Protein 4E3Y (pdb70)

Sequence (480 aa):
SIDNCAVGCCPTGGSSSNNVSIVRHAYTLNNNSTTKFANWVAYHITKDTPASGKKTRRNWKKTDPALNPADTLAPADYTGANAALKVDRGHQAPLASLAGVSSDWESLNYLSNITPQKSDLNQGAWARRLEDQERRKKLIDRADISSVYTVTGPLYEERRDMGKLPGTQKKAHTIPSAYWKVIFINNSPAVNHYAAFLFDQNTPKGADFCCQFRVTVDEIEKKRTGLIIIWAGLPDDVQASLKSKPGVLPELMGCKSIDNCAVGCCPTGGSSNVSIVRHAYTLLNNNSSTTKFANWVAYHITKDTPASGKTRRNWKKTDPALNPADTLAPADYTGANAALKVDRGHQAPLASLAGVSSDWESLNYLSNITPQKSDLNQGAWARRLEDQERKLIDRADISSVYTVTGPLYERDMGKLPGTQKKAHTIPSAYWKVIFINNSPAVNHYAAFLFDQNTPKGADFCCQQFRVTVDEIEKRTGLIIIWAGLPDDVQASLKSKPGVLPELMMGCK

CATH classification: 3.40.570.10

Secondary structure (DSSP, 8-state):
---SSSS-PPB--S-SS-EE-SS-EEEE-TTTSSEEEEEEEE-TTS--SS-----B--TTS-GGGS--GGGGTTHHHHH-EEEEESS-HHHHTTSTTGGGGGBGGGEEEEEHHHHTTHHHHHHHHHHHGGGSTT---EEEEEEEE--S-----TT--S-----SEEEEEEEETT-TTTB-EEEEEEETT--TT--GGGGB--HHHHHHHHT-BSSTTS-HHHHHHHTTS--SHHHHTT--/---SSSS-PPB--SSSS-EE-SS-EEEE-TTTSSEEEEEEEE-TTS---S-----B--TTS-GGGS--GGGGTTHHHHH-EEEEESS-HHHHTTSTTGGGGGBGGGEEEEEHHHHTTHHHHHHHHHHHGGGSTT---EEEEEEEE--S-----TT--S-----SEEEEEEEETT-TTTB-EEEEEEETT--TT--GGGGB--HHHHHHHHS-BSSTTS-HHHHHHHTTS--SGGGGGT--

Nearest PDB structures (foldseek):
  4e3y-assembly1_A  TM=1.004E+00  e=1.581E-56  Serratia marcescens
  1ql0-assembly1_B  TM=1.003E+00  e=3.612E-54  Serratia marcescens
  6m3u-assembly2_D  TM=8.159E-01  e=1.861E-16  Mus musculus
  6iid-assembly2_D  TM=7.858E-01  e=3.602E-17  Homo sapiens
  5t40-assembly1_B  TM=7.462E-01  e=7.428E-18  Homo sapiens

Organism: Serratia marcescens (NCBI:txid615)

Solvent-accessible surface area: 18810 Å² total; per-residue (Å²): 165,66,83,6,6,39,19,31,46,10,69,54,17,75,38,159,125,35,28,80,28,96,0,0,5,0,4,9,18,54,97,12,16,0,0,16,4,0,0,0,44,0,31,108,126,13,26,29,102,77,73,94,146,122,54,103,35,1,86,65,30,90,90,64,46,0,1,30,54,70,12,5,93,40,3,81,96,60,28,157,4,27,86,2,26,4,0,5,21,57,3,1,1,42,22,108,42,52,108,2,0,3,36,2,0,0,0,1,0,2,40,20,70,0,36,98,0,0,2,26,91,0,32,90,50,0,78,123,4,1,90,68,106,68,1,73,12,0,26,1,7,1,0,4,1,70,90,107,120,23,27,114,3,73,30,16,180,60,76,8,48,4,0,2,5,3,0,0,0,0,2,0,20,100,15,0,6,6,2,1,3,0,4,0,18,0,58,0,96,6,90,100,72,14,70,13,27,141,47,65,26,25,2,34,56,0,24,160,103,37,58,7,83,0,4,30,56,13,77,123,78,7,31,80,24,2,10,71,40,59,4,3,0,2,15,8,4,56,3,230,166,62,87,6,5,40,18,32,46,11,70,52,17,73,38,160,125,36,29,79,29,92,0,0,4,0,4,9,19,53,100,12,15,1,0,18,4,0,0,0,43,0,32,127,125,12,45,25,104,80,74,92,130,122,66,96,35,1,88,66,30,89,89,61,46,0,1,33,54,70,16,6,91,40,2,80,94,66,34,137,4,23,84,2,16,4,0,5,9,39,0,1,2,41,25,95,42,46,93,3,0,2,35,1,0,0,0,1,0,2,47,15,55,0,34,93,0,0,2,26,93,0,25,54,53,0,53,115,3,5,108,59,105,68,1,72,12,0,26,1,7,1,0,5,3,72,87,107,148,33,39,122,3,72,30,19,181,60,77,10,48,4,0,1,2,4,0,0,0,0,2,0,20,103,16,0,6,7,2,1,3,0,4,0,16,0,54,0,96,5,90,99,71,15,74,14,21,134,49,67,26,28,2,46,62,0,20,155,95,36,57,8,82,0,4,29,57,14,76,121,65,6,31,81,25,2,12,76,38,59,5,3,0,2,13,7,4,55,5,236

Structure (mmCIF, N/CA/C/O backbone):
data_4E3Y
#
_entry.id   4E3Y
#
_cell.length_a   106.265
_cell.length_b   73.418
_cell.length_c   67.924
_cell.angle_alpha   90.00
_cell.angle_beta   90.00
_cell.angle_gamma   90.00
#
_symmetry.space_group_name_H-M   'P 21 21 2'
#
loop_
_entity.id
_entity.type
_entity.pdbx_description
1 polymer Nuclease
2 non-polymer 'MAGNESIUM ION'
3 non-polymer 1,2-ETHANEDIOL
4 non-polymer DI(HYDROXYETHYL)ETHER
5 non-polymer 'SULFATE ION'
6 non-polymer GLYCEROL
7 water water
#
loop_
_atom_site.group_PDB
_atom_site.id
_atom_site.type_symbol
_atom_site.label_atom_id
_atom_site.label_alt_id
_atom_site.label_comp_id
_atom_site.label_asym_id
_atom_site.label_entity_id
_atom_site.label_seq_id
_atom_site.pdbx_PDB_ins_code
_atom_site.Cartn_x
_atom_site.Cartn_y
_atom_site.Cartn_z
_atom_site.occupancy
_atom_site.B_iso_or_equiv
_atom_site.auth_seq_id
_atom_site.auth_comp_id
_atom_site.auth_asym_id
_atom_site.auth_atom_id
_atom_site.pdbx_PDB_model_num
ATOM 1 N N . SER A 1 5 ? 18.622 0.900 52.541 1.00 30.00 1005 SER A N 1
ATOM 2 C CA . SER A 1 5 ? 18.884 2.236 52.022 1.00 29.26 1005 SER A CA 1
ATOM 3 C C . SER A 1 5 ? 18.203 3.310 52.851 1.00 26.32 1005 SER A C 1
ATOM 4 O O . SER A 1 5 ? 16.988 3.260 53.081 1.00 28.81 1005 SER A O 1
ATOM 7 N N . ILE A 1 6 ? 18.982 4.306 53.244 1.00 21.38 1006 ILE A N 1
ATOM 8 C CA . ILE A 1 6 ? 18.464 5.362 54.054 1.00 16.38 1006 ILE A CA 1
ATOM 9 C C . ILE A 1 6 ? 18.117 6.585 53.218 1.00 17.53 1006 ILE A C 1
ATOM 10 O O . ILE A 1 6 ? 19.007 7.284 52.673 1.00 21.74 1006 ILE A O 1
ATOM 26 N N . ASP A 1 7 ? 16.846 6.973 53.237 1.00 13.62 1007 ASP A N 1
ATOM 27 C CA . ASP A 1 7 ? 16.366 8.142 52.501 1.00 12.45 1007 ASP A CA 1
ATOM 28 C C . ASP A 1 7 ? 15.763 9.122 53.510 1.00 10.81 1007 ASP A C 1
ATOM 29 O O . ASP A 1 7 ? 14.673 8.948 53.990 1.00 12.23 1007 ASP A O 1
ATOM 38 N N . ASN A 1 8 ? 16.517 10.148 53.813 1.00 7.86 1008 ASN A N 1
ATOM 39 C CA . ASN A 1 8 ? 16.075 11.164 54.748 1.00 6.84 1008 ASN A CA 1
ATOM 40 C C . ASN A 1 8 ? 15.385 12.330 54.092 1.00 6.28 1008 ASN A C 1
ATOM 41 O O . ASN A 1 8 ? 15.014 13.260 54.790 1.00 7.27 1008 ASN A O 1
ATOM 52 N N . CYS A 1 9 ? 15.171 12.268 52.768 1.00 7.08 1009 CYS A N 1
ATOM 53 C CA . CYS A 1 9 ? 14.659 13.394 51.998 1.00 7.20 1009 CYS A CA 1
ATOM 54 C C . CYS A 1 9 ? 13.365 13.171 51.246 1.00 7.33 1009 CYS A C 1
ATOM 55 O O . CYS A 1 9 ? 12.667 14.147 50.969 1.00 7.44 1009 CYS A O 1
ATOM 62 N N . ALA A 1 10 ? 13.113 11.942 50.804 1.00 7.52 1010 ALA A N 1
ATOM 63 C CA . ALA A 1 10 ? 11.933 11.493 50.063 1.00 7.75 1010 ALA A CA 1
ATOM 64 C C . ALA A 1 10 ? 11.863 11.976 48.642 1.00 7.09 1010 ALA A C 1
ATOM 65 O O . ALA A 1 10 ? 11.486 11.187 47.758 1.00 9.06 1010 ALA A O 1
ATOM 72 N N . VAL A 1 11 ? 12.135 13.250 48.389 1.00 6.14 1011 VAL A N 1
ATOM 73 C CA . VAL A 1 11 ? 11.980 13.906 47.091 1.00 6.14 1011 VAL A CA 1
ATOM 74 C C . VAL A 1 11 ? 13.283 14.487 46.585 1.00 6.58 1011 VAL A C 1
ATOM 75 O O . VAL A 1 11 ? 13.286 15.441 45.826 1.00 7.62 1011 VAL A O 1
ATOM 88 N N . GLY A 1 12 ? 14.379 13.876 47.030 1.00 7.00 1012 GLY A N 1
ATOM 89 C CA . GLY A 1 12 ? 15.710 14.255 46.557 1.00 7.33 1012 GLY A CA 1
ATOM 90 C C . GLY A 1 12 ? 16.384 15.208 47.537 1.00 7.38 1012 GLY A C 1
ATOM 91 O O . GLY A 1 12 ? 15.838 16.227 47.914 1.00 8.79 1012 GLY A O 1
ATOM 95 N N A CYS A 1 13 ? 17.558 14.849 48.011 0.50 7.91 1013 CYS A N 1
ATOM 96 N N C CYS A 1 13 ? 17.631 14.856 47.884 0.50 8.70 1013 CYS A N 1
ATOM 97 C CA A CYS A 1 13 ? 18.248 15.750 48.888 0.50 6.88 1013 CYS A CA 1
ATOM 98 C CA C CYS A 1 13 ? 18.501 15.687 48.716 0.50 8.37 1013 CYS A CA 1
ATOM 99 C C A CYS A 1 13 ? 18.720 16.963 48.122 0.50 6.19 1013 CYS A C 1
ATOM 100 C C C CYS A 1 13 ? 18.728 17.013 48.037 0.50 6.52 1013 CYS A C 1
ATOM 101 O O A CYS A 1 13 ? 18.896 16.919 46.901 0.50 7.46 1013 CYS A O 1
ATOM 102 O O C CYS A 1 13 ? 18.725 17.102 46.797 0.50 6.39 1013 CYS A O 1
ATOM 116 N N . PRO A 1 14 ? 18.968 18.069 48.821 1.00 5.69 1014 PRO A N 1
ATOM 117 C CA . PRO A 1 14 ? 19.327 19.306 48.169 1.00 5.55 1014 PRO A CA 1
ATOM 118 C C . PRO A 1 14 ? 20.567 19.198 47.317 1.00 5.48 1014 PRO A C 1
ATOM 119 O O . PRO A 1 14 ? 21.530 18.521 47.689 1.00 5.95 1014 PRO A O 1
ATOM 130 N N . THR A 1 15 ? 20.562 19.937 46.209 1.00 5.30 1015 THR A N 1
ATOM 131 C CA . THR A 1 15 ? 21.787 20.150 45.441 1.00 5.68 1015 THR A CA 1
ATOM 132 C C . THR A 1 15 ? 22.353 21.508 45.760 1.00 5.25 1015 THR A C 1
ATOM 133 O O . THR A 1 15 ? 21.694 22.375 46.323 1.00 6.07 1015 THR A O 1
ATOM 144 N N . GLY A 1 16 ? 23.619 21.689 45.386 1.00 6.01 1016 GLY A N 1
ATOM 145 C CA . GLY A 1 16 ? 24.258 22.971 45.488 1.00 6.89 1016 GLY A CA 1
ATOM 146 C C . GLY A 1 16 ? 25.145 23.140 46.689 1.00 7.15 1016 GLY A C 1
ATOM 147 O O . GLY A 1 16 ? 25.757 24.183 46.847 1.00 8.91 1016 GLY A O 1
ATOM 151 N N . GLY A 1 17 ? 25.243 22.116 47.536 1.00 7.17 1017 GLY A N 1
ATOM 152 C CA . GLY A 1 17 ? 26.127 22.186 48.679 1.00 7.85 1017 GLY A CA 1
ATOM 153 C C . GLY A 1 17 ? 27.571 22.226 48.268 1.00 7.94 1017 GLY A C 1
ATOM 154 O O . GLY A 1 17 ? 27.968 21.734 47.222 1.00 8.45 1017 GLY A O 1
ATOM 158 N N . SER A 1 18 ? 28.415 22.789 49.141 1.00 8.19 1018 SER A N 1
ATOM 159 C CA . SER A 1 18 ? 29.822 22.932 48.848 1.00 9.01 1018 SER A CA 1
ATOM 160 C C . SER A 1 18 ? 30.529 21.597 48.733 1.00 9.31 1018 SER A C 1
ATOM 161 O O . SER A 1 18 ? 31.549 21.533 48.086 1.00 11.61 1018 SER A O 1
ATOM 169 N N . SER A 1 19 ? 30.049 20.553 49.390 1.00 9.20 1019 SER A N 1
ATOM 170 C CA A SER A 1 19 ? 30.612 19.230 49.278 0.80 10.50 1019 SER A CA 1
ATOM 171 C CA B SER A 1 19 ? 30.650 19.246 49.298 0.20 10.26 1019 SER A CA 1
ATOM 172 C C . SER A 1 19 ? 29.854 18.405 48.301 1.00 10.50 1019 SER A C 1
ATOM 173 O O . SER A 1 19 ? 28.637 18.419 48.302 1.00 11.02 1019 SER A O 1
ATOM 188 N N . ASN A 1 20 ? 30.556 17.679 47.447 1.00 12.69 1020 ASN A N 1
ATOM 189 C CA A ASN A 1 20 ? 29.893 16.803 46.492 0.54 14.46 1020 ASN A CA 1
ATOM 190 C CA B ASN A 1 20 ? 29.936 16.806 46.465 0.46 14.79 1020 ASN A CA 1
ATOM 191 C C . ASN A 1 20 ? 29.417 15.488 47.084 1.00 16.11 1020 ASN A C 1
ATOM 192 O O . ASN A 1 20 ? 28.613 14.768 46.460 1.00 20.34 1020 ASN A O 1
ATOM 209 N N . VAL A 1 21 ? 29.886 15.131 48.259 1.00 14.18 1021 VAL A N 1
ATOM 210 C CA . VAL A 1 21 ? 29.431 13.949 48.978 1.00 14.07 1021 VAL A CA 1
ATOM 211 C C . VAL A 1 21 ? 28.755 14.401 50.294 1.00 12.07 1021 VAL A C 1
ATOM 212 O O . VAL A 1 21 ? 29.220 15.329 50.886 1.00 15.37 1021 VAL A O 1
ATOM 225 N N . SER A 1 22 ? 27.666 13.778 50.640 1.00 9.70 1022 SER A N 1
ATOM 226 C CA . SER A 1 22 ? 27.008 14.024 51.909 1.00 7.98 1022 SER A CA 1
ATOM 227 C C . SER A 1 22 ? 27.191 12.809 52.813 1.00 7.96 1022 SER A C 1
ATOM 228 O O . SER A 1 22 ? 27.420 11.699 52.363 1.00 11.34 1022 SER A O 1
ATOM 236 N N . ILE A 1 23 ? 27.060 13.047 54.118 1.00 7.34 1023 ILE A N 1
ATOM 237 C CA . ILE A 1 23 ? 27.105 12.014 55.138 1.00 7.67 1023 ILE A CA 1
ATOM 238 C C . ILE A 1 23 ? 25.666 11.526 55.370 1.00 7.65 1023 ILE A C 1
ATOM 239 O O . ILE A 1 23 ? 24.786 12.313 55.602 1.00 8.64 1023 ILE A O 1
ATOM 261 N N . VAL A 1 24 ? 25.468 10.211 55.261 1.00 8.04 1024 VAL A N 1
ATOM 262 C CA . VAL A 1 24 ? 24.148 9.615 55.385 1.00 8.03 1024 VAL A CA 1
ATOM 263 C C . VAL A 1 24 ? 24.129 8.755 56.651 1.00 7.73 1024 VAL A C 1
ATOM 264 O O . VAL A 1 24 ? 24.857 7.770 56.771 1.00 9.80 1024 VAL A O 1
ATOM 277 N N . ARG A 1 25 ? 23.258 9.125 57.576 1.00 7.09 1025 ARG A N 1
ATOM 278 C CA . ARG A 1 25 ? 23.030 8.451 58.847 1.00 7.43 1025 ARG A CA 1
ATOM 279 C C . ARG A 1 25 ? 21.559 8.124 59.007 1.00 7.11 1025 ARG A C 1
ATOM 280 O O . ARG A 1 25 ? 20.707 8.663 58.287 1.00 7.64 1025 ARG A O 1
ATOM 301 N N . HIS A 1 26 ? 21.220 7.270 59.968 1.00 7.86 1026 HIS A N 1
ATOM 302 C CA . HIS A 1 26 ? 19.815 7.109 60.314 1.00 8.25 1026 HIS A CA 1
ATOM 303 C C . HIS A 1 26 ? 19.215 8.407 60.877 1.00 7.52 1026 HIS A C 1
ATOM 304 O O . HIS A 1 26 ? 18.075 8.784 60.596 1.00 8.32 1026 HIS A O 1
ATOM 319 N N . ALA A 1 27 ? 20.032 9.136 61.619 1.00 7.16 1027 ALA A N 1
ATOM 320 C CA . ALA A 1 27 ? 19.561 10.356 62.246 1.00 6.87 1027 ALA A CA 1
ATOM 321 C C . ALA A 1 27 ? 19.287 11.475 61.240 1.00 6.63 1027 ALA A C 1
ATOM 322 O O . ALA A 1 27 ? 18.367 12.238 61.440 1.00 7.17 1027 ALA A O 1
ATOM 329 N N . TYR A 1 28 ? 20.095 11.558 60.192 1.00 6.00 1028 TYR A N 1
ATOM 330 C CA . TYR A 1 28 ? 20.021 12.668 59.239 1.00 6.09 1028 TYR A CA 1
ATOM 331 C C . TYR A 1 28 ? 20.970 12.378 58.094 1.00 5.71 1028 TYR A C 1
ATOM 332 O O . TYR A 1 28 ? 21.827 11.511 58.175 1.00 6.26 1028 TYR A O 1
ATOM 350 N N . THR A 1 29 ? 20.823 13.203 57.034 1.00 5.61 1029 THR A N 1
ATOM 351 C CA . THR A 1 29 ? 21.811 13.341 55.968 1.00 5.84 1029 THR A CA 1
ATOM 352 C C . THR A 1 29 ? 22.333 14.759 56.042 1.00 5.32 1029 THR A C 1
ATOM 353 O O . THR A 1 29 ? 21.553 15.676 56.182 1.00 5.60 1029 THR A O 1
ATOM 364 N N . LEU A 1 30 ? 23.647 14.927 55.946 1.00 5.47 1030 LEU A N 1
ATOM 365 C CA . LEU A 1 30 ? 24.254 16.217 56.136 1.00 6.85 1030 LEU A CA 1
ATOM 366 C C . LEU A 1 30 ? 25.290 16.506 55.060 1.00 5.83 1030 LEU A C 1
ATOM 367 O O . LEU A 1 30 ? 26.020 15.627 54.643 1.00 7.19 1030 LEU A O 1
ATOM 383 N N . ASN A 1 31 ? 25.372 17.757 54.653 1.00 5.51 1031 ASN A N 1
ATOM 384 C CA . ASN A 1 31 ? 26.361 18.207 53.671 1.00 5.66 1031 ASN A CA 1
ATOM 385 C C . ASN A 1 31 ? 27.284 19.211 54.360 1.00 5.31 1031 ASN A C 1
ATOM 386 O O . ASN A 1 31 ? 26.838 20.278 54.754 1.00 6.34 1031 ASN A O 1
ATOM 397 N N . ASN A 1 32 ? 28.533 18.827 54.560 1.00 5.57 1032 ASN A N 1
ATOM 398 C CA . ASN A 1 32 ? 29.467 19.644 55.290 1.00 5.98 1032 ASN A CA 1
ATOM 399 C C . ASN A 1 32 ? 30.079 20.741 54.436 1.00 6.22 1032 ASN A C 1
ATOM 400 O O . ASN A 1 32 ? 30.209 20.598 53.237 1.00 7.72 1032 ASN A O 1
ATOM 411 N N . ASN A 1 33 ? 30.516 21.814 55.080 1.00 6.47 1033 ASN A N 1
ATOM 412 C CA . ASN A 1 33 ? 31.287 22.854 54.443 1.00 7.10 1033 ASN A CA 1
ATOM 413 C C . ASN A 1 33 ? 32.625 22.986 55.106 1.00 6.97 1033 ASN A C 1
ATOM 414 O O . ASN A 1 33 ? 32.709 23.399 56.285 1.00 7.49 1033 ASN A O 1
ATOM 425 N N . SER A 1 34 ? 33.689 22.598 54.420 1.00 7.80 1034 SER A N 1
ATOM 426 C CA . SER A 1 34 ? 35.022 22.591 55.014 1.00 8.33 1034 SER A CA 1
ATOM 427 C C . SER A 1 34 ? 35.560 24.001 55.205 1.00 8.27 1034 SER A C 1
ATOM 428 O O . SER A 1 34 ? 36.545 24.172 55.955 1.00 10.38 1034 SER A O 1
ATOM 440 N N . THR A 1 35 ? 34.988 24.999 54.546 1.00 8.45 1035 THR A N 1
ATOM 441 C CA . THR A 1 35 ? 35.378 26.390 54.728 1.00 8.86 1035 THR A CA 1
ATOM 442 C C . THR A 1 35 ? 34.712 27.009 55.935 1.00 7.67 1035 THR A C 1
ATOM 443 O O . THR A 1 35 ? 35.399 27.555 56.827 1.00 8.39 1035 THR A O 1
ATOM 454 N N . THR A 1 36 ? 33.389 26.943 55.984 1.00 6.71 1036 THR A N 1
ATOM 455 C CA . THR A 1 36 ? 32.690 27.564 57.117 1.00 6.51 1036 THR A CA 1
ATOM 456 C C . THR A 1 36 ? 32.871 26.751 58.413 1.00 6.05 1036 THR A C 1
ATOM 457 O O . THR A 1 36 ? 32.771 27.332 59.497 1.00 6.59 1036 THR A O 1
ATOM 468 N N . LYS A 1 37 ? 33.090 25.446 58.263 1.00 6.14 1037 LYS A N 1
ATOM 469 C CA . LYS A 1 37 ? 33.188 24.433 59.324 1.00 5.75 1037 LYS A CA 1
ATOM 470 C C . LYS A 1 37 ? 31.829 24.018 5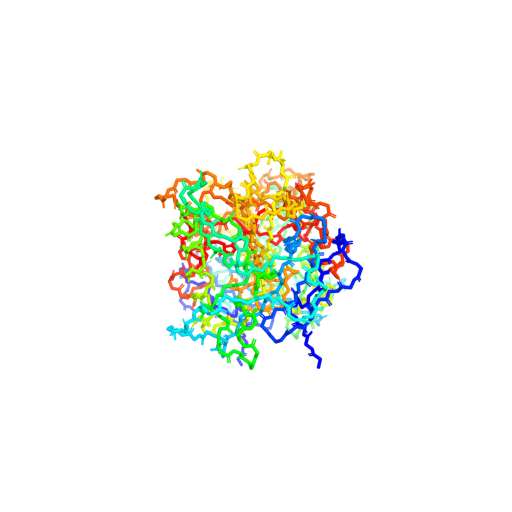9.879 1.00 5.79 1037 LYS A C 1
ATOM 471 O O . LYS A 1 37 ? 31.783 23.332 60.902 1.00 7.11 1037 LYS A O 1
ATOM 489 N N . PHE A 1 38 ? 30.745 24.384 59.201 1.00 5.19 1038 PHE A N 1
ATOM 490 C CA . PHE A 1 38 ? 29.395 24.004 59.596 1.00 5.28 1038 PHE A CA 1
ATOM 491 C C . PHE A 1 38 ? 28.689 23.342 58.420 1.00 5.25 1038 PHE A C 1
ATOM 492 O O . PHE A 1 38 ? 29.078 23.501 57.249 1.00 5.83 1038 PHE A O 1
ATOM 509 N N . ALA A 1 39 ? 27.599 22.649 58.696 1.00 5.53 1039 ALA A N 1
ATOM 510 C CA . ALA A 1 39 ? 26.838 21.995 57.631 1.00 5.68 1039 ALA A CA 1
ATOM 511 C C . ALA A 1 39 ? 26.051 23.005 56.822 1.00 5.09 1039 ALA A C 1
ATOM 512 O O . ALA A 1 39 ? 25.354 23.835 57.381 1.00 7.05 1039 ALA A O 1
ATOM 519 N N . ASN A 1 40 ? 26.090 22.857 55.494 1.00 4.96 1040 ASN A N 1
ATOM 520 C CA . ASN A 1 40 ? 25.276 23.646 54.565 1.00 5.16 1040 ASN A CA 1
ATOM 521 C C . ASN A 1 40 ? 23.783 23.352 54.691 1.00 4.72 1040 ASN A C 1
ATOM 522 O O . ASN A 1 40 ? 22.953 24.214 54.485 1.00 5.53 1040 ASN A O 1
ATOM 533 N N . TRP A 1 41 ? 23.475 22.085 54.957 1.00 4.62 1041 TRP A N 1
ATOM 534 C CA . TRP A 1 41 ? 22.110 21.646 55.149 1.00 4.53 1041 TRP A CA 1
ATOM 535 C C . TRP A 1 41 ? 22.153 20.304 55.855 1.00 4.56 1041 TRP A C 1
ATOM 536 O O . TRP A 1 41 ? 23.135 19.563 55.736 1.00 4.90 1041 TRP A O 1
ATOM 557 N N . VAL A 1 42 ? 21.075 20.035 56.559 1.00 4.27 1042 VAL A N 1
ATOM 558 C CA . VAL A 1 42 ? 20.870 18.811 57.289 1.00 4.25 1042 VAL A CA 1
ATOM 559 C C . VAL A 1 42 ? 19.414 18.411 57.028 1.00 4.65 1042 VAL A C 1
ATOM 560 O O . VAL A 1 42 ? 18.503 19.198 57.243 1.00 5.56 1042 VAL A O 1
ATOM 573 N N . ALA A 1 43 ? 19.206 17.196 56.541 1.00 4.73 1043 ALA A N 1
ATOM 574 C CA . ALA A 1 43 ? 17.889 16.690 56.194 1.00 4.68 1043 ALA A CA 1
ATOM 575 C C . ALA A 1 43 ? 17.544 15.525 57.116 1.00 4.95 1043 ALA A C 1
ATOM 576 O O . ALA A 1 43 ? 18.394 14.665 57.362 1.00 5.63 1043 ALA A O 1
ATOM 583 N N . TYR A 1 44 ? 16.313 15.472 57.569 1.00 4.96 1044 TYR A N 1
ATOM 584 C CA . TYR A 1 44 ? 15.930 14.427 58.529 1.00 5.01 1044 TYR A CA 1
ATOM 585 C C . TYR A 1 44 ? 14.439 14.095 58.347 1.00 5.00 1044 TYR A C 1
ATOM 586 O O . TYR A 1 44 ? 13.666 14.832 57.755 1.00 5.35 1044 TYR A O 1
ATOM 604 N N . HIS A 1 45 ? 14.106 12.952 58.945 1.00 5.79 1045 HIS A N 1
ATOM 605 C CA . HIS A 1 45 ? 12.831 12.289 58.776 1.00 6.08 1045 HIS A CA 1
ATOM 606 C C . HIS A 1 45 ? 12.301 11.853 60.131 1.00 6.12 1045 HIS A C 1
ATOM 607 O O . HIS A 1 45 ? 12.814 10.927 60.747 1.00 7.90 1045 HIS A O 1
ATOM 622 N N . ILE A 1 46 ? 11.310 12.572 60.630 1.00 6.16 1046 ILE A N 1
ATOM 623 C CA . ILE A 1 46 ? 10.646 12.233 61.902 1.00 6.83 1046 ILE A CA 1
ATOM 624 C C . ILE A 1 46 ? 9.520 11.277 61.612 1.00 7.18 1046 ILE A C 1
ATOM 625 O O . ILE A 1 46 ? 8.728 11.470 60.696 1.00 7.62 1046 ILE A O 1
ATOM 641 N N . THR A 1 47 ? 9.462 10.191 62.402 1.00 7.99 1047 THR A N 1
ATOM 642 C CA . THR A 1 47 ? 8.345 9.275 62.373 1.00 8.92 1047 THR A CA 1
ATOM 643 C C . THR A 1 47 ? 7.934 9.002 63.814 1.00 8.92 1047 THR A C 1
ATOM 644 O O . THR A 1 47 ? 8.573 9.481 64.765 1.00 9.49 1047 THR A O 1
ATOM 655 N N . LYS A 1 48 ? 6.877 8.239 64.010 1.00 10.62 1048 LYS A N 1
ATOM 656 C CA . LYS A 1 48 ? 6.435 7.992 65.391 1.00 12.36 1048 LYS A CA 1
ATOM 657 C C . LYS A 1 48 ? 7.512 7.319 66.209 1.00 12.62 1048 LYS A C 1
ATOM 658 O O . LYS A 1 48 ? 7.492 7.404 67.442 1.00 15.32 1048 LYS A O 1
ATOM 677 N N . ASP A 1 49 ? 8.439 6.641 65.570 1.00 12.00 1049 ASP A N 1
ATOM 678 C CA . ASP A 1 49 ? 9.479 5.902 66.264 1.00 13.65 1049 ASP A CA 1
ATOM 679 C C . ASP A 1 49 ? 10.754 6.698 66.541 1.00 12.06 1049 ASP A C 1
ATOM 680 O O . ASP A 1 49 ? 11.652 6.205 67.241 1.00 14.59 1049 ASP A O 1
ATOM 689 N N . THR A 1 50 ? 10.899 7.917 66.042 1.00 9.63 1050 THR A N 1
ATOM 690 C CA . THR A 1 50 ? 12.153 8.624 66.155 1.00 8.84 1050 THR A CA 1
ATOM 691 C C . THR A 1 50 ? 12.285 9.519 67.395 1.00 9.17 1050 THR A C 1
ATOM 692 O O . THR A 1 50 ? 13.401 9.708 67.841 1.00 10.39 1050 THR A O 1
ATOM 703 N N . PRO A 1 51 ? 11.206 10.090 67.989 1.00 9.01 1051 PRO A N 1
ATOM 704 C CA . PRO A 1 51 ? 11.456 10.952 69.148 1.00 10.16 1051 PRO A CA 1
ATOM 705 C C . PRO A 1 51 ? 11.907 10.146 70.360 1.00 11.39 1051 PRO A C 1
ATOM 706 O O . P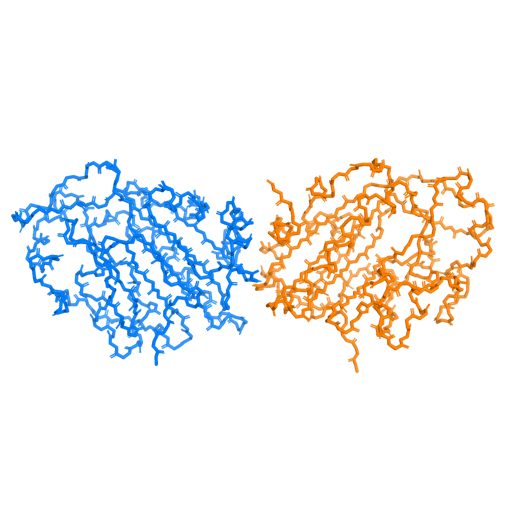RO A 1 51 ? 11.513 9.004 70.555 1.00 13.32 1051 PRO A O 1
ATOM 717 N N . ALA A 1 52 ? 12.739 10.771 71.163 1.00 11.84 1052 ALA A N 1
ATOM 718 C CA . ALA A 1 52 ? 13.114 10.255 72.482 1.00 13.82 1052 ALA A CA 1
ATOM 719 C C . ALA A 1 52 ? 13.516 11.440 73.314 1.00 14.07 1052 ALA A C 1
ATOM 720 O O . ALA A 1 52 ? 14.307 12.287 72.913 1.00 14.86 1052 ALA A O 1
ATOM 727 N N . SER A 1 53 ? 12.966 11.482 74.523 1.00 18.15 1053 SER A N 1
ATOM 728 C CA . SER A 1 53 ? 13.237 12.585 75.434 1.00 21.01 1053 SER A CA 1
ATOM 729 C C . SER A 1 53 ? 14.369 12.282 76.402 1.00 21.86 1053 SER A C 1
ATOM 730 O O . SER A 1 53 ? 14.692 11.114 76.661 1.00 22.61 1053 SER A O 1
ATOM 738 N N . GLY A 1 54 ? 14.990 13.340 76.925 1.00 21.86 1054 GLY A N 1
ATOM 739 C CA . GLY A 1 54 ? 15.929 13.212 78.022 1.00 21.76 1054 GLY A CA 1
ATOM 740 C C . GLY A 1 54 ? 17.285 12.635 77.659 1.00 20.01 1054 GLY A C 1
ATOM 741 O O . GLY A 1 54 ? 17.990 12.145 78.536 1.00 22.44 1054 GLY A O 1
ATOM 745 N N . LYS A 1 55 ? 17.657 12.622 76.388 1.00 16.87 1055 LYS A N 1
ATOM 746 C CA A LYS A 1 55 ? 19.015 12.209 76.007 0.55 15.49 1055 LYS A CA 1
ATOM 747 C CA B LYS A 1 55 ? 18.997 12.174 76.052 0.45 15.63 1055 LYS A CA 1
ATOM 748 C C . LYS A 1 55 ? 20.018 13.245 76.422 1.00 14.00 1055 LYS A C 1
ATOM 749 O O . LYS A 1 55 ? 19.707 14.440 76.482 1.00 15.81 1055 LYS A O 1
ATOM 786 N N . THR A 1 56 ? 21.237 12.821 76.673 1.00 11.75 1056 THR A N 1
ATOM 787 C CA . THR A 1 56 ? 22.254 13.780 77.088 1.00 10.57 1056 THR A CA 1
ATOM 788 C C . THR A 1 56 ? 23.049 14.250 75.844 1.00 9.72 1056 THR A C 1
ATOM 789 O O . THR A 1 56 ? 22.844 13.778 74.719 1.00 11.62 1056 THR A O 1
ATOM 800 N N . ARG A 1 57 ? 23.905 15.208 76.091 1.00 8.89 1057 ARG A N 1
ATOM 801 C CA A ARG A 1 57 ? 24.558 15.987 75.047 0.27 9.25 1057 ARG A CA 1
ATOM 802 C CA B ARG A 1 57 ? 24.552 15.967 75.038 0.73 8.72 1057 ARG A CA 1
ATOM 803 C C . ARG A 1 57 ? 26.080 15.940 75.186 1.00 8.31 1057 ARG A C 1
ATOM 804 O O . ARG A 1 57 ? 26.734 16.883 75.612 1.00 10.87 1057 ARG A O 1
ATOM 845 N N . ASN A 1 58 ? 26.678 14.846 74.748 1.00 7.83 1058 ASN A N 1
ATOM 846 C CA . ASN A 1 58 ? 28.125 14.718 74.755 1.00 7.34 1058 ASN A CA 1
ATOM 847 C C . ASN A 1 58 ? 28.608 15.170 73.393 1.00 7.23 1058 ASN A C 1
ATOM 848 O O . ASN A 1 58 ? 28.725 14.393 72.446 1.00 9.01 1058 ASN A O 1
ATOM 859 N N . TRP A 1 59 ? 28.952 16.434 73.309 1.00 7.58 1059 TRP A N 1
ATOM 860 C CA . TRP A 1 59 ? 29.474 16.992 72.059 1.00 7.51 1059 TRP A CA 1
ATOM 861 C C . TRP A 1 59 ? 30.715 16.248 71.656 1.00 7.05 1059 TRP A C 1
ATOM 862 O O . TRP A 1 59 ? 31.593 16.005 72.487 1.00 8.25 1059 TRP A O 1
ATOM 883 N N . LYS A 1 60 ? 30.878 15.974 70.373 1.00 7.30 1060 LYS A N 1
ATOM 884 C CA A LYS A 1 60 ? 32.026 15.256 69.857 0.61 7.53 1060 LYS A CA 1
ATOM 885 C CA B LYS A 1 60 ? 32.010 15.225 69.849 0.39 7.11 1060 LYS A CA 1
ATOM 886 C C . LYS A 1 60 ? 32.311 15.689 68.433 1.00 6.36 1060 LYS A C 1
ATOM 887 O O . LYS A 1 60 ? 31.387 15.981 67.665 1.00 6.78 1060 LYS A O 1
ATOM 924 N N . THR A 1 61 ? 33.580 15.702 68.059 1.00 6.50 1061 THR A N 1
ATOM 925 C CA . THR A 1 61 ? 33.978 15.897 66.678 1.00 6.48 1061 THR A CA 1
ATOM 926 C C . THR A 1 61 ? 33.386 14.762 65.820 1.00 6.90 1061 THR A C 1
ATOM 927 O O . THR A 1 61 ? 33.437 13.612 66.214 1.00 8.05 1061 THR A O 1
ATOM 938 N N . ASP A 1 62 ? 32.861 15.102 64.643 1.00 6.54 1062 ASP A N 1
ATOM 939 C CA . ASP A 1 62 ? 32.318 14.081 63.751 1.00 6.60 1062 ASP A CA 1
ATOM 940 C C . ASP A 1 62 ? 33.434 13.214 63.223 1.00 7.66 1062 ASP A C 1
ATOM 941 O O . ASP A 1 62 ? 34.296 13.694 62.499 1.00 8.90 1062 ASP A O 1
ATOM 950 N N . PRO A 1 63 ? 33.438 11.906 63.551 1.00 8.44 1063 PRO A N 1
ATOM 951 C CA . PRO A 1 63 ? 34.528 11.025 63.111 1.00 10.50 1063 PRO A CA 1
ATOM 952 C C . PRO A 1 63 ? 34.561 10.742 61.610 1.00 11.27 1063 PRO A C 1
ATOM 953 O O . PRO A 1 63 ? 35.541 10.226 61.123 1.00 13.37 1063 PRO A O 1
ATOM 964 N N . ALA A 1 64 ? 33.486 11.068 60.892 1.00 9.90 1064 ALA A N 1
ATOM 965 C CA . ALA A 1 64 ? 33.401 10.841 59.467 1.00 10.89 1064 ALA A CA 1
ATOM 966 C C . ALA A 1 64 ? 34.024 11.950 58.638 1.00 11.61 1064 ALA A C 1
ATOM 967 O O . ALA A 1 64 ? 34.157 11.829 57.424 1.00 14.94 1064 ALA A O 1
ATOM 974 N N . LEU A 1 65 ? 34.400 13.036 59.282 1.00 10.42 1065 LEU A N 1
ATOM 975 C CA . LEU A 1 65 ? 34.981 14.168 58.586 1.00 9.89 1065 LEU A CA 1
ATOM 976 C C . LEU A 1 65 ? 36.449 14.249 58.912 1.00 11.04 1065 LEU A C 1
ATOM 977 O O . LEU A 1 65 ? 36.897 13.752 59.930 1.00 12.73 1065 LEU A O 1
ATOM 993 N N . ASN A 1 66 ? 37.201 14.934 58.076 1.00 12.12 1066 ASN A N 1
ATOM 994 C CA . ASN A 1 66 ? 38.564 15.285 58.434 1.00 12.33 1066 ASN A CA 1
ATOM 995 C C . ASN A 1 66 ? 38.484 16.322 59.525 1.00 11.09 1066 ASN A C 1
ATOM 996 O O . ASN A 1 66 ? 37.726 17.281 59.405 1.00 11.44 1066 ASN A O 1
ATOM 1007 N N . PRO A 1 67 ? 39.248 16.139 60.599 1.00 12.17 1067 PRO A N 1
ATOM 1008 C CA . PRO A 1 67 ? 39.117 17.079 61.706 1.00 12.99 1067 PRO A CA 1
ATOM 1009 C C . PRO A 1 67 ? 39.434 18.522 61.329 1.00 12.36 1067 PRO A C 1
ATOM 1010 O O . PRO A 1 67 ? 38.976 19.439 62.006 1.00 13.40 1067 PRO A O 1
ATOM 1021 N N . ALA A 1 68 ? 40.224 18.745 60.296 1.00 12.01 1068 ALA A N 1
ATOM 1022 C CA . ALA A 1 68 ? 40.493 20.104 59.831 1.00 11.34 1068 ALA A CA 1
ATOM 1023 C C . ALA A 1 68 ? 39.294 20.779 59.195 1.00 10.00 1068 ALA A C 1
ATOM 1024 O O . ALA A 1 68 ? 39.340 21.979 58.938 1.00 12.84 1068 ALA A O 1
ATOM 1031 N N . ASP A 1 69 ? 38.257 20.034 58.879 1.00 9.08 1069 ASP A N 1
ATOM 1032 C CA . ASP A 1 69 ? 37.116 20.517 58.084 1.00 9.02 1069 ASP A CA 1
ATOM 1033 C C . ASP A 1 69 ? 35.845 20.723 58.915 1.00 7.50 1069 ASP A C 1
ATOM 1034 O O . ASP A 1 69 ? 34.790 21.003 58.374 1.00 7.84 1069 ASP A O 1
ATOM 1043 N N . THR A 1 70 ? 35.969 20.614 60.233 1.00 7.60 1070 THR A N 1
ATOM 1044 C CA . THR A 1 70 ? 34.848 20.670 61.146 1.00 7.38 1070 THR A CA 1
ATOM 1045 C C . THR A 1 70 ? 35.374 21.177 62.506 1.00 8.09 1070 THR A C 1
ATOM 1046 O O . THR A 1 70 ? 36.582 21.291 62.650 1.00 10.82 1070 THR A O 1
ATOM 1057 N N . LEU A 1 71 ? 34.476 21.454 63.441 1.00 6.94 1071 LEU A N 1
ATOM 1058 C CA . LEU A 1 71 ? 34.904 21.883 64.758 1.00 6.64 1071 LEU A CA 1
ATOM 1059 C C . LEU A 1 71 ? 35.012 20.694 65.725 1.00 6.63 1071 LEU A C 1
ATOM 1060 O O . LEU A 1 71 ? 34.439 19.628 65.537 1.00 9.18 1071 LEU A O 1
ATOM 1076 N N . ALA A 1 72 ? 35.768 20.968 66.776 1.00 6.70 1072 ALA A N 1
ATOM 1077 C CA . ALA A 1 72 ? 35.946 20.078 67.910 1.00 6.78 1072 ALA A CA 1
ATOM 1078 C C . ALA A 1 72 ? 35.361 20.753 69.148 1.00 6.45 1072 ALA A C 1
ATOM 1079 O O . ALA A 1 72 ? 35.238 21.982 69.201 1.00 6.58 1072 ALA A O 1
ATOM 1086 N N . PRO A 1 73 ? 35.058 19.988 70.203 1.00 6.85 1073 PRO A N 1
ATOM 1087 C CA . PRO A 1 73 ? 34.464 20.622 71.400 1.00 6.80 1073 PRO A CA 1
ATOM 1088 C C . PRO A 1 73 ? 35.279 21.765 71.964 1.00 6.65 1073 PRO A C 1
ATOM 1089 O O . PRO A 1 73 ? 34.682 22.744 72.423 1.00 7.03 1073 PRO A O 1
ATOM 1100 N N . ALA A 1 74 ? 36.595 21.664 71.941 1.00 6.79 1074 ALA A N 1
ATOM 1101 C CA . ALA A 1 74 ? 37.443 22.732 72.448 1.00 7.35 1074 ALA A CA 1
ATOM 1102 C C . ALA A 1 74 ? 37.183 24.040 71.779 1.00 7.74 1074 ALA A C 1
ATOM 1103 O O . ALA A 1 74 ? 37.402 25.105 72.371 1.00 8.71 1074 ALA A O 1
ATOM 1110 N N . ASP A 1 75 ? 36.734 24.015 70.509 1.00 7.04 1075 ASP A N 1
ATOM 1111 C CA . ASP A 1 75 ? 36.577 25.238 69.736 1.00 7.54 1075 ASP A CA 1
ATOM 1112 C C . ASP A 1 75 ? 35.480 26.146 70.291 1.00 7.21 1075 ASP A C 1
ATOM 1113 O O . ASP A 1 75 ? 35.473 27.323 69.946 1.00 8.34 1075 ASP A O 1
ATOM 1122 N N . TYR A 1 76 ? 34.549 25.614 71.088 1.00 7.20 1076 TYR A N 1
ATOM 1123 C CA . TYR A 1 76 ? 33.466 26.392 71.681 1.00 7.53 1076 TYR A CA 1
ATOM 1124 C C . TYR A 1 76 ? 33.862 27.028 73.027 1.00 7.82 1076 TYR A C 1
ATOM 1125 O O . TYR A 1 76 ? 33.040 27.752 73.587 1.00 9.31 1076 TYR A O 1
ATOM 1143 N N . THR A 1 77 ? 35.072 26.826 73.526 1.00 8.22 1077 THR A N 1
ATOM 1144 C CA . THR A 1 77 ? 35.439 27.414 74.827 1.00 9.39 1077 THR A CA 1
ATOM 1145 C C . THR A 1 77 ? 35.304 28.923 74.752 1.00 9.47 1077 THR A C 1
ATOM 1146 O O . THR A 1 77 ? 35.853 29.556 73.856 1.00 10.03 1077 THR A O 1
ATOM 1157 N N . GLY A 1 78 ? 34.571 29.513 75.709 1.00 10.39 1078 GLY A N 1
ATOM 1158 C CA . GLY A 1 78 ? 34.429 30.953 75.753 1.00 11.09 1078 GLY A CA 1
ATOM 1159 C C . GLY A 1 78 ? 33.396 31.544 74.815 1.00 10.44 1078 GLY A C 1
ATOM 1160 O O . GLY A 1 78 ? 33.170 32.766 74.824 1.00 11.18 1078 GLY A O 1
ATOM 1164 N N . ALA A 1 79 ? 32.752 30.716 73.985 1.00 10.00 1079 ALA A N 1
ATOM 1165 C CA . ALA A 1 79 ? 31.868 31.274 72.956 1.00 9.36 1079 ALA A CA 1
ATOM 1166 C C . ALA A 1 79 ? 30.631 31.932 73.527 1.00 9.32 1079 ALA A C 1
ATOM 1167 O O . ALA A 1 79 ? 30.180 32.961 73.072 1.00 10.07 1079 ALA A O 1
ATOM 1174 N N . ASN A 1 80 ? 30.053 31.308 74.544 1.00 9.60 1080 ASN A N 1
ATOM 1175 C CA . ASN A 1 80 ? 28.891 31.922 75.115 1.00 10.10 1080 ASN A CA 1
ATOM 1176 C C . ASN A 1 80 ? 29.202 33.287 75.737 1.00 10.74 1080 ASN A C 1
ATOM 1177 O O . ASN A 1 80 ? 28.461 34.253 75.579 1.00 11.90 1080 ASN A O 1
ATOM 1188 N N . ALA A 1 81 ? 30.304 33.381 76.454 1.00 10.71 1081 ALA A N 1
ATOM 1189 C CA . ALA A 1 81 ? 30.669 34.674 77.068 1.00 11.17 1081 ALA A CA 1
ATOM 1190 C C . ALA A 1 81 ? 30.977 35.722 76.034 1.00 11.02 1081 ALA A C 1
ATOM 1191 O O . ALA A 1 81 ? 30.725 36.913 76.213 1.00 13.28 1081 ALA A O 1
ATOM 1198 N N . ALA A 1 82 ? 31.605 35.357 74.932 1.00 10.20 1082 ALA A N 1
ATOM 1199 C CA . ALA A 1 82 ? 32.023 36.297 73.904 1.00 10.55 1082 ALA A CA 1
ATOM 1200 C C . ALA A 1 82 ? 30.853 36.751 73.061 1.00 10.30 1082 ALA A C 1
ATOM 1201 O O . ALA A 1 82 ? 30.775 37.918 72.718 1.00 11.46 1082 ALA A O 1
ATOM 1208 N N . LEU A 1 83 ? 30.004 35.802 72.660 1.00 9.60 1083 LEU A N 1
ATOM 1209 C CA . LEU A 1 83 ? 29.078 36.020 71.563 1.00 9.47 1083 LEU A CA 1
ATOM 1210 C C . LEU A 1 83 ? 27.603 35.713 71.910 1.00 8.81 1083 LEU A C 1
ATOM 1211 O O . LEU A 1 83 ? 26.735 35.849 71.088 1.00 9.64 1083 LEU A O 1
ATOM 1227 N N . LYS A 1 84 ? 27.332 35.256 73.137 1.00 9.03 1084 LYS A N 1
ATOM 1228 C CA . LYS A 1 84 ? 25.949 34.940 73.569 1.00 9.52 1084 LYS A CA 1
ATOM 1229 C C . LYS A 1 84 ? 25.329 33.854 72.677 1.00 9.05 1084 LYS A C 1
ATOM 1230 O O . LYS A 1 84 ? 24.145 33.900 72.343 1.00 9.98 1084 LYS A O 1
ATOM 1249 N N . VAL A 1 85 ? 26.142 32.883 72.321 1.00 9.19 1085 VAL A N 1
ATOM 1250 C CA . VAL A 1 85 ? 25.729 31.718 71.535 1.00 8.66 1085 VAL A CA 1
ATOM 1251 C C . VAL A 1 85 ? 25.718 30.443 72.383 1.00 8.99 1085 VAL A C 1
ATOM 1252 O O . VAL A 1 85 ? 26.468 30.290 73.335 1.00 10.15 1085 VAL A O 1
ATOM 1265 N N . ASP A 1 86 ? 24.864 29.524 71.950 1.00 8.31 1086 ASP A N 1
ATOM 1266 C CA . ASP A 1 86 ? 24.785 28.169 72.416 1.00 8.64 1086 ASP A CA 1
ATOM 1267 C C . ASP A 1 86 ? 25.278 27.218 71.319 1.00 7.60 1086 ASP A C 1
ATOM 1268 O O . ASP A 1 86 ? 25.354 27.567 70.151 1.00 8.53 1086 ASP A O 1
ATOM 1277 N N . ARG A 1 87 ? 25.579 25.998 71.696 1.00 7.65 1087 ARG A N 1
ATOM 1278 C CA . ARG A 1 87 ? 25.798 24.888 70.775 1.00 7.07 1087 ARG A CA 1
ATOM 1279 C C . ARG A 1 87 ? 24.429 24.467 70.290 1.00 7.06 1087 ARG A C 1
ATOM 1280 O O . ARG A 1 87 ? 23.697 23.724 70.958 1.00 9.89 1087 ARG A O 1
ATOM 1301 N N . GLY A 1 88 ? 24.017 24.967 69.137 1.00 6.57 1088 GLY A N 1
ATOM 1302 C CA . GLY A 1 88 ? 22.672 24.765 68.646 1.00 6.83 1088 GLY A CA 1
ATOM 1303 C C . GLY A 1 88 ? 22.578 23.625 67.675 1.00 5.97 1088 GLY A C 1
ATOM 1304 O O . GLY A 1 88 ? 23.315 23.605 66.670 1.00 6.66 1088 GLY A O 1
ATOM 1308 N N . HIS A 1 89 ? 21.685 22.697 67.896 1.00 6.02 1089 HIS A N 1
ATOM 1309 C CA . HIS A 1 89 ? 21.418 21.620 66.950 1.00 5.70 1089 HIS A CA 1
ATOM 1310 C C . HIS A 1 89 ? 20.772 22.133 65.668 1.00 5.69 1089 HIS A C 1
ATOM 1311 O O . HIS A 1 89 ? 19.868 22.975 65.695 1.00 6.49 1089 HIS A O 1
ATOM 1326 N N . GLN A 1 90 ? 21.212 21.522 64.557 1.00 5.47 1090 GLN A N 1
ATOM 1327 C CA . GLN A 1 90 ? 20.521 21.636 63.273 1.00 5.66 1090 GLN A CA 1
ATOM 1328 C C . GLN A 1 90 ? 19.417 20.584 63.037 1.00 7.50 1090 GLN A C 1
ATOM 1329 O O . GLN A 1 90 ? 18.254 20.945 62.897 1.00 16.02 1090 GLN A O 1
ATOM 1343 N N . ALA A 1 91 ? 19.753 19.293 63.025 1.00 5.89 1091 ALA A N 1
ATOM 1344 C CA . ALA A 1 91 ? 18.745 18.245 63.255 1.00 6.17 1091 ALA A CA 1
ATOM 1345 C C . ALA A 1 91 ? 18.462 18.141 64.768 1.00 5.90 1091 ALA A C 1
ATOM 1346 O O . ALA A 1 91 ? 19.393 18.058 65.552 1.00 6.72 1091 ALA A O 1
ATOM 1353 N N . PRO A 1 92 ? 17.201 18.199 65.163 1.00 6.45 1092 PRO A N 1
ATOM 1354 C CA . PRO A 1 92 ? 16.840 18.330 66.595 1.00 7.76 1092 PRO A CA 1
ATOM 1355 C C . PRO A 1 92 ? 16.955 17.022 67.348 1.00 7.50 1092 PRO A C 1
ATOM 1356 O O . PRO A 1 92 ? 16.452 15.987 66.976 1.00 9.85 1092 PRO A O 1
ATOM 1367 N N . LEU A 1 93 ? 17.582 17.093 68.502 1.00 7.57 1093 LEU A N 1
ATOM 1368 C CA . LEU A 1 93 ? 17.843 15.919 69.332 1.00 7.94 1093 LEU A CA 1
ATOM 1369 C C . LEU A 1 93 ? 16.588 15.197 69.714 1.00 7.80 1093 LEU A C 1
ATOM 1370 O O . LEU A 1 93 ? 16.484 13.985 69.480 1.00 9.17 1093 LEU A O 1
ATOM 1386 N N . ALA A 1 94 ? 15.634 15.876 70.356 1.00 8.83 1094 ALA A N 1
ATOM 1387 C CA . ALA A 1 94 ? 14.524 15.177 70.942 1.00 10.25 1094 ALA A CA 1
ATOM 1388 C C . ALA A 1 94 ? 13.581 14.559 69.928 1.00 9.45 1094 ALA A C 1
ATOM 1389 O O . ALA A 1 94 ? 12.830 13.667 70.266 1.00 11.34 1094 ALA A O 1
ATOM 1396 N N . SER A 1 95 ? 13.574 15.072 68.700 1.00 8.02 1095 SER A N 1
ATOM 1397 C CA . SER A 1 95 ? 12.711 14.529 67.664 1.00 7.72 1095 SER A CA 1
ATOM 1398 C C . SER A 1 95 ? 13.269 13.293 66.975 1.00 6.82 1095 SER A C 1
ATOM 1399 O O . SER A 1 95 ? 12.512 12.597 66.288 1.00 7.82 1095 SER A O 1
ATOM 1407 N N . LEU A 1 96 ? 14.566 13.049 67.138 1.00 6.57 1096 LEU A N 1
ATOM 1408 C CA . LEU A 1 96 ? 15.283 12.039 66.377 1.00 6.50 1096 LEU A CA 1
ATOM 1409 C C . LEU A 1 96 ? 16.062 11.056 67.248 1.00 7.40 1096 LEU A C 1
ATOM 1410 O O . LEU A 1 96 ? 16.625 10.112 66.734 1.00 9.61 1096 LEU A O 1
ATOM 1426 N N . ALA A 1 97 ? 16.104 11.259 68.565 1.00 7.57 1097 ALA A N 1
ATOM 1427 C CA . ALA A 1 97 ? 17.052 10.539 69.404 1.00 9.52 1097 ALA A CA 1
ATOM 1428 C C . ALA A 1 97 ? 16.690 9.076 69.645 1.00 8.99 1097 ALA A C 1
ATOM 1429 O O . ALA A 1 97 ? 17.460 8.371 70.298 1.00 10.39 1097 ALA A O 1
ATOM 1436 N N . GLY A 1 98 ? 15.568 8.603 69.111 1.00 9.28 1098 GLY A N 1
ATOM 1437 C CA . GLY A 1 98 ? 15.211 7.200 69.120 1.00 10.37 1098 GLY A CA 1
ATOM 1438 C C . GLY A 1 98 ? 15.937 6.386 68.049 1.00 9.81 1098 GLY A C 1
ATOM 1439 O O . GLY A 1 98 ? 15.857 5.159 68.073 1.00 11.87 1098 GLY A O 1
ATOM 1443 N N . VAL A 1 99 ? 16.595 7.011 67.099 1.00 9.30 1099 VAL A N 1
ATOM 1444 C CA . VAL A 1 99 ? 17.250 6.253 66.045 1.00 9.42 1099 VAL A CA 1
ATOM 1445 C C . VAL A 1 99 ? 18.503 5.536 66.485 1.00 9.56 1099 VAL A C 1
ATOM 1446 O O . VAL A 1 99 ? 19.084 5.877 67.525 1.00 9.98 1099 VAL A O 1
ATOM 1459 N N . SER A 1 100 ? 18.942 4.565 65.667 1.00 9.95 1100 SER A N 1
ATOM 1460 C CA A SER A 1 100 ? 20.048 3.676 65.985 0.30 11.38 1100 SER A CA 1
ATOM 1461 C CA B SER A 1 100 ? 20.038 3.703 66.049 0.70 10.78 1100 SER A CA 1
ATOM 1462 C C . SER A 1 100 ? 21.398 4.362 66.173 1.00 11.57 1100 SER A C 1
ATOM 1463 O O . SER A 1 100 ? 22.266 3.798 66.837 1.00 14.28 1100 SER A O 1
ATOM 1478 N N . ASP A 1 101 ? 21.620 5.503 65.538 1.00 10.03 1101 ASP A N 1
ATOM 1479 C CA . ASP A 1 101 ? 22.875 6.246 65.601 1.00 9.28 1101 ASP A CA 1
ATOM 1480 C C . ASP A 1 101 ? 22.643 7.642 66.181 1.00 8.57 1101 ASP A C 1
ATOM 1481 O O . ASP A 1 101 ? 23.322 8.607 65.813 1.00 9.25 1101 ASP A O 1
ATOM 1490 N N . TRP A 1 102 ? 21.760 7.726 67.173 1.00 8.95 1102 TRP A N 1
ATOM 1491 C CA . TRP A 1 102 ? 21.355 9.002 67.731 1.00 8.41 1102 TRP A CA 1
ATOM 1492 C C . TRP A 1 102 ? 22.489 9.850 68.274 1.00 8.30 1102 TRP A C 1
ATOM 1493 O O . TRP A 1 102 ? 22.373 11.066 68.271 1.00 8.09 1102 TRP A O 1
ATOM 1514 N N . GLU A 1 103 ? 23.579 9.236 68.751 1.00 8.76 1103 GLU A N 1
ATOM 1515 C CA . GLU A 1 103 ? 24.647 10.034 69.333 1.00 9.15 1103 GLU A CA 1
ATOM 1516 C C . GLU A 1 103 ? 25.250 11.009 68.302 1.00 7.80 1103 GLU A C 1
ATOM 1517 O O . GLU A 1 103 ? 25.826 12.026 68.682 1.00 8.21 1103 GLU A O 1
ATOM 1529 N N . SER A 1 104 ? 25.085 10.683 67.029 1.00 7.21 1104 SER A N 1
ATOM 1530 C CA . SER A 1 104 ? 25.529 11.540 65.942 1.00 7.05 1104 SER A CA 1
ATOM 1531 C C . SER A 1 104 ? 24.794 12.891 65.918 1.00 6.00 1104 SER A C 1
ATOM 1532 O O . SER A 1 104 ? 25.271 13.843 65.277 1.00 6.22 1104 SER A O 1
ATOM 1540 N N . LEU A 1 105 ? 23.650 12.992 66.603 1.00 6.07 1105 LEU A N 1
ATOM 1541 C CA . LEU A 1 105 ? 22.966 14.281 66.716 1.00 5.84 1105 LEU A CA 1
ATOM 1542 C C . LEU A 1 105 ? 23.805 15.295 67.497 1.00 5.75 1105 LEU A C 1
ATOM 1543 O O . LEU A 1 105 ? 23.593 16.497 67.370 1.00 6.09 1105 LEU A O 1
ATOM 1559 N N . ASN A 1 106 ? 24.730 14.804 68.328 1.00 5.95 1106 ASN A N 1
ATOM 1560 C CA . ASN A 1 106 ? 25.609 15.652 69.117 1.00 6.37 1106 ASN A CA 1
ATOM 1561 C C . ASN A 1 106 ? 27.000 15.751 68.533 1.00 6.46 1106 ASN A C 1
ATOM 1562 O O . ASN A 1 106 ? 27.887 16.300 69.174 1.00 7.55 1106 ASN A O 1
ATOM 1573 N N . TYR A 1 107 ? 27.220 15.222 67.312 1.00 5.97 1107 TYR A N 1
ATOM 1574 C CA . TYR A 1 107 ? 28.449 15.516 66.620 1.00 5.80 1107 TYR A CA 1
ATOM 1575 C C . TYR A 1 107 ? 28.423 16.964 66.163 1.00 5.33 1107 TYR A C 1
ATOM 1576 O O . TYR A 1 107 ? 27.368 17.479 65.770 1.00 5.91 1107 TYR A O 1
ATOM 1594 N N . LEU A 1 108 ? 29.585 17.625 66.161 1.00 5.52 1108 LEU A N 1
ATOM 1595 C CA . LEU A 1 108 ? 29.596 19.048 65.908 1.00 5.89 1108 LEU A CA 1
ATOM 1596 C C . LEU A 1 108 ? 29.350 19.424 64.455 1.00 5.52 1108 LEU A C 1
ATOM 1597 O O . LEU A 1 108 ? 29.065 20.583 64.161 1.00 6.32 1108 LEU A O 1
ATOM 1613 N N . SER A 1 109 ? 29.336 18.458 63.567 1.00 5.82 1109 SER A N 1
ATOM 1614 C CA . SER A 1 109 ? 28.819 18.690 62.203 1.00 6.05 1109 SER A CA 1
ATOM 1615 C C . SER A 1 109 ? 27.333 19.061 62.214 1.00 5.83 1109 SER A C 1
ATOM 1616 O O . SER A 1 109 ? 26.878 19.725 61.279 1.00 6.46 1109 SER A O 1
ATOM 1624 N N . ASN A 1 110 ? 26.592 18.638 63.240 1.00 5.38 1110 ASN A N 1
ATOM 1625 C CA . ASN A 1 110 ? 25.194 18.941 63.395 1.00 5.39 1110 ASN A CA 1
ATOM 1626 C C . ASN A 1 110 ? 24.932 20.152 64.339 1.00 5.12 1110 ASN A C 1
ATOM 1627 O O . ASN A 1 110 ? 23.799 20.374 64.721 1.00 6.60 1110 ASN A O 1
ATOM 1638 N N . ILE A 1 111 ? 25.980 20.888 64.683 1.00 5.14 1111 ILE A N 1
ATOM 1639 C CA . ILE A 1 111 ? 25.905 21.979 65.629 1.00 5.77 1111 ILE A CA 1
ATOM 1640 C C . ILE A 1 111 ? 26.444 23.248 64.993 1.00 5.30 1111 ILE A C 1
ATOM 1641 O O . ILE A 1 111 ? 27.386 23.195 64.208 1.00 5.83 1111 ILE A O 1
ATOM 1657 N N . THR A 1 112 ? 25.911 24.399 65.387 1.00 5.86 1112 THR A N 1
ATOM 1658 C CA . THR A 1 112 ? 26.541 25.669 65.041 1.00 6.35 1112 THR A CA 1
ATOM 1659 C C . THR A 1 112 ? 26.442 26.598 66.269 1.00 6.49 1112 THR A C 1
ATOM 1660 O O . THR A 1 112 ? 25.678 26.317 67.209 1.00 6.91 1112 THR A O 1
ATOM 1671 N N . PRO A 1 113 ? 27.146 27.742 66.223 1.00 6.60 1113 PRO A N 1
ATOM 1672 C CA . PRO A 1 113 ? 27.042 28.723 67.322 1.00 6.86 1113 PRO A CA 1
ATOM 1673 C C . PRO A 1 113 ? 25.819 29.583 67.041 1.00 6.59 1113 PRO A C 1
ATOM 1674 O O . PRO A 1 113 ? 25.868 30.529 66.271 1.00 8.13 1113 PRO A O 1
ATOM 1685 N N . GLN A 1 114 ? 24.733 29.250 67.736 1.00 6.45 1114 GLN A N 1
ATOM 1686 C CA . GLN A 1 114 ? 23.430 29.824 67.540 1.00 6.63 1114 GLN A CA 1
ATOM 1687 C C . GLN A 1 114 ? 23.106 30.734 68.721 1.00 6.47 1114 GLN A C 1
ATOM 1688 O O . GLN A 1 114 ? 23.203 30.299 69.866 1.00 7.58 1114 GLN A O 1
ATOM 1702 N N . LYS A 1 115 ? 22.713 31.963 68.463 1.00 6.85 1115 LYS A N 1
ATOM 1703 C CA . LYS A 1 115 ? 22.428 32.882 69.554 1.00 7.12 1115 LYS A CA 1
ATOM 1704 C C . LYS A 1 115 ? 21.455 32.218 70.517 1.00 7.80 1115 LYS A C 1
ATOM 1705 O O . LYS A 1 115 ? 20.430 31.639 70.116 1.00 7.69 1115 LYS A O 1
ATOM 1724 N N . SER A 1 116 ? 21.736 32.321 71.811 1.00 8.79 1116 SER A N 1
ATOM 1725 C CA . SER A 1 116 ? 20.954 31.663 72.840 1.00 9.07 1116 SER A CA 1
ATOM 1726 C C . SER A 1 116 ? 19.494 32.052 72.777 1.00 9.08 1116 SER A C 1
ATOM 1727 O O . SER A 1 116 ? 18.611 31.243 72.950 1.00 9.85 1116 SER A O 1
ATOM 1739 N N . ASP A 1 117 ? 19.212 33.337 72.561 1.00 9.35 1117 ASP A N 1
ATOM 1740 C CA . ASP A 1 117 ? 17.833 33.817 72.496 1.00 10.17 1117 ASP A CA 1
ATOM 1741 C C . ASP A 1 117 ? 17.016 33.170 71.371 1.00 9.42 1117 ASP A C 1
ATOM 1742 O O . ASP A 1 117 ? 15.826 32.955 71.523 1.00 9.87 1117 ASP A O 1
ATOM 1751 N N . LEU A 1 118 ? 17.664 32.879 70.254 1.00 9.22 1118 LEU A N 1
ATOM 1752 C CA . LEU A 1 118 ? 17.028 32.144 69.151 1.00 8.09 1118 LEU A CA 1
ATOM 1753 C C . LEU A 1 118 ? 16.890 30.649 69.533 1.00 8.06 1118 LEU A C 1
ATOM 1754 O O . LEU A 1 118 ? 15.803 30.088 69.450 1.00 7.76 1118 LEU A O 1
ATOM 1770 N N . ASN A 1 119 ? 17.992 30.021 69.938 1.00 8.41 1119 ASN A N 1
ATOM 1771 C CA . ASN A 1 119 ? 18.003 28.584 70.248 1.00 8.60 1119 ASN A CA 1
ATOM 1772 C C . ASN A 1 119 ? 16.936 28.222 71.267 1.00 8.74 1119 ASN A C 1
ATOM 1773 O O . ASN A 1 119 ? 16.239 27.246 71.109 1.00 9.94 1119 ASN A O 1
ATOM 1784 N N . GLN A 1 120 ? 16.805 29.058 72.312 1.00 8.76 1120 GLN A N 1
ATOM 1785 C CA . GLN A 1 120 ? 15.925 28.726 73.428 1.00 10.20 1120 GLN A CA 1
ATOM 1786 C C . GLN A 1 120 ? 14.533 29.327 73.243 1.00 10.27 1120 GLN A C 1
ATOM 1787 O O . GLN A 1 120 ? 13.660 29.084 74.078 1.00 12.81 1120 GLN A O 1
ATOM 1801 N N . GLY A 1 121 ? 14.319 30.112 72.196 1.00 9.04 1121 GLY A N 1
ATOM 1802 C CA . GLY A 1 121 ? 13.099 30.823 71.967 1.00 8.44 1121 GLY A CA 1
ATOM 1803 C C . GLY A 1 121 ? 12.365 30.290 70.743 1.00 8.04 1121 GLY A C 1
ATOM 1804 O O . GLY A 1 121 ? 11.901 29.143 70.771 1.00 8.70 1121 GLY A O 1
ATOM 1808 N N . ALA A 1 122 ? 12.275 31.090 69.700 1.00 7.95 1122 ALA A N 1
ATOM 1809 C CA . ALA A 1 122 ? 11.475 30.701 68.560 1.00 7.91 1122 ALA A CA 1
ATOM 1810 C C . ALA A 1 122 ? 11.957 29.432 67.900 1.00 7.22 1122 ALA A C 1
ATOM 1811 O O . ALA A 1 122 ? 11.117 28.669 67.402 1.00 7.92 1122 ALA A O 1
ATOM 1818 N N . TRP A 1 123 ? 13.256 29.188 67.853 1.00 7.10 1123 TRP A N 1
ATOM 1819 C CA . TRP A 1 123 ? 13.737 27.980 67.202 1.00 7.15 1123 TRP A CA 1
ATOM 1820 C C . TRP A 1 123 ? 13.239 26.749 67.958 1.00 6.92 1123 TRP A C 1
ATOM 1821 O O . TRP A 1 123 ? 12.812 25.760 67.358 1.00 7.49 1123 TRP A O 1
ATOM 1842 N N . ALA A 1 124 ? 13.272 26.800 69.291 1.00 7.39 1124 ALA A N 1
ATOM 1843 C CA . ALA A 1 124 ? 12.793 25.714 70.109 1.00 8.05 1124 ALA A CA 1
ATOM 1844 C C . ALA A 1 124 ? 11.292 25.525 70.020 1.00 7.87 1124 ALA A C 1
ATOM 1845 O O . ALA A 1 124 ? 10.810 24.407 69.979 1.00 8.90 1124 ALA A O 1
ATOM 1852 N N . ARG A 1 125 ? 10.548 26.606 69.953 1.00 7.88 1125 ARG A N 1
ATOM 1853 C CA A ARG A 1 125 ? 9.126 26.485 69.824 0.64 8.45 1125 ARG A CA 1
ATOM 1854 C CA B ARG A 1 125 ? 9.107 26.536 69.810 0.36 8.33 1125 ARG A CA 1
ATOM 1855 C C . ARG A 1 125 ? 8.711 25.901 68.486 1.00 7.99 1125 ARG A C 1
ATOM 1856 O O . ARG A 1 125 ? 7.787 25.119 68.415 1.00 8.78 1125 ARG A O 1
ATOM 1897 N N . LEU A 1 126 ? 9.442 26.237 67.420 1.00 7.62 1126 LEU A N 1
ATOM 1898 C CA . LEU A 1 126 ? 9.233 25.617 66.127 1.00 7.25 1126 LEU A CA 1
ATOM 1899 C C . LEU A 1 126 ? 9.553 24.145 66.188 1.00 7.17 1126 LEU A C 1
ATOM 1900 O O . LEU A 1 126 ? 8.791 23.312 65.710 1.00 7.88 1126 LEU A O 1
ATOM 1916 N N . GLU A 1 127 ? 10.687 23.778 66.792 1.00 7.26 1127 GLU A N 1
ATOM 1917 C CA . GLU A 1 127 ? 11.006 22.376 66.965 1.00 7.29 1127 GLU A CA 1
ATOM 1918 C C . GLU A 1 127 ? 9.890 21.624 67.676 1.00 7.66 1127 GLU A C 1
ATOM 1919 O O . GLU A 1 127 ? 9.581 20.483 67.323 1.00 7.92 1127 GLU A O 1
ATOM 1931 N N . ASP A 1 128 ? 9.299 22.221 68.719 1.00 7.67 1128 ASP A N 1
ATOM 1932 C CA . ASP A 1 128 ? 8.285 21.554 69.467 1.00 8.01 1128 ASP A CA 1
ATOM 1933 C C . ASP A 1 128 ? 7.060 21.298 68.582 1.00 8.33 1128 ASP A C 1
ATOM 1934 O O . ASP A 1 128 ? 6.465 20.203 68.629 1.00 9.03 1128 ASP A O 1
ATOM 1943 N N . GLN A 1 129 ? 6.652 22.283 67.784 1.00 8.21 1129 GLN A N 1
ATOM 1944 C CA . GLN A 1 129 ? 5.488 22.087 66.910 1.00 8.50 1129 GLN A CA 1
ATOM 1945 C C . GLN A 1 129 ? 5.784 21.113 65.768 1.00 8.24 1129 GLN A C 1
ATOM 1946 O O . GLN A 1 129 ? 4.895 20.354 65.358 1.00 8.92 1129 GLN A O 1
ATOM 1960 N N . GLU A 1 130 ? 6.991 21.145 65.249 1.00 7.81 1130 GLU A N 1
ATOM 1961 C CA . GLU A 1 130 ? 7.389 20.234 64.219 1.00 8.12 1130 GLU A CA 1
ATOM 1962 C C . GLU A 1 130 ? 7.281 18.811 64.704 1.00 8.60 1130 GLU A C 1
ATOM 1963 O O . GLU A 1 130 ? 6.728 17.933 64.046 1.00 10.23 1130 GLU A O 1
ATOM 1975 N N . ARG A 1 131 ? 7.764 18.558 65.920 1.00 9.16 1131 ARG A N 1
ATOM 1976 C CA A ARG A 1 131 ? 7.694 17.244 66.507 0.48 10.73 1131 ARG A CA 1
ATOM 1977 C CA B ARG A 1 131 ? 7.686 17.253 66.503 0.52 10.65 1131 ARG A CA 1
ATOM 1978 C C . ARG A 1 131 ? 6.251 16.816 66.804 1.00 10.66 1131 ARG A C 1
ATOM 1979 O O . ARG A 1 131 ? 5.896 15.672 66.614 1.00 12.95 1131 ARG A O 1
ATOM 2017 N N . LYS A 1 132 ? 5.415 17.741 67.235 1.00 9.18 1132 LYS A N 1
ATOM 2018 C CA A LYS A 1 132 ? 4.044 17.482 67.593 0.52 10.18 1132 LYS A CA 1
ATOM 2019 C CA B LYS A 1 132 ? 4.056 17.432 67.578 0.48 9.84 1132 LYS A CA 1
ATOM 2020 C C . LYS A 1 132 ? 3.239 17.026 66.369 1.00 9.78 1132 LYS A C 1
ATOM 2021 O O . LYS A 1 132 ? 2.245 16.323 66.529 1.00 11.58 1132 LYS A O 1
ATOM 2058 N N . LEU A 1 133 ? 3.625 17.424 65.151 1.00 9.01 1133 LEU A N 1
ATOM 2059 C CA . LEU A 1 133 ? 2.912 16.982 63.948 1.00 9.22 1133 LEU A CA 1
ATOM 2060 C C . LEU A 1 133 ? 2.799 15.457 63.921 1.00 9.68 1133 LEU A C 1
ATOM 2061 O O . LEU A 1 133 ? 1.806 14.941 63.469 1.00 10.98 1133 LEU A O 1
ATOM 2077 N N . ILE A 1 134 ? 3.867 14.758 64.324 1.00 9.93 1134 ILE A N 1
ATOM 2078 C CA . ILE A 1 134 ? 3.957 13.297 64.155 1.00 12.35 1134 ILE A CA 1
ATOM 2079 C C . ILE A 1 134 ? 3.019 12.560 65.056 1.00 14.23 1134 ILE A C 1
ATOM 2080 O O . ILE A 1 134 ? 2.780 11.370 64.864 1.00 15.77 1134 ILE A O 1
ATOM 2096 N N . ASP A 1 135 ? 2.426 13.268 66.035 1.00 15.10 1135 ASP A N 1
ATOM 2097 C CA . ASP A 1 135 ? 1.473 12.657 66.956 1.00 17.28 1135 ASP A CA 1
ATOM 2098 C C . ASP A 1 135 ? 0.133 12.542 66.292 1.00 18.76 1135 ASP A C 1
ATOM 2099 O O . ASP A 1 135 ? -0.704 11.792 66.771 1.00 21.96 1135 ASP A O 1
ATOM 2108 N N . ARG A 1 136 ? -0.093 13.261 65.199 0.70 16.23 1136 ARG A N 1
ATOM 2109 C CA . ARG A 1 136 ? -1.384 13.198 64.559 0.70 16.73 1136 ARG A CA 1
ATOM 2110 C C . ARG A 1 136 ? -1.527 11.816 63.859 0.70 16.50 1136 ARG A C 1
ATOM 2111 O O . ARG A 1 136 ? -0.611 11.315 63.198 0.70 15.81 1136 ARG A O 1
ATOM 2132 N N . ALA A 1 137 ? -2.714 11.217 63.975 0.70 16.74 1137 ALA A N 1
ATOM 2133 C CA . ALA A 1 137 ? -2.935 9.894 63.414 0.70 17.37 1137 ALA A CA 1
ATOM 2134 C C . ALA A 1 137 ? -2.743 9.818 61.896 0.70 17.04 1137 ALA A C 1
ATOM 2135 O O . ALA A 1 137 ? -2.282 8.793 61.375 0.70 18.44 1137 ALA A O 1
ATOM 2142 N N . ASP A 1 138 ? -3.019 10.911 61.175 1.00 16.25 1138 ASP A N 1
ATOM 2143 C CA . ASP A 1 138 ? -2.873 10.916 59.716 0.81 13.92 1138 ASP A CA 1
ATOM 2144 C C . ASP A 1 138 ? -1.576 11.455 59.169 1.00 12.18 1138 ASP A C 1
ATOM 2145 O O . ASP A 1 138 ? -1.376 11.519 57.948 1.00 11.46 1138 ASP A O 1
ATOM 2154 N N . ILE A 1 139 ? -0.690 11.813 60.058 1.00 12.09 1139 ILE A N 1
ATOM 2155 C CA . ILE A 1 139 ? 0.688 12.175 59.709 1.00 10.97 1139 ILE A CA 1
ATOM 2156 C C . ILE A 1 139 ? 1.615 11.063 60.094 1.00 11.29 1139 ILE A C 1
ATOM 2157 O O . ILE A 1 139 ? 1.835 10.744 61.260 1.00 13.88 1139 ILE A O 1
ATOM 2173 N N . SER A 1 140 ? 2.212 10.468 59.087 1.00 11.22 1140 SER A N 1
ATOM 2174 C CA . SER A 1 140 ? 3.129 9.351 59.299 1.00 11.90 1140 SER A CA 1
ATOM 2175 C C . SER A 1 140 ? 4.597 9.716 59.186 1.00 10.30 1140 SER A C 1
ATOM 2176 O O . SER A 1 140 ? 5.459 8.950 59.638 1.00 11.90 1140 SER A O 1
ATOM 2184 N N . SER A 1 141 ? 4.890 10.870 58.599 1.00 8.48 1141 SER A N 1
ATOM 2185 C CA . SER A 1 141 ? 6.253 11.353 58.449 1.00 7.76 1141 SER A CA 1
ATOM 2186 C C . SER A 1 141 ? 6.265 12.874 58.480 1.00 6.35 1141 SER A C 1
ATOM 2187 O O . SER A 1 141 ? 5.356 13.511 57.954 1.00 7.06 1141 SER A O 1
ATOM 2195 N N . VAL A 1 142 ? 7.364 13.422 58.985 1.00 6.16 1142 VAL A N 1
ATOM 2196 C CA . VAL A 1 142 ? 7.733 14.806 58.776 1.00 5.99 1142 VAL A CA 1
ATOM 2197 C C . VAL A 1 142 ? 9.131 14.793 58.162 1.00 5.63 1142 VAL A C 1
ATOM 2198 O O . VAL A 1 142 ? 10.037 14.196 58.717 1.00 7.10 1142 VAL A O 1
ATOM 2211 N N . TYR A 1 143 ? 9.277 15.387 56.985 1.00 5.07 1143 TYR A N 1
ATOM 2212 C CA . TYR A 1 143 ? 10.575 15.512 56.303 1.00 4.95 1143 TYR A CA 1
ATOM 2213 C C . TYR A 1 143 ? 11.005 16.960 56.352 1.00 4.75 1143 TYR A C 1
ATOM 2214 O O . TYR A 1 143 ? 10.271 17.822 55.839 1.00 5.22 1143 TYR A O 1
ATOM 2232 N N . THR A 1 144 ? 12.163 17.207 56.911 1.00 4.50 1144 THR A N 1
ATOM 2233 C CA . THR A 1 144 ? 12.660 18.554 57.088 1.00 4.37 1144 THR A CA 1
ATOM 2234 C C . THR A 1 144 ? 14.045 18.688 56.504 1.00 4.55 1144 THR A C 1
ATOM 2235 O O . THR A 1 144 ? 14.853 17.747 56.537 1.00 4.85 1144 THR A O 1
ATOM 2246 N N . VAL A 1 145 ? 14.347 19.873 55.978 1.00 4.26 1145 VAL A N 1
ATOM 2247 C CA . VAL A 1 145 ? 15.700 20.291 55.640 1.00 4.28 1145 VAL A CA 1
ATOM 2248 C C . VAL A 1 145 ? 15.918 21.574 56.402 1.00 4.19 1145 VAL A C 1
ATOM 2249 O O . VAL A 1 145 ? 15.091 22.473 56.381 1.00 4.80 1145 VAL A O 1
ATOM 2262 N N . THR A 1 146 ? 17.082 21.674 57.047 1.00 4.19 1146 THR A N 1
ATOM 2263 C CA . THR A 1 146 ? 17.429 22.873 57.814 1.00 4.40 1146 THR A CA 1
ATOM 2264 C C . THR A 1 146 ? 18.843 23.280 57.471 1.00 4.11 1146 THR A C 1
ATOM 2265 O O . THR A 1 146 ? 19.666 22.469 57.093 1.00 5.00 1146 THR A O 1
ATOM 2276 N N . GLY A 1 147 ? 19.161 24.548 57.682 1.00 4.23 1147 GLY A N 1
ATOM 2277 C CA . GLY A 1 147 ? 20.524 24.998 57.467 1.00 4.42 1147 GLY A CA 1
ATOM 2278 C C . GLY A 1 147 ? 20.680 26.454 57.787 1.00 4.38 1147 GLY A C 1
ATOM 2279 O O . GLY A 1 147 ? 19.729 27.139 58.163 1.00 5.06 1147 GLY A O 1
ATOM 2283 N N . PRO A 1 148 ? 21.904 26.935 57.579 1.00 4.72 1148 PRO A N 1
ATOM 2284 C CA . PRO A 1 148 ? 22.256 28.317 57.877 1.00 5.12 1148 PRO A CA 1
ATOM 2285 C C . PRO A 1 148 ? 22.199 29.217 56.632 1.00 5.06 1148 PRO A C 1
ATOM 2286 O O . PRO A 1 148 ? 22.236 28.746 55.472 1.00 5.90 1148 PRO A O 1
ATOM 2297 N N . LEU A 1 149 ? 22.179 30.511 56.866 1.00 5.33 1149 LEU A N 1
ATOM 2298 C CA . LEU A 1 149 ? 22.617 31.547 55.927 1.00 5.37 1149 LEU A CA 1
ATOM 2299 C C . LEU A 1 149 ? 23.947 32.084 56.372 1.00 5.63 1149 LEU A C 1
ATOM 2300 O O . LEU A 1 149 ? 24.226 32.155 57.582 1.00 6.18 1149 LEU A O 1
ATOM 2316 N N . TYR A 1 150 ? 24.729 32.566 55.395 1.00 7.13 1150 TYR A N 1
ATOM 2317 C CA . TYR A 1 150 ? 26.002 33.238 55.666 1.00 7.73 1150 TYR A CA 1
ATOM 2318 C C . TYR A 1 150 ? 26.011 34.578 54.971 1.00 8.61 1150 TYR A C 1
ATOM 2319 O O . TYR A 1 150 ? 26.532 34.675 53.841 1.00 11.23 1150 TYR A O 1
ATOM 2337 N N A GLU A 1 151 ? 25.485 35.612 55.612 0.53 7.47 1151 GLU A N 1
ATOM 2338 N N B GLU A 1 151 ? 25.395 35.531 55.595 0.47 7.72 1151 GLU A N 1
ATOM 2339 C CA A GLU A 1 151 ? 25.253 36.929 54.954 0.53 7.78 1151 GLU A CA 1
ATOM 2340 C CA B GLU A 1 151 ? 25.340 36.837 55.018 0.47 8.34 1151 GLU A CA 1
ATOM 2341 C C A GLU A 1 151 ? 25.907 38.150 55.612 0.53 8.00 1151 GLU A C 1
ATOM 2342 C C B GLU A 1 151 ? 26.313 37.681 55.814 0.47 9.04 1151 GLU A C 1
ATOM 2343 O O A GLU A 1 151 ? 25.968 39.239 55.027 0.53 8.73 1151 GLU A O 1
ATOM 2344 O O B GLU A 1 151 ? 27.516 37.595 55.569 0.47 10.89 1151 GLU A O 1
ATOM 2367 N N A ARG A 1 152 ? 26.385 37.970 56.821 0.53 8.13 1152 ARG A N 1
ATOM 2368 N N B ARG A 1 152 ? 25.872 38.429 56.804 0.47 9.40 1152 ARG A N 1
ATOM 2369 C CA A ARG A 1 152 ? 27.085 39.050 57.426 0.53 8.61 1152 ARG A CA 1
ATOM 2370 C CA B ARG A 1 152 ? 26.843 39.272 57.535 0.47 9.62 1152 ARG A CA 1
ATOM 2371 C C A ARG A 1 152 ? 27.967 38.472 58.457 0.53 9.51 1152 ARG A C 1
ATOM 2372 C C B ARG A 1 152 ? 27.915 38.525 58.400 0.47 10.08 1152 ARG A C 1
ATOM 2373 O O A ARG A 1 152 ? 27.699 37.408 59.026 0.53 11.05 1152 ARG A O 1
ATOM 2374 O O B ARG A 1 152 ? 27.759 37.355 58.752 0.47 11.54 1152 ARG A O 1
ATOM 2415 N N . ASP A 1 153 ? 28.971 39.240 58.782 1.00 10.50 1153 ASP A N 1
ATOM 2416 C CA . ASP A 1 153 ? 29.982 38.778 59.743 1.00 11.69 1153 ASP A CA 1
ATOM 2417 C C . ASP A 1 153 ? 29.421 38.816 61.155 1.00 10.99 1153 ASP A C 1
ATOM 2418 O O . ASP A 1 153 ? 29.036 39.853 61.673 1.00 13.57 1153 ASP A O 1
ATOM 2427 N N . MET A 1 154 ? 29.390 37.665 61.784 1.00 9.22 1154 MET A N 1
ATOM 2428 C CA . MET A 1 154 ? 28.873 37.502 63.112 1.00 9.68 1154 MET A CA 1
ATOM 2429 C C . MET A 1 154 ? 29.939 37.416 64.200 1.00 11.33 1154 MET A C 1
ATOM 2430 O O . MET A 1 154 ? 29.613 37.301 65.367 1.00 15.21 1154 MET A O 1
ATOM 2444 N N . GLY A 1 155 ? 31.192 37.545 63.830 1.00 10.22 1155 GLY A N 1
ATOM 2445 C CA . GLY A 1 155 ? 32.292 37.422 64.789 1.00 11.19 1155 GLY A CA 1
ATOM 2446 C C . GLY A 1 155 ? 32.894 36.025 64.735 1.00 10.40 1155 GLY A C 1
ATOM 2447 O O . GLY A 1 155 ? 32.449 35.142 64.002 1.00 11.69 1155 GLY A O 1
ATOM 2451 N N . LYS A 1 156 ? 33.889 35.820 65.571 1.00 10.86 1156 LYS A N 1
ATOM 2452 C CA . LYS A 1 156 ? 34.651 34.584 65.560 1.00 10.84 1156 LYS A CA 1
ATOM 2453 C C . LYS A 1 156 ? 34.605 33.930 66.926 1.00 10.36 1156 LYS A C 1
ATOM 2454 O O . LYS A 1 156 ? 34.656 34.579 67.967 1.00 11.46 1156 LYS A O 1
ATOM 2473 N N . LEU A 1 157 ? 34.523 32.620 66.910 1.00 8.81 1157 LEU A N 1
ATOM 2474 C CA . LEU A 1 157 ? 34.668 31.866 68.154 1.00 9.17 1157 LEU A CA 1
ATOM 2475 C C . LEU A 1 157 ? 36.058 32.151 68.756 1.00 9.57 1157 LEU A C 1
ATOM 2476 O O . LEU A 1 157 ? 37.053 31.981 68.083 1.00 10.98 1157 LEU A O 1
ATOM 2492 N N . PRO A 1 158 ? 36.138 32.545 70.022 1.00 9.41 1158 PRO A N 1
ATOM 2493 C CA . PRO A 1 158 ? 37.432 32.913 70.587 1.00 11.09 1158 PRO A CA 1
ATOM 2494 C C . PRO A 1 158 ? 38.312 31.710 70.867 1.00 12.07 1158 PRO A C 1
ATOM 2495 O O . PRO A 1 158 ? 39.515 31.847 71.022 1.00 14.67 1158 PRO A O 1
ATOM 2506 N N . GLY A 1 159 ? 37.702 30.532 70.945 1.00 11.00 1159 GLY A N 1
ATOM 2507 C CA . GLY A 1 159 ? 38.405 29.339 71.389 1.00 12.04 1159 GLY A CA 1
ATOM 2508 C C . GLY A 1 159 ? 39.052 28.517 70.303 1.00 12.01 1159 GLY A C 1
ATOM 2509 O O . GLY A 1 159 ? 39.484 27.397 70.558 1.00 13.61 1159 GLY A O 1
ATOM 2513 N N . THR A 1 160 ? 39.117 29.049 69.084 1.00 12.18 1160 THR A N 1
ATOM 2514 C CA . THR A 1 160 ? 39.751 28.322 67.991 1.00 13.23 1160 THR A CA 1
ATOM 2515 C C . THR A 1 160 ? 40.599 29.219 67.151 1.00 14.75 1160 THR A C 1
ATOM 2516 O O . THR A 1 160 ? 40.350 30.408 67.062 1.00 16.29 1160 THR A O 1
ATOM 2527 N N . GLN A 1 161 ? 41.596 28.618 66.513 1.00 16.24 1161 GLN A N 1
ATOM 2528 C CA . GLN A 1 161 ? 42.395 29.264 65.498 1.00 17.64 1161 GLN A CA 1
ATOM 2529 C C . GLN A 1 161 ? 41.906 28.910 64.095 1.00 16.44 1161 GLN A C 1
ATOM 2530 O O . GLN A 1 161 ? 42.416 29.448 63.133 1.00 19.29 1161 GLN A O 1
ATOM 2544 N N . LYS A 1 162 ? 40.954 28.000 63.965 1.00 14.19 1162 LYS A N 1
ATOM 2545 C CA A LYS A 1 162 ? 40.449 27.587 62.643 0.51 13.61 1162 LYS A CA 1
ATOM 2546 C CA B LYS A 1 162 ? 40.483 27.591 62.645 0.49 14.53 1162 LYS A CA 1
ATOM 2547 C C . LYS A 1 162 ? 39.746 28.733 61.960 1.00 13.25 1162 LYS A C 1
ATOM 2548 O O . LYS A 1 162 ? 38.990 29.481 62.591 1.00 14.29 1162 LYS A O 1
ATOM 2585 N N . ALA A 1 163 ? 39.888 28.829 60.659 1.00 13.42 1163 ALA A N 1
ATOM 2586 C CA . ALA A 1 163 ? 38.992 29.669 59.886 1.00 12.85 1163 ALA A CA 1
ATOM 2587 C C . ALA A 1 163 ? 37.596 29.070 59.948 1.00 9.98 1163 ALA A C 1
ATOM 2588 O O . ALA A 1 163 ? 37.442 27.864 59.791 1.00 10.06 1163 ALA A O 1
ATOM 2595 N N . HIS A 1 164 ? 36.597 29.909 60.146 1.00 9.25 1164 HIS A N 1
ATOM 2596 C CA . HIS A 1 164 ? 35.229 29.446 60.244 1.00 7.86 1164 HIS A CA 1
ATOM 2597 C C . HIS A 1 164 ? 34.307 30.609 59.980 1.00 7.63 1164 HIS A C 1
ATOM 2598 O O . HIS A 1 164 ? 34.732 31.747 60.049 1.00 9.62 1164 HIS A O 1
ATOM 2613 N N . THR A 1 165 ? 33.048 30.328 59.714 1.00 7.16 1165 THR A N 1
ATOM 2614 C CA . THR A 1 165 ? 32.069 31.362 59.435 1.00 7.23 1165 THR A CA 1
ATOM 2615 C C . THR A 1 165 ? 30.809 31.098 60.213 1.00 6.79 1165 THR A C 1
ATOM 2616 O O . THR A 1 165 ? 30.050 30.175 59.894 1.00 7.36 1165 THR A O 1
ATOM 2627 N N . ILE A 1 166 ? 30.552 31.883 61.255 1.00 6.46 1166 ILE A N 1
ATOM 2628 C CA . ILE A 1 166 ? 29.352 31.719 62.023 1.00 6.26 1166 ILE A CA 1
ATOM 2629 C C . ILE A 1 166 ? 28.138 32.127 61.176 1.00 5.95 1166 ILE A C 1
ATOM 2630 O O . ILE A 1 166 ? 28.161 33.194 60.553 1.00 6.39 1166 ILE A O 1
ATOM 2646 N N . PRO A 1 167 ? 27.067 31.331 61.155 1.00 6.12 1167 PRO A N 1
ATOM 2647 C CA . PRO A 1 167 ? 25.844 31.717 60.424 1.00 5.90 1167 PRO A CA 1
ATOM 2648 C C . PRO A 1 167 ? 25.256 33.022 60.901 1.00 5.42 1167 PRO A C 1
ATOM 2649 O O . PRO A 1 167 ? 25.333 33.373 62.081 1.00 5.87 1167 PRO A O 1
ATOM 2660 N N . SER A 1 168 ? 24.577 33.709 59.975 1.00 5.38 1168 SER A N 1
ATOM 2661 C CA . SER A 1 168 ? 23.804 34.896 60.291 1.00 5.83 1168 SER A CA 1
ATOM 2662 C C . SER A 1 168 ? 22.322 34.628 60.502 1.00 5.60 1168 SER A C 1
ATOM 2663 O O . SER A 1 168 ? 21.594 35.505 60.988 1.00 5.96 1168 SER A O 1
ATOM 2671 N N . ALA A 1 169 ? 21.838 33.446 60.107 1.00 5.41 1169 ALA A N 1
ATOM 2672 C CA . ALA A 1 169 ? 20.420 33.109 60.151 1.00 5.11 1169 ALA A CA 1
ATOM 2673 C C . ALA A 1 169 ? 20.285 31.613 59.990 1.00 4.83 1169 ALA A C 1
ATOM 2674 O O . ALA A 1 169 ? 21.231 30.945 59.576 1.00 4.96 1169 ALA A O 1
ATOM 2681 N N . TYR A 1 170 ? 19.092 31.104 60.257 1.00 4.96 1170 TYR A N 1
ATOM 2682 C CA . TYR A 1 170 ? 18.770 29.698 60.134 1.00 5.05 1170 TYR A CA 1
ATOM 2683 C C . TYR A 1 170 ? 17.379 29.526 59.539 1.00 4.76 1170 TYR A C 1
ATOM 2684 O O . TYR A 1 170 ? 16.453 30.280 59.847 1.00 5.76 1170 TYR A O 1
ATOM 2702 N N . TRP A 1 171 ? 17.250 28.486 58.728 1.00 5.45 1171 TRP A N 1
ATOM 2703 C CA . TRP A 1 171 ? 16.004 28.214 58.039 1.00 5.59 1171 TRP A CA 1
ATOM 2704 C C . TRP A 1 171 ? 15.617 26.761 58.218 1.00 4.96 1171 TRP A C 1
ATOM 2705 O O . TRP A 1 171 ? 16.448 25.903 58.514 1.00 5.06 1171 TRP A O 1
ATOM 2726 N N . LYS A 1 172 ? 14.333 26.494 58.015 1.00 5.48 1172 LYS A N 1
ATOM 2727 C CA . LYS A 1 172 ? 13.776 25.155 58.103 1.00 5.17 1172 LYS A CA 1
ATOM 2728 C C . LYS A 1 172 ? 12.662 25.051 57.070 1.00 5.48 1172 LYS A C 1
ATOM 2729 O O . LYS A 1 172 ? 11.771 25.892 57.040 1.00 7.03 1172 LYS A O 1
ATOM 2748 N N . VAL A 1 173 ? 12.737 23.986 56.268 1.00 4.98 1173 VAL A N 1
ATOM 2749 C CA . VAL A 1 173 ? 11.746 23.665 55.231 1.00 5.26 1173 VAL A CA 1
ATOM 2750 C C . VAL A 1 173 ? 11.161 22.320 55.550 1.00 5.03 1173 VAL A C 1
ATOM 2751 O O . VAL A 1 173 ? 11.915 21.367 55.736 1.00 5.35 1173 VAL A O 1
ATOM 2764 N N . ILE A 1 174 ? 9.833 22.211 55.645 1.00 5.02 1174 ILE A N 1
ATOM 2765 C CA . ILE A 1 174 ? 9.181 21.042 56.206 1.00 5.06 1174 ILE A CA 1
ATOM 2766 C C . ILE A 1 174 ? 8.062 20.597 55.271 1.00 4.97 1174 ILE A C 1
ATOM 2767 O O . ILE A 1 174 ? 7.325 21.434 54.746 1.00 5.49 1174 ILE A O 1
ATOM 2783 N N . PHE A 1 175 ? 7.871 19.284 55.113 1.00 4.70 1175 PHE A N 1
ATOM 2784 C CA . PHE A 1 175 ? 6.617 18.790 54.565 1.00 4.61 1175 PHE A CA 1
ATOM 2785 C C . PHE A 1 175 ? 6.244 17.513 55.298 1.00 4.67 1175 PHE A C 1
ATOM 2786 O O . PHE A 1 175 ? 7.051 16.918 55.999 1.00 5.65 1175 PHE A O 1
ATOM 2803 N N . ILE A 1 176 ? 4.994 17.099 55.108 1.00 5.44 1176 ILE A N 1
ATOM 2804 C CA . ILE A 1 176 ? 4.456 15.918 55.755 1.00 5.86 1176 ILE A CA 1
ATOM 2805 C C . ILE A 1 176 ? 4.212 14.796 54.751 1.00 5.47 1176 ILE A C 1
ATOM 2806 O O . ILE A 1 176 ? 3.918 15.014 53.563 1.00 6.22 1176 ILE A O 1
ATOM 2822 N N . ASN A 1 177 ? 4.302 13.568 55.275 1.00 6.21 1177 ASN A N 1
ATOM 2823 C CA . ASN A 1 177 ? 3.894 12.348 54.598 1.00 6.55 1177 ASN A CA 1
ATOM 2824 C C . ASN A 1 177 ? 4.713 11.953 53.382 1.00 8.66 1177 ASN A C 1
ATOM 2825 O O . ASN A 1 177 ? 5.602 11.172 53.524 1.00 15.11 1177 ASN A O 1
ATOM 2836 N N . ASN A 1 178 ? 4.343 12.291 52.190 1.00 7.74 1178 ASN A N 1
ATOM 2837 C CA . ASN A 1 178 ? 4.926 11.781 50.985 1.00 9.33 1178 ASN A CA 1
ATOM 2838 C C . ASN A 1 178 ? 5.800 12.763 50.202 1.00 7.13 1178 ASN A C 1
ATOM 2839 O O . ASN A 1 178 ? 6.935 12.457 49.790 1.00 7.63 1178 ASN A O 1
ATOM 2850 N N . SER A 1 179 ? 5.260 13.923 49.918 1.00 6.30 1179 SER A N 1
ATOM 2851 C CA . SER A 1 179 ? 5.911 14.824 49.009 1.00 6.10 1179 SER A CA 1
ATOM 2852 C C . SER A 1 179 ? 5.209 16.181 49.058 1.00 5.45 1179 SER A C 1
ATOM 2853 O O . SER A 1 179 ? 3.983 16.203 49.056 1.00 6.02 1179 SER A O 1
ATOM 2861 N N . PRO A 1 180 ? 5.935 17.294 48.943 1.00 5.73 1180 PRO A N 1
ATOM 2862 C CA . PRO A 1 180 ? 5.270 18.580 48.830 1.00 6.79 1180 PRO A CA 1
ATOM 2863 C C . PRO A 1 180 ? 4.499 18.740 47.526 1.00 6.68 1180 PRO A C 1
ATOM 2864 O O . PRO A 1 180 ? 3.704 19.656 47.412 1.00 7.24 1180 PRO A O 1
ATOM 2875 N N . ALA A 1 181 ? 4.680 17.822 46.569 1.00 6.45 1181 ALA A N 1
ATOM 2876 C CA . ALA A 1 181 ? 3.864 17.848 45.358 1.00 7.17 1181 ALA A CA 1
ATOM 2877 C C . ALA A 1 181 ? 2.391 17.662 45.691 1.00 6.77 1181 ALA A C 1
ATOM 2878 O O . ALA A 1 181 ? 1.533 18.102 44.913 1.00 7.53 1181 ALA A O 1
ATOM 2885 N N . VAL A 1 182 ? 2.088 16.952 46.787 1.00 5.85 1182 VAL A N 1
ATOM 2886 C CA . VAL A 1 182 ? 0.730 16.639 47.168 1.00 6.01 1182 VAL A CA 1
ATOM 2887 C C . VAL A 1 182 ? 0.369 16.977 48.617 1.00 5.35 1182 VAL A C 1
ATOM 2888 O O . VAL A 1 182 ? -0.818 17.002 48.937 1.00 6.02 1182 VAL A O 1
ATOM 2901 N N . ASN A 1 183 ? 1.354 17.220 49.470 1.00 5.25 1183 ASN A N 1
ATOM 2902 C CA . ASN A 1 183 ? 1.189 17.376 50.905 1.00 5.33 1183 ASN A CA 1
ATOM 2903 C C . ASN A 1 183 ? 1.587 18.774 51.379 1.00 5.39 1183 ASN A C 1
ATOM 2904 O O . ASN A 1 183 ? 2.469 19.407 50.831 1.00 5.47 1183 ASN A O 1
ATOM 2915 N N . HIS A 1 184 ? 0.992 19.170 52.502 1.00 5.33 1184 HIS A N 1
ATOM 2916 C CA . HIS A 1 184 ? 1.266 20.458 53.091 1.00 5.43 1184 HIS A CA 1
ATOM 2917 C C . HIS A 1 184 ? 2.763 20.629 53.399 1.00 4.71 1184 HIS A C 1
ATOM 2918 O O . HIS A 1 184 ? 3.446 19.697 53.845 1.00 5.39 1184 HIS A O 1
ATOM 2933 N N . TYR A 1 185 ? 3.208 21.878 53.277 1.00 4.83 1185 TYR A N 1
ATOM 2934 C CA . TYR A 1 185 ? 4.598 22.230 53.504 1.00 4.70 1185 TYR A CA 1
ATOM 2935 C C . TYR A 1 185 ? 4.695 23.605 54.157 1.00 4.85 1185 TYR A C 1
ATOM 2936 O O . TYR A 1 185 ? 3.734 24.376 54.217 1.00 5.36 1185 TYR A O 1
ATOM 2954 N N . ALA A 1 186 ? 5.897 23.894 54.634 1.00 5.15 1186 ALA A N 1
ATOM 2955 C CA . ALA A 1 186 ? 6.226 25.141 55.333 1.00 5.52 1186 ALA A CA 1
ATOM 2956 C C . ALA A 1 186 ? 7.672 25.505 55.100 1.00 5.31 1186 ALA A C 1
ATOM 2957 O O . ALA A 1 186 ? 8.504 24.633 54.902 1.00 5.76 1186 ALA A O 1
ATOM 2964 N N . ALA A 1 187 ? 7.980 26.782 55.275 1.00 5.56 1187 ALA A N 1
ATOM 2965 C CA . ALA A 1 187 ? 9.361 27.241 55.336 1.00 5.78 1187 ALA A CA 1
ATOM 2966 C C . ALA A 1 187 ? 9.424 28.420 56.298 1.00 5.26 1187 ALA A C 1
ATOM 2967 O O . ALA A 1 187 ? 8.553 29.285 56.313 1.00 6.07 1187 ALA A O 1
ATOM 2974 N N . PHE A 1 188 ? 10.511 28.440 57.072 1.00 5.48 1188 PHE A N 1
ATOM 2975 C CA . PHE A 1 188 ? 10.752 29.470 58.082 1.00 5.84 1188 PHE A CA 1
ATOM 2976 C C . PHE A 1 188 ? 12.189 29.935 57.971 1.00 5.49 1188 PHE A C 1
ATOM 2977 O O . PHE A 1 188 ? 13.082 29.156 57.642 1.00 6.22 1188 PHE A O 1
ATOM 2994 N N . LEU A 1 189 ? 12.444 31.201 58.317 1.00 5.72 1189 LEU A N 1
ATOM 2995 C CA . LEU A 1 189 ? 13.781 31.784 58.291 1.00 5.61 1189 LEU A CA 1
ATOM 2996 C C . LEU A 1 189 ? 13.878 32.785 59.446 1.00 5.52 1189 LEU A C 1
ATOM 2997 O O . LEU A 1 189 ? 13.055 33.677 59.531 1.00 6.64 1189 LEU A O 1
ATOM 3013 N N . PHE A 1 190 ? 14.914 32.599 60.261 1.00 5.75 1190 PHE A N 1
ATOM 3014 C CA . PHE A 1 190 ? 15.121 33.429 61.448 1.00 6.33 1190 PHE A CA 1
ATOM 3015 C C . PHE A 1 190 ? 16.512 34.030 61.445 1.00 5.78 1190 PHE A C 1
ATOM 3016 O O . PHE A 1 190 ? 17.505 33.301 61.373 1.00 6.57 1190 PHE A O 1
ATOM 3033 N N . ASP A 1 191 ? 16.618 35.341 61.628 1.00 6.16 1191 ASP A N 1
ATOM 3034 C CA . ASP A 1 191 ? 17.913 35.941 61.872 1.00 6.48 1191 ASP A CA 1
ATOM 3035 C C . ASP A 1 191 ? 18.484 35.410 63.210 1.00 6.42 1191 ASP A C 1
ATOM 3036 O O . ASP A 1 191 ? 17.744 35.176 64.176 1.00 6.86 1191 ASP A O 1
ATOM 3045 N N . GLN A 1 192 ? 19.793 35.402 63.316 1.00 6.60 1192 GLN A N 1
ATOM 3046 C CA . GLN A 1 192 ? 20.464 35.150 64.592 1.00 7.49 1192 GLN A CA 1
ATOM 3047 C C . GLN A 1 192 ? 19.936 36.022 65.705 1.00 8.97 1192 GLN A C 1
ATOM 3048 O O . GLN A 1 192 ? 19.884 35.589 66.849 1.00 11.04 1192 GLN A O 1
ATOM 3062 N N . ASN A 1 193 ? 19.593 37.266 65.421 1.00 8.61 1193 ASN A N 1
ATOM 3063 C CA . ASN A 1 193 ? 19.212 38.218 66.460 1.00 10.74 1193 ASN A CA 1
ATOM 3064 C C . ASN A 1 193 ? 17.745 38.238 66.802 1.00 9.61 1193 ASN A C 1
ATOM 3065 O O . ASN A 1 193 ? 17.266 39.145 67.462 1.00 11.68 1193 ASN A O 1
ATOM 3076 N N . THR A 1 194 ? 17.040 37.181 66.451 1.00 8.72 1194 THR A N 1
ATOM 3077 C CA . THR A 1 194 ? 15.635 37.050 66.809 1.00 8.81 1194 THR A CA 1
ATOM 3078 C C . THR A 1 194 ? 15.421 37.137 68.300 1.00 9.57 1194 THR A C 1
ATOM 3079 O O . THR A 1 194 ? 16.109 36.450 69.045 1.00 10.47 1194 THR A O 1
ATOM 3090 N N . PRO A 1 195 ? 14.497 37.972 68.771 1.00 11.15 1195 PRO A N 1
ATOM 3091 C CA . PRO A 1 195 ? 14.266 38.131 70.201 1.00 12.60 1195 PRO A CA 1
ATOM 3092 C C . PRO A 1 195 ? 13.795 36.866 70.856 1.00 11.24 1195 PRO A C 1
ATOM 3093 O O . PRO A 1 195 ? 13.061 36.063 70.272 1.00 11.18 1195 PRO A O 1
ATOM 3104 N N . LYS A 1 196 ? 14.136 36.712 72.126 1.00 13.24 1196 LYS A N 1
ATOM 3105 C CA . LYS A 1 196 ? 13.810 35.466 72.816 1.00 14.15 1196 LYS A CA 1
ATOM 3106 C C . LYS A 1 196 ? 12.311 35.121 72.832 1.00 13.53 1196 LYS A C 1
ATOM 3107 O O . LYS A 1 196 ? 11.939 33.944 72.740 1.00 14.86 1196 LYS A O 1
ATOM 3126 N N . GLY A 1 197 ? 11.439 36.126 72.953 1.00 12.40 1197 GLY A N 1
ATOM 3127 C CA . GLY A 1 197 ? 10.018 35.916 73.050 1.00 13.01 1197 GLY A CA 1
ATOM 3128 C C . GLY A 1 197 ? 9.296 35.889 71.717 1.00 12.45 1197 GLY A C 1
ATOM 3129 O O . GLY A 1 197 ? 8.067 35.903 71.654 1.00 13.73 1197 GLY A O 1
ATOM 3133 N N . ALA A 1 198 ? 10.037 35.785 70.639 1.00 11.06 1198 ALA A N 1
ATOM 3134 C CA . ALA A 1 198 ? 9.437 35.864 69.328 1.00 11.40 1198 ALA A CA 1
ATOM 3135 C C . ALA A 1 198 ? 8.521 34.695 69.036 1.00 10.66 1198 ALA A C 1
ATOM 3136 O O . ALA A 1 198 ? 8.783 33.563 69.422 1.00 12.19 1198 ALA A O 1
ATOM 3143 N N . ASP A 1 199 ? 7.470 34.975 68.292 1.00 11.26 1199 ASP A N 1
ATOM 3144 C CA . ASP A 1 199 ? 6.519 33.956 67.812 1.00 10.99 1199 ASP A CA 1
ATOM 3145 C C . ASP A 1 199 ? 7.000 33.428 66.481 1.00 9.81 1199 ASP A C 1
ATOM 3146 O O . ASP A 1 199 ? 7.091 34.175 65.504 1.00 10.02 1199 ASP A O 1
ATOM 3155 N N . PHE A 1 200 ? 7.278 32.131 66.413 1.00 9.92 1200 PHE A N 1
ATOM 3156 C CA . PHE A 1 200 ? 7.860 31.561 65.208 1.00 9.67 1200 PHE A CA 1
ATOM 3157 C C . PHE A 1 200 ? 6.963 31.713 63.997 1.00 8.68 1200 PHE A C 1
ATOM 3158 O O . PHE A 1 200 ? 7.450 31.709 62.884 1.00 9.19 1200 PHE A O 1
ATOM 3175 N N . CYS A 1 201 ? 5.672 31.891 64.195 1.00 9.57 1201 CYS A N 1
ATOM 3176 C CA A CYS A 1 201 ? 4.745 32.046 63.101 0.44 9.44 1201 CYS A CA 1
ATOM 3177 C CA B CYS A 1 201 ? 4.705 32.082 63.131 0.56 11.42 1201 CYS A CA 1
ATOM 3178 C C . CYS A 1 201 ? 4.984 33.317 62.317 1.00 10.21 1201 CYS A C 1
ATOM 3179 O O . CYS A 1 201 ? 4.484 33.458 61.224 1.00 13.53 1201 CYS A O 1
ATOM 3193 N N . GLN A 1 202 ? 5.722 34.262 62.855 1.00 8.71 1202 GLN A N 1
ATOM 3194 C CA . GLN A 1 202 ? 6.005 35.493 62.179 1.00 9.71 1202 GLN A CA 1
ATOM 3195 C C . GLN A 1 202 ? 7.206 35.429 61.244 1.00 9.31 1202 GLN A C 1
ATOM 3196 O O . GLN A 1 202 ? 7.606 36.426 60.687 1.00 11.99 1202 GLN A O 1
ATOM 3210 N N . PHE A 1 203 ? 7.762 34.239 61.042 1.00 7.65 1203 PHE A N 1
ATOM 3211 C CA . PHE A 1 203 ? 8.975 34.027 60.293 1.00 7.04 1203 PHE A CA 1
ATOM 3212 C C . PHE A 1 203 ? 8.783 33.089 59.090 1.00 6.66 1203 PHE A C 1
ATOM 3213 O O . PHE A 1 203 ? 9.727 32.487 58.613 1.00 7.50 1203 PHE A O 1
ATOM 3230 N N . ARG A 1 204 ? 7.564 32.989 58.611 1.00 6.92 1204 ARG A N 1
ATOM 3231 C CA . ARG A 1 204 ? 7.255 32.146 57.461 1.00 7.34 1204 ARG A CA 1
ATOM 3232 C C . ARG A 1 204 ? 7.790 32.795 56.186 1.00 7.02 1204 ARG A C 1
ATOM 3233 O O . ARG A 1 204 ? 7.627 33.991 55.986 1.00 9.01 1204 ARG A O 1
ATOM 3254 N N . VAL A 1 205 ? 8.405 31.984 55.311 1.00 6.87 1205 VAL A N 1
ATOM 3255 C CA . VAL A 1 205 ? 8.937 32.439 54.030 1.00 6.63 1205 VAL A CA 1
ATOM 3256 C C . VAL A 1 205 ? 8.606 31.384 52.977 1.00 7.04 1205 VAL A C 1
ATOM 3257 O O . VAL A 1 205 ? 7.957 30.363 53.241 1.00 9.29 1205 VAL A O 1
ATOM 3270 N N . THR A 1 206 ? 9.070 31.613 51.773 1.00 7.39 1206 THR A N 1
ATOM 3271 C CA . THR A 1 206 ? 9.023 30.641 50.706 1.00 7.49 1206 THR A CA 1
ATOM 3272 C C . THR A 1 206 ? 10.315 29.823 50.636 1.00 6.51 1206 THR A C 1
ATOM 3273 O O . THR A 1 206 ? 11.400 30.283 51.002 1.00 7.05 1206 THR A O 1
ATOM 3284 N N . VAL A 1 207 ? 10.193 28.627 50.057 1.00 6.87 1207 VAL A N 1
ATOM 3285 C CA . VAL A 1 207 ? 11.351 27.831 49.750 1.00 6.68 1207 VAL A CA 1
ATOM 3286 C C . VAL A 1 207 ? 12.264 28.560 48.791 1.00 6.86 1207 VAL A C 1
ATOM 3287 O O . VAL A 1 207 ? 13.497 28.530 48.912 1.00 7.20 1207 VAL A O 1
ATOM 3300 N N . ASP A 1 208 ? 11.674 29.236 47.796 1.00 7.50 1208 ASP A N 1
ATOM 3301 C CA . ASP A 1 208 ? 12.438 30.000 46.826 1.00 8.25 1208 ASP A CA 1
ATOM 3302 C C . ASP A 1 208 ? 13.347 31.028 47.495 1.00 7.36 1208 ASP A C 1
ATOM 3303 O O . ASP A 1 208 ? 14.476 31.183 47.062 1.00 8.08 1208 ASP A O 1
ATOM 3312 N N . GLU A 1 209 ? 12.863 31.748 48.500 1.00 7.46 1209 GLU A N 1
ATOM 3313 C CA . GLU A 1 209 ? 13.733 32.718 49.193 1.00 7.20 1209 GLU A CA 1
ATOM 3314 C C . GLU A 1 209 ? 14.941 32.043 49.786 1.00 6.70 1209 GLU A C 1
ATOM 3315 O O . GLU A 1 209 ? 16.061 32.531 49.697 1.00 7.92 1209 GLU A O 1
ATOM 3327 N N . ILE A 1 210 ? 14.735 30.904 50.457 1.00 6.12 1210 ILE A N 1
ATOM 3328 C CA . ILE A 1 210 ? 15.837 30.184 51.050 1.00 5.82 1210 ILE A CA 1
ATOM 3329 C C . ILE A 1 210 ? 16.840 29.728 49.988 1.00 6.14 1210 ILE A C 1
ATOM 3330 O O . ILE A 1 210 ? 18.049 29.869 50.143 1.00 6.59 1210 ILE A O 1
ATOM 3346 N N . GLU A 1 211 ? 16.351 29.187 48.878 1.00 6.30 1211 GLU A N 1
ATOM 3347 C CA . GLU A 1 211 ? 17.235 28.769 47.781 1.00 6.81 1211 GLU A CA 1
ATOM 3348 C C . GLU A 1 211 ? 18.060 29.929 47.297 1.00 7.65 1211 GLU A C 1
ATOM 3349 O O . GLU A 1 211 ? 19.272 29.816 47.074 1.00 8.93 1211 GLU A O 1
ATOM 3361 N N A LYS A 1 212 ? 17.415 31.067 47.058 0.69 7.75 1212 LYS A N 1
ATOM 3362 N N B LYS A 1 212 ? 17.402 31.080 47.135 0.31 8.03 1212 LYS A N 1
ATOM 3363 C CA A LYS A 1 212 ? 18.126 32.238 46.549 0.69 9.25 1212 LYS A CA 1
ATOM 3364 C CA B LYS A 1 212 ? 18.032 32.275 46.572 0.31 8.94 1212 LYS A CA 1
ATOM 33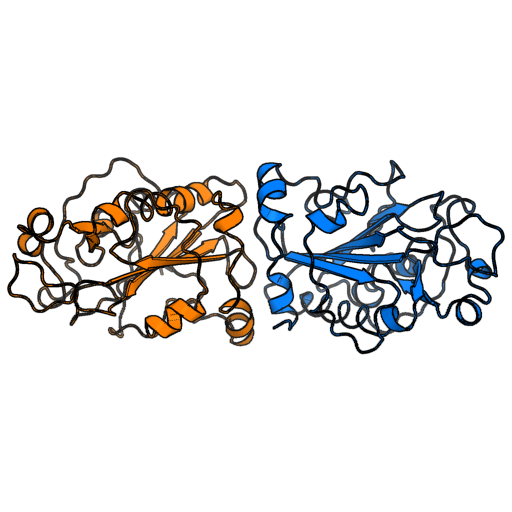65 C C A LYS A 1 212 ? 19.248 32.670 47.500 0.69 9.24 1212 LYS A C 1
ATOM 3366 C C B LYS A 1 212 ? 18.993 32.971 47.537 0.31 8.14 1212 LYS A C 1
ATOM 3367 O O A LYS A 1 212 ? 20.311 33.109 47.067 0.69 11.05 1212 LYS A O 1
ATOM 3368 O O B LYS A 1 212 ? 19.718 33.847 47.116 0.31 7.67 1212 LYS A O 1
ATOM 3405 N N . ARG A 1 213 ? 19.007 32.538 48.799 1.00 7.62 1213 ARG A N 1
ATOM 3406 C CA . ARG A 1 213 ? 19.925 33.023 49.818 1.00 8.04 1213 ARG A CA 1
ATOM 3407 C C . ARG A 1 213 ? 20.960 31.994 50.234 1.00 8.03 1213 ARG A C 1
ATOM 3408 O O . ARG A 1 213 ? 21.828 32.324 51.054 1.00 9.41 1213 ARG A O 1
ATOM 3430 N N . THR A 1 214 ? 20.913 30.794 49.687 1.00 7.71 1214 THR A N 1
ATOM 3431 C CA . THR A 1 214 ? 21.852 29.725 50.026 1.00 8.05 1214 THR A CA 1
ATOM 3432 C C . THR A 1 214 ? 22.611 29.138 48.853 1.00 8.35 1214 THR A C 1
ATOM 3433 O O . THR A 1 214 ? 23.601 28.414 49.073 1.00 10.61 1214 THR A O 1
ATOM 3444 N N . GLY A 1 215 ? 22.104 29.316 47.613 1.00 7.83 1215 GLY A N 1
ATOM 3445 C CA . GLY A 1 215 ? 22.680 28.619 46.488 1.00 7.88 1215 GLY A CA 1
ATOM 3446 C C . GLY A 1 215 ? 22.300 27.172 46.376 1.00 7.34 1215 GLY A C 1
ATOM 3447 O O . GLY A 1 215 ? 22.911 26.432 45.583 1.00 8.93 1215 GLY A O 1
ATOM 3451 N N . LEU A 1 216 ? 21.301 26.737 47.154 1.00 6.19 1216 LEU A N 1
ATOM 3452 C CA . LEU A 1 216 ? 20.834 25.371 47.125 1.00 6.19 1216 LEU A CA 1
ATOM 3453 C C . LEU A 1 216 ? 19.581 25.226 46.279 1.00 5.79 1216 LEU A C 1
ATOM 3454 O O . LEU A 1 216 ? 18.848 26.191 46.075 1.00 7.12 1216 LEU A O 1
ATOM 3470 N N . ILE A 1 217 ? 19.314 24.005 45.843 1.00 5.71 1217 ILE A N 1
ATOM 3471 C CA . ILE A 1 217 ? 18.000 23.604 45.325 1.00 5.82 1217 ILE A CA 1
ATOM 3472 C C . ILE A 1 217 ? 17.495 22.516 46.274 1.00 5.59 1217 ILE A C 1
ATOM 3473 O O . ILE A 1 217 ? 18.071 21.437 46.349 1.00 6.60 1217 ILE A O 1
ATOM 3489 N N . ILE A 1 218 ? 16.456 22.843 47.020 1.00 5.89 1218 ILE A N 1
ATOM 3490 C CA A ILE A 1 218 ? 15.864 21.942 47.993 0.73 5.70 1218 ILE A CA 1
ATOM 3491 C CA B ILE A 1 218 ? 15.828 21.950 48.009 0.27 6.25 1218 ILE A CA 1
ATOM 3492 C C . ILE A 1 218 ? 14.822 21.076 47.273 1.00 5.94 1218 ILE A C 1
ATOM 3493 O O . ILE A 1 218 ? 14.269 21.476 46.250 1.00 7.09 1218 ILE A O 1
ATOM 3524 N N . TRP A 1 219 ? 14.571 19.858 47.746 1.00 5.51 1219 TRP A N 1
ATOM 3525 C CA . TRP A 1 219 ? 13.558 19.020 47.091 1.00 5.70 1219 TRP A CA 1
ATOM 3526 C C . TRP A 1 219 ? 13.912 18.824 45.610 1.00 5.98 1219 TRP A C 1
ATOM 3527 O O . TRP A 1 219 ? 13.065 18.929 44.720 1.00 6.45 1219 TRP A O 1
ATOM 3548 N N . ALA A 1 220 ? 15.175 18.523 45.358 1.00 5.78 1220 ALA A N 1
ATOM 3549 C CA . ALA A 1 220 ? 15.750 18.633 44.020 1.00 6.36 1220 ALA A CA 1
ATOM 3550 C C . ALA A 1 220 ? 15.311 17.533 43.075 1.00 7.05 1220 ALA A C 1
ATOM 3551 O O . ALA A 1 220 ? 15.563 17.630 41.862 1.00 9.14 1220 ALA A O 1
ATOM 3558 N N . GLY A 1 221 ? 14.629 16.513 43.553 1.00 6.13 1221 GLY A N 1
ATOM 3559 C CA . GLY A 1 221 ? 14.084 15.475 42.714 1.00 7.02 1221 GLY A CA 1
ATOM 3560 C C . GLY A 1 221 ? 12.671 15.758 42.229 1.00 6.51 1221 GLY A C 1
ATOM 3561 O O . GLY A 1 221 ? 12.125 14.969 41.463 1.00 8.16 1221 GLY A O 1
ATOM 3565 N N . LEU A 1 222 ? 12.039 16.837 42.648 1.00 6.37 1222 LEU A N 1
ATOM 3566 C CA . LEU A 1 222 ? 10.698 17.166 42.186 1.00 6.86 1222 LEU A CA 1
ATOM 3567 C C . LEU A 1 222 ? 10.723 17.538 40.696 1.00 6.91 1222 LEU A C 1
ATOM 3568 O O . LEU A 1 222 ? 11.666 18.160 40.221 1.00 7.12 1222 LEU A O 1
ATOM 3584 N N . PRO A 1 223 ? 9.657 17.238 39.983 1.00 8.04 1223 PRO A N 1
ATOM 3585 C CA . PRO A 1 223 ? 9.524 17.748 38.605 1.00 9.05 1223 PRO A CA 1
ATOM 3586 C C . PRO A 1 223 ? 9.647 19.234 38.551 1.00 8.31 1223 PRO A C 1
ATOM 3587 O O . PRO A 1 223 ? 9.243 19.958 39.465 1.00 8.15 1223 PRO A O 1
ATOM 3598 N N . ASP A 1 224 ? 10.146 19.742 37.417 1.00 9.11 1224 ASP A N 1
ATOM 3599 C CA . ASP A 1 224 ? 10.350 21.165 37.252 1.00 9.71 1224 ASP A CA 1
ATOM 3600 C C . ASP A 1 224 ? 9.092 21.961 37.459 1.00 10.63 1224 ASP A C 1
ATOM 3601 O O . ASP A 1 224 ? 9.131 23.007 38.103 1.00 11.61 1224 ASP A O 1
ATOM 3610 N N . ASP A 1 225 ? 7.963 21.492 36.912 1.00 12.09 1225 ASP A N 1
ATOM 3611 C CA . ASP A 1 225 ? 6.733 22.218 37.017 1.00 13.38 1225 ASP A CA 1
ATOM 3612 C C . ASP A 1 225 ? 6.288 22.362 38.476 1.00 12.13 1225 ASP A C 1
ATOM 3613 O O . ASP A 1 225 ? 5.756 23.396 38.892 1.00 13.40 1225 ASP A O 1
ATOM 3620 N N . VAL A 1 226 ? 6.476 21.301 39.260 1.00 10.64 1226 VAL A N 1
ATOM 3621 C CA . VAL A 1 226 ? 6.118 21.308 40.681 1.00 9.12 1226 VAL A CA 1
ATOM 3622 C C . VAL A 1 226 ? 6.999 22.304 41.435 1.00 8.29 1226 VAL A C 1
ATOM 3623 O O . VAL A 1 226 ? 6.498 23.098 42.227 1.00 9.47 1226 VAL A O 1
ATOM 3636 N N . GLN A 1 227 ? 8.291 22.260 41.140 1.00 8.12 1227 GLN A N 1
ATOM 3637 C CA . GLN A 1 227 ? 9.198 23.178 41.791 1.00 8.97 1227 GLN A CA 1
ATOM 3638 C C . GLN A 1 227 ? 8.782 24.622 41.487 1.00 10.75 1227 GLN A C 1
ATOM 3639 O O . GLN A 1 227 ? 8.704 25.472 42.378 1.00 12.97 1227 GLN A O 1
ATOM 3653 N N . ALA A 1 228 ? 8.569 24.917 40.217 1.00 12.22 1228 ALA A N 1
ATOM 3654 C CA . ALA A 1 228 ? 8.231 26.268 39.774 1.00 15.62 1228 ALA A CA 1
ATOM 3655 C C . ALA A 1 228 ? 6.867 26.720 40.377 1.00 17.23 1228 ALA A C 1
ATOM 3656 O O . ALA A 1 228 ? 6.663 27.887 40.727 1.00 21.09 1228 ALA A O 1
ATOM 3663 N N . SER A 1 229 ? 5.919 25.803 40.487 1.00 15.34 1229 SER A N 1
ATOM 3664 C CA . SER A 1 229 ? 4.568 26.112 40.948 1.00 15.13 1229 SER A CA 1
ATOM 3665 C C . SER A 1 229 ? 4.571 26.424 42.456 1.00 12.66 1229 SER A C 1
ATOM 3666 O O . SER A 1 229 ? 3.848 27.305 42.840 1.00 16.09 1229 SER A O 1
ATOM 3674 N N . LEU A 1 230 ? 5.250 25.619 43.265 1.00 8.78 1230 LEU A N 1
ATOM 3675 C CA . LEU A 1 230 ? 5.117 25.611 44.710 1.00 9.16 1230 LEU A CA 1
ATOM 3676 C C . LEU A 1 230 ? 6.181 26.322 45.498 1.00 10.01 1230 LEU A C 1
ATOM 3677 O O . LEU A 1 230 ? 5.912 26.836 46.576 1.00 11.09 1230 LEU A O 1
ATOM 3693 N N . LYS A 1 231 ? 7.386 26.399 44.970 1.00 9.87 1231 LYS A N 1
ATOM 3694 C CA . LYS A 1 231 ? 8.429 26.983 45.794 1.00 9.70 1231 LYS A CA 1
ATOM 3695 C C . LYS A 1 231 ? 8.320 28.464 46.013 1.00 9.37 1231 LYS A C 1
ATOM 3696 O O . LYS A 1 231 ? 8.870 28.943 46.961 1.00 11.83 1231 LYS A O 1
ATOM 3715 N N . SER A 1 232 ? 7.595 29.167 45.169 1.00 9.35 1232 SER A N 1
ATOM 3716 C CA . SER A 1 232 ? 7.378 30.599 45.388 1.00 11.29 1232 SER A CA 1
ATOM 3717 C C . SER A 1 232 ? 6.074 30.889 46.129 1.00 10.08 1232 SER A C 1
ATOM 3718 O O . SER A 1 232 ? 5.728 32.038 46.323 1.00 11.76 1232 SER A O 1
ATOM 3730 N N . LYS A 1 233 ? 5.382 29.843 46.604 1.00 8.99 1233 LYS A N 1
ATOM 3731 C CA . LYS A 1 233 ? 4.142 30.017 47.268 1.00 9.46 1233 LYS A CA 1
ATOM 3732 C C . LYS A 1 233 ? 4.288 29.592 48.711 1.00 8.80 1233 LYS A C 1
ATOM 3733 O O . LYS A 1 233 ? 4.623 28.434 48.969 1.00 9.21 1233 LYS A O 1
ATOM 3752 N N . PRO A 1 234 ? 4.095 30.460 49.668 1.00 10.00 1234 PRO A N 1
ATOM 3753 C CA . PRO A 1 234 ? 4.187 30.012 51.044 1.00 10.11 1234 PRO A CA 1
ATOM 3754 C C . PRO A 1 234 ? 3.146 28.893 51.333 1.00 9.69 1234 PRO A C 1
ATOM 3755 O O . PRO A 1 234 ? 2.052 28.920 50.811 1.00 10.48 1234 PRO A O 1
ATOM 3766 N N . GLY A 1 235 ? 3.515 27.930 52.110 1.00 9.14 1235 GLY A N 1
ATOM 3767 C CA . GLY A 1 235 ? 2.669 26.785 52.372 1.00 7.90 1235 GLY A CA 1
ATOM 3768 C C . GLY A 1 235 ? 1.705 26.987 53.528 1.00 7.30 1235 GLY A C 1
ATOM 3769 O O . GLY A 1 235 ? 1.755 27.978 54.281 1.00 8.97 1235 GLY A O 1
ATOM 3773 N N . VAL A 1 236 ? 0.848 25.987 53.714 1.00 6.66 1236 VAL A N 1
ATOM 3774 C CA . VAL A 1 236 ? -0.181 26.021 54.728 1.00 7.40 1236 VAL A CA 1
ATOM 3775 C C . VAL A 1 236 ? 0.105 25.094 55.916 1.00 6.73 1236 VAL A C 1
ATOM 3776 O O . VAL A 1 236 ? -0.646 25.093 56.894 1.00 8.14 1236 VAL A O 1
ATOM 3789 N N . LEU A 1 237 ? 1.186 24.320 55.888 1.00 6.29 1237 LEU A N 1
ATOM 3790 C CA . LEU A 1 237 ? 1.512 23.503 57.046 1.00 6.45 1237 LEU A CA 1
ATOM 3791 C C . LEU A 1 237 ? 1.586 24.316 58.352 1.00 6.82 1237 LEU A C 1
ATOM 3792 O O . LEU A 1 237 ? 1.198 23.789 59.403 1.00 7.55 1237 LEU A O 1
ATOM 3808 N N . PRO A 1 238 ? 2.050 25.580 58.351 1.00 6.86 1238 PRO A N 1
ATOM 3809 C CA . PRO A 1 238 ? 2.113 26.299 59.633 1.00 7.52 1238 PRO A CA 1
ATOM 3810 C C . PRO A 1 238 ? 0.758 26.408 60.332 1.00 7.86 1238 PRO A C 1
ATOM 3811 O O . PRO A 1 238 ? 0.711 26.487 61.550 1.00 8.38 1238 PRO A O 1
ATOM 3822 N N . GLU A 1 239 ? -0.330 26.456 59.568 1.00 8.21 1239 GLU A N 1
ATOM 3823 C CA . GLU A 1 239 ? -1.653 26.509 60.185 1.00 9.58 1239 GLU A CA 1
ATOM 3824 C C . GLU A 1 239 ? -1.947 25.302 61.025 1.00 10.20 1239 GLU A C 1
ATOM 3825 O O . GLU A 1 239 ? -2.724 25.385 61.942 1.00 12.28 1239 GLU A O 1
ATOM 3837 N N . LEU A 1 240 ? -1.347 24.160 60.720 1.00 10.21 1240 LEU A N 1
ATOM 3838 C CA . LEU A 1 240 ? -1.497 22.943 61.517 1.00 11.51 1240 LEU A CA 1
ATOM 3839 C C . LEU A 1 240 ? -0.543 22.895 62.718 1.00 11.49 1240 LEU A C 1
ATOM 3840 O O . LEU A 1 240 ? -0.645 22.021 63.569 1.00 14.00 1240 LEU A O 1
ATOM 3856 N N . MET A 1 241 ? 0.345 23.862 62.782 1.00 10.98 1241 MET A N 1
ATOM 3857 C CA . MET A 1 241 ? 1.331 24.019 63.820 1.00 10.90 1241 MET A CA 1
ATOM 3858 C C . MET A 1 241 ? 0.958 25.149 64.762 1.00 12.14 1241 MET A C 1
ATOM 3859 O O . MET A 1 241 ? 1.802 25.615 65.543 1.00 14.93 1241 MET A O 1
ATOM 3873 N N . GLY A 1 242 ? -0.305 25.579 64.708 1.00 13.99 1242 GLY A N 1
ATOM 3874 C CA . GLY A 1 242 ? -0.813 26.587 65.608 1.00 15.49 1242 GLY A CA 1
ATOM 3875 C C . GLY A 1 242 ? -0.777 27.996 65.078 1.00 15.80 1242 GLY A C 1
ATOM 3876 O O . GLY A 1 242 ? -1.240 28.888 65.768 1.00 18.77 1242 GLY A O 1
ATOM 3880 N N . CYS A 1 243 ? -0.227 28.227 63.883 1.00 13.74 1243 CYS A N 1
ATOM 3881 C CA . CYS A 1 243 ? -0.130 29.588 63.371 1.00 13.27 1243 CYS A CA 1
ATOM 3882 C C . CYS A 1 243 ? -1.470 30.082 62.837 1.00 16.07 1243 CYS A C 1
ATOM 3883 O O . CYS A 1 243 ? -2.202 29.363 62.163 1.00 17.20 1243 CYS A O 1
ATOM 3890 N N . LYS A 1 244 ? -1.778 31.311 63.187 1.00 19.00 1244 LYS A N 1
ATOM 3891 C CA . LYS A 1 244 ? -3.083 31.905 62.877 1.00 22.72 1244 LYS A CA 1
ATOM 3892 C C . LYS A 1 244 ? -2.944 33.219 62.130 1.00 24.29 1244 LYS A C 1
ATOM 3893 O O . LYS A 1 244 ? -1.812 33.489 61.689 1.00 26.30 1244 LYS A O 1
ATOM 3912 N N . SER B 1 5 ? -21.385 0.951 49.327 1.00 29.08 2005 SER B N 1
ATOM 3913 C CA . SER B 1 5 ? -21.375 2.303 49.867 1.00 28.48 2005 SER B CA 1
ATOM 3914 C C . SER B 1 5 ? -20.503 3.174 48.984 1.00 24.67 2005 SER B C 1
ATOM 3915 O O . SER B 1 5 ? -19.310 2.889 48.777 1.00 27.51 2005 SER B O 1
ATOM 3918 N N . ILE B 1 6 ? -21.087 4.234 48.446 1.00 18.31 2006 ILE B N 1
ATOM 3919 C CA . ILE B 1 6 ? -20.342 5.123 47.626 1.00 13.58 2006 ILE B CA 1
ATOM 3920 C C . ILE B 1 6 ? -20.053 6.373 48.435 1.00 13.63 2006 ILE B C 1
ATOM 3921 O O . ILE B 1 6 ? -20.987 7.102 48.877 1.00 16.23 2006 ILE B O 1
ATOM 3937 N N . ASP B 1 7 ? -18.772 6.691 48.528 1.00 12.42 2007 ASP B N 1
ATOM 3938 C CA . ASP B 1 7 ? -18.317 7.854 49.282 1.00 10.76 2007 ASP B CA 1
ATOM 3939 C C . ASP B 1 7 ? -17.688 8.845 48.300 1.00 9.32 2007 ASP B C 1
ATOM 3940 O O . ASP B 1 7 ? -16.559 8.682 47.851 1.00 11.38 2007 ASP B O 1
ATOM 3949 N N . ASN B 1 8 ? -18.452 9.846 47.931 1.00 7.54 2008 ASN B N 1
ATOM 3950 C CA . ASN B 1 8 ? -17.995 10.887 47.027 1.00 6.41 2008 ASN B CA 1
ATOM 3951 C C . ASN B 1 8 ? -17.336 12.057 47.724 1.00 6.02 2008 ASN B C 1
ATOM 3952 O O . ASN B 1 8 ? -16.967 13.009 47.028 1.00 7.62 2008 ASN B O 1
ATOM 3963 N N . CYS B 1 9 ? -17.131 11.981 49.030 1.00 7.13 2009 CYS B N 1
ATOM 3964 C CA . CYS B 1 9 ? -16.656 13.110 49.817 1.00 7.33 2009 CYS B CA 1
ATOM 3965 C C . CYS B 1 9 ? -15.351 12.896 50.570 1.00 6.96 2009 CYS B C 1
ATOM 3966 O O . CYS B 1 9 ? -14.669 13.882 50.865 1.00 7.59 2009 CYS B O 1
ATOM 3973 N N . ALA B 1 10 ? -15.079 11.657 50.983 1.00 7.41 2010 ALA B N 1
ATOM 3974 C CA . ALA B 1 10 ? -13.908 11.213 51.752 1.00 7.41 2010 ALA B CA 1
ATOM 3975 C C . ALA B 1 10 ? -13.837 11.679 53.192 1.00 6.78 2010 ALA B C 1
ATOM 3976 O O . ALA B 1 10 ? -13.441 10.882 54.051 1.00 8.85 2010 ALA B O 1
ATOM 3983 N N . VAL B 1 11 ? -14.130 12.959 53.438 1.00 6.08 2011 VAL B N 1
ATOM 3984 C CA . VAL B 1 11 ? -13.965 13.591 54.747 1.00 6.16 2011 VAL B CA 1
ATOM 3985 C C . VAL B 1 11 ? -15.281 14.149 55.275 1.00 6.49 2011 VAL B C 1
ATOM 3986 O O . VAL B 1 11 ? -15.305 15.082 56.065 1.00 8.02 2011 VAL B O 1
ATOM 3999 N N . GLY B 1 12 ? -16.376 13.532 54.834 1.00 7.07 2012 GLY B N 1
ATOM 4000 C CA . GLY B 1 12 ? -17.718 13.866 55.304 1.00 8.09 2012 GLY B CA 1
ATOM 4001 C C . GLY B 1 12 ? -18.397 14.781 54.323 1.00 7.65 2012 GLY B C 1
ATOM 4002 O O . GLY B 1 12 ? -17.864 15.823 53.955 1.00 9.07 2012 GLY B O 1
ATOM 4006 N N A CYS B 1 13 ? -19.580 14.426 53.874 0.42 7.29 2013 CYS B N 1
ATOM 4007 N N C CYS B 1 13 ? -19.622 14.414 53.976 0.58 8.58 2013 CYS B N 1
ATOM 4008 C CA A CYS B 1 13 ? -20.288 15.310 52.991 0.42 7.30 2013 CYS B CA 1
ATOM 4009 C CA C CYS B 1 13 ? -20.488 15.230 53.155 0.58 9.26 2013 CYS B CA 1
ATOM 4010 C C A CYS B 1 13 ? -20.790 16.515 53.771 0.42 6.07 2013 CYS B C 1
ATOM 4011 C C C CYS B 1 13 ? -20.760 16.565 53.843 0.58 7.02 2013 CYS B C 1
ATOM 4012 O O A CYS B 1 13 ? -20.973 16.465 54.995 0.42 6.87 2013 CYS B O 1
ATOM 4013 O O C CYS B 1 13 ? -20.764 16.657 55.084 0.58 7.74 2013 CYS B O 1
ATOM 4027 N N . PRO B 1 14 ? -21.071 17.606 53.073 1.00 6.30 2014 PRO B N 1
ATOM 4028 C CA . PRO B 1 14 ? -21.433 18.855 53.743 1.00 5.63 2014 PRO B CA 1
ATOM 4029 C C . PRO B 1 14 ? -22.670 18.692 54.606 1.00 5.83 2014 PRO B C 1
ATOM 4030 O O . PRO B 1 14 ? -23.619 17.994 54.239 1.00 6.57 2014 PRO B O 1
ATOM 4041 N N . THR B 1 15 ? -22.684 19.452 55.695 1.00 5.94 2015 THR B N 1
ATOM 4042 C CA . THR B 1 15 ? -23.898 19.657 56.473 1.00 6.01 2015 THR B CA 1
ATOM 4043 C C . THR B 1 15 ? -24.503 20.999 56.103 1.00 5.83 2015 THR B C 1
ATOM 4044 O O . THR B 1 15 ? -23.840 21.871 55.534 1.00 6.67 2015 THR B O 1
ATOM 4055 N N . GLY B 1 16 ? -25.765 21.176 56.467 1.00 6.32 2016 GLY B N 1
ATOM 4056 C CA . GLY B 1 16 ? -26.431 22.428 56.287 1.00 7.18 2016 GLY B CA 1
ATOM 4057 C C . GLY B 1 16 ? -27.345 22.506 55.077 1.00 7.77 2016 GLY B C 1
ATOM 4058 O O . GLY B 1 16 ? -27.978 23.504 54.847 1.00 9.37 2016 GLY B O 1
ATOM 4062 N N . GLY B 1 17 ? -27.406 21.426 54.308 1.00 7.43 2017 GLY B N 1
ATOM 4063 C CA . GLY B 1 17 ? -28.332 21.353 53.203 1.00 8.63 2017 GLY B CA 1
ATOM 4064 C C . GLY B 1 17 ? -29.782 21.438 53.667 1.00 8.82 2017 GLY B C 1
ATOM 4065 O O . GLY B 1 17 ? -30.139 21.032 54.765 1.00 10.05 2017 GLY B O 1
ATOM 4069 N N . SER B 1 18 ? -30.646 21.935 52.789 1.00 9.72 2018 SER B N 1
ATOM 4070 C CA . SER B 1 18 ? -32.033 22.055 53.084 1.00 10.55 2018 SER B CA 1
ATOM 4071 C C . SER B 1 18 ? -32.738 20.733 53.156 1.00 11.45 2018 SER B C 1
ATOM 4072 O O . SER B 1 18 ? -33.827 20.686 53.735 1.00 14.52 2018 SER B O 1
ATOM 4080 N N . SER B 1 19 ? -32.207 19.705 52.479 1.00 11.23 2019 SER B N 1
ATOM 4081 C CA . SER B 1 19 ? -32.777 18.380 52.590 1.00 12.94 2019 SER B CA 1
ATOM 4082 C C . SER B 1 19 ? -31.990 17.573 53.604 1.00 13.49 2019 SER B C 1
ATOM 4083 O O . SER B 1 19 ? -30.756 17.589 53.605 1.00 13.26 2019 SER B O 1
ATOM 4091 N N . ASN B 1 20 ? -32.708 16.804 54.409 1.00 14.50 2020 ASN B N 1
ATOM 4092 C CA . ASN B 1 20 ? -32.008 15.973 55.369 1.00 15.87 2020 ASN B CA 1
ATOM 4093 C C . ASN B 1 20 ? -31.503 14.643 54.752 1.00 16.41 2020 ASN B C 1
ATOM 4094 O O . ASN B 1 20 ? -30.678 13.974 55.362 1.00 19.07 2020 ASN B O 1
ATOM 4105 N N . VAL B 1 21 ? -31.939 14.300 53.539 1.00 15.07 2021 VAL B N 1
ATOM 4106 C CA . VAL B 1 21 ? -31.443 13.129 52.806 1.00 15.20 2021 VAL B CA 1
ATOM 4107 C C . VAL B 1 21 ? -30.765 13.655 51.529 1.00 12.87 2021 VAL B C 1
ATOM 4108 O O . VAL B 1 21 ? -31.228 14.626 50.943 1.00 15.58 2021 VAL B O 1
ATOM 4121 N N . SER B 1 22 ? -29.674 13.030 51.123 1.00 9.94 2022 SER B N 1
ATOM 4122 C CA . SER B 1 22 ? -28.968 13.319 49.876 1.00 8.80 2022 SER B CA 1
ATOM 4123 C C . SER B 1 22 ? -29.098 12.129 48.929 1.00 8.85 2022 SER B C 1
ATOM 4124 O O . SER B 1 22 ? -29.301 10.999 49.353 1.00 12.61 2022 SER B O 1
ATOM 4132 N N . ILE B 1 23 ? -28.985 12.390 47.637 1.00 7.08 2023 ILE B N 1
ATOM 4133 C CA . ILE B 1 23 ? -28.966 11.385 46.588 1.00 7.68 2023 ILE B CA 1
ATOM 4134 C C . ILE B 1 23 ? -27.539 10.967 46.360 1.00 7.33 2023 ILE B C 1
ATOM 4135 O O . ILE B 1 23 ? -26.685 11.805 46.138 1.00 8.68 2023 ILE B O 1
ATOM 4157 N N . VAL B 1 24 ? -27.269 9.667 46.422 1.00 7.55 2024 VAL B N 1
ATOM 4158 C CA . VAL B 1 24 ? -25.942 9.113 46.246 1.00 7.50 2024 VAL B CA 1
ATOM 4159 C C . VAL B 1 24 ? -25.895 8.261 44.976 1.00 7.72 2024 VAL B C 1
ATOM 4160 O O . VAL B 1 24 ? -26.631 7.301 44.830 1.00 9.06 2024 VAL B O 1
ATOM 4173 N N . ARG B 1 25 ? -25.024 8.668 44.039 1.00 6.59 2025 ARG B N 1
ATOM 4174 C CA . ARG B 1 25 ? -24.805 8.021 42.788 1.00 6.69 2025 ARG B CA 1
ATOM 4175 C C . ARG B 1 25 ? -23.323 7.799 42.606 1.00 6.40 2025 ARG B C 1
ATOM 4176 O O . ARG B 1 25 ? -22.496 8.382 43.285 1.00 6.96 2025 ARG B O 1
ATOM 4197 N N . HIS B 1 26 ? -22.944 6.933 41.658 1.00 7.11 2026 HIS B N 1
ATOM 4198 C CA . HIS B 1 26 ? -21.531 6.850 41.286 1.00 7.37 2026 HIS B CA 1
ATOM 4199 C C . HIS B 1 26 ? -21.035 8.190 40.726 1.00 6.79 2026 HIS B C 1
ATOM 4200 O O . HIS B 1 26 ? -19.907 8.593 41.003 1.00 8.39 2026 HIS B O 1
ATOM 4215 N N . ALA B 1 27 ? -21.866 8.911 40.007 1.00 6.60 2027 ALA B N 1
ATOM 4216 C CA . ALA B 1 27 ? -21.431 10.151 39.408 1.00 6.58 2027 ALA B CA 1
ATOM 4217 C C . ALA B 1 27 ? -21.197 11.270 40.414 1.00 6.12 2027 ALA B C 1
ATOM 4218 O O . ALA B 1 27 ? -20.336 12.092 40.208 1.00 7.16 2027 ALA B O 1
ATOM 4225 N N . TYR B 1 28 ? -21.985 11.300 41.491 1.00 5.72 2028 TYR B N 1
ATOM 4226 C CA . TYR B 1 28 ? -21.972 12.398 42.459 1.00 5.43 2028 TYR B CA 1
ATOM 4227 C C . TYR B 1 28 ? -22.909 12.054 43.604 1.00 5.36 2028 TYR B C 1
ATOM 4228 O O . TYR B 1 28 ? -23.733 11.159 43.518 1.00 5.72 2028 TYR B O 1
ATOM 4246 N N . THR B 1 29 ? -22.781 12.858 44.676 1.00 5.28 2029 THR B N 1
ATOM 4247 C CA . THR B 1 29 ? -23.769 12.914 45.743 1.00 5.62 2029 THR B CA 1
ATOM 4248 C C . THR B 1 29 ? -24.338 14.327 45.735 1.00 5.10 2029 THR B C 1
ATOM 4249 O O . THR B 1 29 ? -23.575 15.289 45.607 1.00 5.59 2029 THR B O 1
ATOM 4260 N N A LEU B 1 30 ? -25.641 14.493 45.801 0.65 5.51 2030 LEU B N 1
ATOM 4261 N N B LEU B 1 30 ? -25.649 14.441 45.932 0.35 4.47 2030 LEU B N 1
ATOM 4262 C CA A LEU B 1 30 ? -26.152 15.843 45.871 0.65 6.41 2030 LEU B CA 1
ATOM 4263 C CA B LEU B 1 30 ? -26.384 15.663 45.623 0.35 4.76 2030 LEU B CA 1
ATOM 4264 C C A LEU B 1 30 ? -27.260 15.959 46.890 0.65 5.85 2030 LEU B C 1
ATOM 4265 C C B LEU B 1 30 ? -27.445 15.970 46.719 0.35 5.03 2030 LEU B C 1
ATOM 4266 O O A LEU B 1 30 ? -27.862 14.995 47.311 0.65 6.33 2030 LEU B O 1
ATOM 4267 O O B LEU B 1 30 ? -28.232 15.095 47.045 0.35 5.88 2030 LEU B O 1
ATOM 4298 N N . ASN B 1 31 ? -27.491 17.204 47.234 1.00 5.73 2031 ASN B N 1
ATOM 4299 C CA . ASN B 1 31 ? -28.494 17.581 48.210 1.00 5.82 2031 ASN B CA 1
ATOM 4300 C C . ASN B 1 31 ? -29.434 18.584 47.568 1.00 5.55 2031 ASN B C 1
ATOM 4301 O O . ASN B 1 31 ? -28.992 19.692 47.213 1.00 6.67 2031 ASN B O 1
ATOM 4313 N N . ASN B 1 32 ? -30.668 18.209 47.353 1.00 5.89 2032 ASN B N 1
ATOM 4314 C CA . ASN B 1 32 ? -31.598 19.050 46.631 1.00 6.39 2032 ASN B CA 1
ATOM 4315 C C . ASN B 1 32 ? -32.225 20.120 47.488 1.00 6.06 2032 ASN B C 1
ATOM 4316 O O . ASN B 1 32 ? -32.385 19.948 48.695 1.00 7.48 2032 ASN B O 1
ATOM 4327 N N . ASN B 1 33 ? -32.648 21.206 46.849 1.00 6.31 2033 ASN B N 1
ATOM 4328 C CA . ASN B 1 33 ? -33.440 22.245 47.486 1.00 6.51 2033 ASN B CA 1
ATOM 4329 C C . ASN B 1 33 ? -34.774 22.359 46.779 1.00 6.70 2033 ASN B C 1
ATOM 4330 O O . ASN B 1 33 ? -34.857 22.762 45.619 1.00 6.95 2033 ASN B O 1
ATOM 4341 N N . SER B 1 34 ? -35.827 21.940 47.458 1.00 7.46 2034 SER B N 1
ATOM 4342 C CA A SER B 1 34 ? -37.165 21.943 46.838 0.81 8.54 2034 SER B CA 1
ATOM 4343 C CA B SER B 1 34 ? -37.174 21.929 46.878 0.19 8.53 2034 SER B CA 1
ATOM 4344 C C . SER B 1 34 ? -37.759 23.327 46.666 1.00 8.78 2034 SER B C 1
ATOM 4345 O O . SER B 1 34 ? -38.740 23.475 45.954 1.00 9.95 2034 SER B O 1
ATOM 4360 N N . THR B 1 35 ? -37.197 24.324 47.356 1.00 8.26 2035 THR B N 1
ATOM 4361 C CA . THR B 1 35 ? -37.643 25.712 47.215 1.00 8.86 2035 THR B CA 1
ATOM 4362 C C . THR B 1 35 ? -36.994 26.370 46.010 1.00 7.60 2035 THR B C 1
ATOM 4363 O O . THR B 1 35 ? -37.683 26.901 45.109 1.00 8.14 2035 THR B O 1
ATOM 4374 N N . THR B 1 36 ? -35.671 26.369 45.949 1.00 6.80 2036 THR B N 1
ATOM 4375 C CA . THR B 1 36 ? -34.989 26.983 44.814 1.00 6.16 2036 THR B CA 1
ATOM 4376 C C . THR B 1 36 ? -35.149 26.182 43.512 1.00 6.05 2036 THR B C 1
ATOM 4377 O O . THR B 1 36 ? -35.060 26.770 42.445 1.00 6.35 2036 THR B O 1
ATOM 4388 N N . LYS B 1 37 ? -35.308 24.866 43.669 1.00 5.80 2037 LYS B N 1
ATOM 4389 C CA . LYS B 1 37 ? -35.377 23.853 42.604 1.00 6.06 2037 LYS B CA 1
ATOM 4390 C C . LYS B 1 37 ? -33.996 23.467 42.068 1.00 5.81 2037 LYS B C 1
ATOM 4391 O O . LYS B 1 37 ? -33.921 22.777 41.052 1.00 7.07 2037 LYS B O 1
ATOM 4410 N N . PHE B 1 38 ? -32.925 23.794 42.805 1.00 5.48 2038 PHE B N 1
ATOM 4411 C CA . PHE B 1 38 ? -31.562 23.511 42.391 1.00 5.59 2038 PHE B CA 1
ATOM 4412 C C . PHE B 1 38 ? -30.845 22.847 43.554 1.00 5.34 2038 PHE B C 1
ATOM 4413 O O . PHE B 1 38 ? -31.193 23.056 44.743 1.00 6.26 2038 PHE B O 1
ATOM 4430 N N . ALA B 1 39 ? -29.787 22.102 43.254 1.00 5.30 2039 ALA B N 1
ATOM 4431 C CA . ALA B 1 39 ? -29.041 21.447 44.332 1.00 5.16 2039 ALA B CA 1
ATOM 4432 C C . ALA B 1 39 ? -28.288 22.466 45.189 1.00 5.49 2039 ALA B C 1
ATOM 4433 O O . ALA B 1 39 ? -27.601 23.335 44.639 1.00 6.43 2039 ALA B O 1
ATOM 4440 N N . ASN B 1 40 ? -28.319 22.291 46.493 1.00 5.33 2040 ASN B N 1
ATOM 4441 C CA . ASN B 1 40 ? -27.553 23.071 47.441 1.00 5.40 2040 ASN B CA 1
ATOM 4442 C C . ASN B 1 40 ? -26.053 22.830 47.306 1.00 5.34 2040 ASN B C 1
ATOM 4443 O O . ASN B 1 40 ? -25.246 23.731 47.517 1.00 5.48 2040 ASN B O 1
ATOM 4454 N N . TRP B 1 41 ? -25.698 21.585 47.043 1.00 4.97 2041 TRP B N 1
ATOM 4455 C CA . TRP B 1 41 ? -24.318 21.181 46.837 1.00 5.02 2041 TRP B CA 1
ATOM 4456 C C . TRP B 1 41 ? -24.327 19.866 46.092 1.00 4.58 2041 TRP B C 1
ATOM 4457 O O . TRP B 1 41 ? -25.271 19.087 46.168 1.00 5.10 2041 TRP B O 1
ATOM 4478 N N . VAL B 1 42 ? -23.229 19.657 45.376 1.00 4.65 2042 VAL B N 1
ATOM 4479 C CA . VAL B 1 42 ? -22.969 18.455 44.613 1.00 4.70 2042 VAL B CA 1
ATOM 4480 C C . VAL B 1 42 ? -21.522 18.095 44.859 1.00 4.64 2042 VAL B C 1
ATOM 4481 O O . VAL B 1 42 ? -20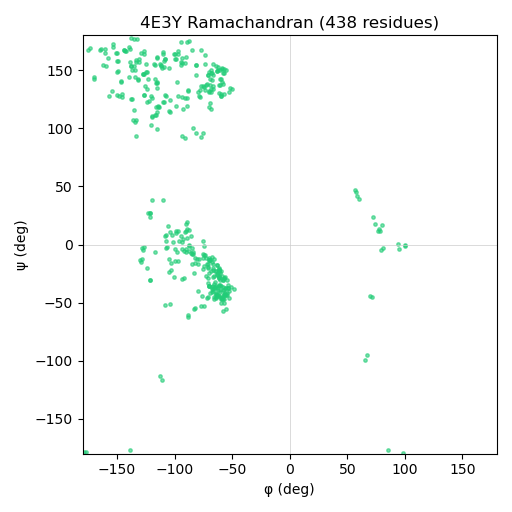.626 18.918 44.664 1.00 5.36 2042 VAL B O 1
ATOM 4494 N N . ALA B 1 43 ? -21.274 16.875 45.315 1.00 4.78 2043 ALA B N 1
ATOM 4495 C CA . ALA B 1 43 ? -19.935 16.397 45.639 1.00 4.68 2043 ALA B CA 1
ATOM 4496 C C . ALA B 1 43 ? -19.584 15.268 44.686 1.00 4.70 2043 ALA B C 1
ATOM 4497 O O . ALA B 1 43 ? -20.408 14.407 44.392 1.00 5.73 2043 ALA B O 1
ATOM 4504 N N . TYR B 1 44 ? -18.346 15.261 44.231 1.00 4.89 2044 TYR B N 1
ATOM 4505 C CA . TYR B 1 44 ? -17.897 14.247 43.263 1.00 5.14 2044 TYR B CA 1
ATOM 4506 C C . TYR B 1 44 ? -16.426 13.957 43.419 1.00 4.93 2044 TYR B C 1
ATOM 4507 O O . TYR B 1 44 ? -15.673 14.687 44.064 1.00 5.34 2044 TYR B O 1
ATOM 4525 N N . HIS B 1 45 ? -16.060 12.832 42.804 1.00 5.77 2045 HIS B N 1
ATOM 4526 C CA . HIS B 1 45 ? -14.753 12.226 43.004 1.00 6.00 2045 HIS B CA 1
ATOM 4527 C C . HIS B 1 45 ? -14.217 11.807 41.632 1.00 6.14 2045 HIS B C 1
ATOM 4528 O O . HIS B 1 45 ? -14.724 10.855 41.022 1.00 7.53 2045 HIS B O 1
ATOM 4543 N N . ILE B 1 46 ? -13.229 12.547 41.139 1.00 5.80 2046 ILE B N 1
ATOM 4544 C CA . ILE B 1 46 ? -12.564 12.239 39.859 1.00 6.15 2046 ILE B CA 1
ATOM 4545 C C . ILE B 1 46 ? -11.411 11.295 40.155 1.00 7.27 2046 ILE B C 1
ATOM 4546 O O . ILE B 1 46 ? -10.620 11.498 41.068 1.00 7.82 2046 ILE B O 1
ATOM 4562 N N . THR B 1 47 ? -11.318 10.228 39.362 1.00 7.77 2047 THR B N 1
ATOM 4563 C CA . THR B 1 47 ? -10.194 9.325 39.391 1.00 8.76 2047 THR B CA 1
ATOM 4564 C C . THR B 1 47 ? -9.806 9.039 37.937 1.00 9.54 2047 THR B C 1
ATOM 4565 O O . THR B 1 47 ? -10.488 9.498 37.012 1.00 9.94 2047 THR B O 1
ATOM 4576 N N . LYS B 1 48 ? -8.754 8.287 37.716 1.00 10.47 2048 LYS B N 1
ATOM 4577 C CA . LYS B 1 48 ? -8.323 8.032 36.337 1.00 12.66 2048 LYS B CA 1
ATOM 4578 C C . LYS B 1 48 ? -9.416 7.413 35.467 1.00 13.10 2048 LYS B C 1
ATOM 4579 O O . LYS B 1 48 ? -9.418 7.569 34.246 1.00 15.56 2048 LYS B O 1
ATOM 4598 N N . ASP B 1 49 ? -10.323 6.690 36.106 1.00 13.29 2049 ASP B N 1
ATOM 4599 C CA . ASP B 1 49 ? -11.391 5.981 35.420 1.00 14.40 2049 ASP B CA 1
ATOM 4600 C C . ASP B 1 49 ? -12.640 6.774 35.134 1.00 12.29 2049 ASP B C 1
ATOM 4601 O O . ASP B 1 49 ? -13.541 6.272 34.454 1.00 15.02 2049 ASP B O 1
ATOM 4610 N N . THR B 1 50 ? -12.743 7.991 35.645 1.00 9.59 2050 THR B N 1
ATOM 4611 C CA . THR B 1 50 ? -14.003 8.709 35.557 1.00 8.82 2050 THR B CA 1
ATOM 4612 C C . THR B 1 50 ? -14.128 9.644 34.338 1.00 8.28 2050 THR B C 1
ATOM 4613 O O . THR B 1 50 ? -15.242 9.833 33.898 1.00 8.96 2050 THR B O 1
ATOM 4624 N N . PRO B 1 51 ? -13.063 10.238 33.780 1.00 8.54 2051 PRO B N 1
ATOM 4625 C CA . PRO B 1 51 ? -13.315 11.127 32.641 1.00 9.44 2051 PRO B CA 1
ATOM 4626 C C . PRO B 1 51 ? -13.781 10.342 31.408 1.00 9.86 2051 PRO B C 1
ATOM 4627 O O . PRO B 1 51 ? -13.374 9.223 31.178 1.00 11.40 2051 PRO B O 1
ATOM 4638 N N . ALA B 1 52 ? -14.622 11.002 30.629 1.00 10.02 2052 ALA B N 1
ATOM 4639 C CA . ALA B 1 52 ? -15.056 10.494 29.310 1.00 10.67 2052 ALA B CA 1
ATOM 4640 C C . ALA B 1 52 ? -15.500 11.677 28.487 1.00 11.94 2052 ALA B C 1
ATOM 4641 O O . ALA B 1 52 ? -16.349 12.453 28.915 1.00 12.78 2052 ALA B O 1
ATOM 4648 N N . SER B 1 53 ? -14.937 11.771 27.291 1.00 14.89 2053 SER B N 1
ATOM 4649 C CA . SER B 1 53 ? -15.212 12.896 26.413 1.00 17.73 2053 SER B CA 1
ATOM 4650 C C . SER B 1 53 ? -16.332 12.582 25.430 1.00 17.81 2053 SER B C 1
ATOM 4651 O O . SER B 1 53 ? -16.594 11.429 25.136 1.00 18.25 2053 SER B O 1
ATOM 4659 N N . GLY B 1 54 ? -17.004 13.626 24.976 1.00 16.90 2054 GLY B N 1
ATOM 4660 C CA . GLY B 1 54 ? -17.935 13.514 23.870 1.00 16.67 2054 GLY B CA 1
ATOM 4661 C C . GLY B 1 54 ? -19.230 12.799 24.194 1.00 14.52 2054 GLY B C 1
ATOM 4662 O O . GLY B 1 54 ? -19.853 12.228 23.297 1.00 17.64 2054 GLY B O 1
ATOM 4666 N N . LYS B 1 55 ? -19.634 12.758 25.454 1.00 12.01 2055 LYS B N 1
ATOM 4667 C CA . LYS B 1 55 ? -20.935 12.192 25.779 1.00 9.97 2055 LYS B CA 1
ATOM 4668 C C . LYS B 1 55 ? -22.049 13.138 25.357 1.00 9.73 2055 LYS B C 1
ATOM 4669 O O . LYS B 1 55 ? -21.884 14.368 25.270 1.00 11.94 2055 LYS B O 1
ATOM 4688 N N . THR B 1 56 ? -23.202 12.579 25.124 1.00 9.45 2056 THR B N 1
ATOM 4689 C CA . THR B 1 56 ? -24.339 13.371 24.742 1.00 9.95 2056 THR B CA 1
ATOM 4690 C C . THR B 1 56 ? -25.067 13.939 25.967 1.00 9.38 2056 THR B C 1
ATOM 4691 O O . THR B 1 56 ? -24.809 13.548 27.114 1.00 11.29 2056 THR B O 1
ATOM 4702 N N . ARG B 1 57 ? -25.955 14.883 25.702 1.00 8.00 2057 ARG B N 1
ATOM 4703 C CA A ARG B 1 57 ? -26.622 15.638 26.735 0.42 8.03 2057 ARG B CA 1
ATOM 4704 C CA B ARG B 1 57 ? -26.627 15.654 26.728 0.58 7.86 2057 ARG B CA 1
ATOM 4705 C C . ARG B 1 57 ? -28.144 15.591 26.622 1.00 7.37 2057 ARG B C 1
ATOM 4706 O O . ARG B 1 57 ? -28.812 16.524 26.178 1.00 9.68 2057 ARG B O 1
ATOM 4745 N N . ASN B 1 58 ? -28.720 14.490 27.075 1.00 6.74 2058 ASN B N 1
ATOM 4746 C CA . ASN B 1 58 ? -30.164 14.349 27.121 1.00 6.37 2058 ASN B CA 1
ATOM 4747 C C . ASN B 1 58 ? -30.659 14.823 28.482 1.00 6.73 2058 ASN B C 1
ATOM 4748 O O . ASN B 1 58 ? -30.722 14.069 29.460 1.00 7.80 2058 ASN B O 1
ATOM 4759 N N . TRP B 1 59 ? -31.006 16.091 28.561 1.00 6.75 2059 TRP B N 1
ATOM 4760 C CA . TRP B 1 59 ? -31.536 16.666 29.783 1.00 6.70 2059 TRP B CA 1
ATOM 4761 C C . TRP B 1 59 ? -32.773 15.898 30.173 1.00 6.41 2059 TRP B C 1
ATOM 4762 O O . TRP B 1 59 ? -33.639 15.636 29.341 1.00 7.22 2059 TRP B O 1
ATOM 4783 N N . LYS B 1 60 ? -32.915 15.614 31.473 1.00 6.48 2060 LYS B N 1
ATOM 4784 C CA A LYS B 1 60 ? -34.028 14.833 31.972 0.47 6.52 2060 LYS B CA 1
ATOM 4785 C CA B LYS B 1 60 ? -34.061 14.855 31.979 0.53 6.35 2060 LYS B CA 1
ATOM 4786 C C . LYS B 1 60 ? -34.352 15.264 33.406 1.00 5.96 2060 LYS B C 1
ATOM 4787 O O . LYS B 1 60 ? -33.450 15.548 34.180 1.00 6.20 2060 LYS B O 1
ATOM 4824 N N . THR B 1 61 ? -35.623 15.240 33.755 1.00 5.94 2061 THR B N 1
ATOM 4825 C CA . THR B 1 61 ? -36.026 15.408 35.167 1.00 6.42 2061 THR B CA 1
ATOM 4826 C C . THR B 1 61 ? -35.431 14.266 35.984 1.00 6.53 2061 THR B C 1
ATOM 4827 O O . THR B 1 61 ? -35.453 13.105 35.565 1.00 7.78 2061 THR B O 1
ATOM 4838 N N . ASP B 1 62 ? -34.901 14.578 37.172 1.00 6.18 2062 ASP B N 1
ATOM 4839 C CA . ASP B 1 62 ? -34.310 13.534 38.007 1.00 6.43 2062 ASP B CA 1
ATOM 4840 C C . ASP B 1 62 ? -35.398 12.645 38.532 1.00 6.65 2062 ASP B C 1
ATOM 4841 O O . ASP B 1 62 ? -36.271 13.109 39.285 1.00 8.01 2062 ASP B O 1
ATOM 4850 N N . PRO B 1 63 ? -35.402 11.358 38.203 1.00 7.81 2063 PRO B N 1
ATOM 4851 C CA . PRO B 1 63 ? -36.483 10.452 38.631 1.00 9.80 2063 PRO B CA 1
ATOM 4852 C C . PRO B 1 63 ? -36.496 10.138 40.114 1.00 10.44 2063 PRO B C 1
ATOM 4853 O O . PRO B 1 63 ? -37.485 9.614 40.593 1.00 13.09 2063 PRO B O 1
ATOM 4864 N N . ALA B 1 64 ? -35.430 10.465 40.827 1.00 8.84 2064 ALA B N 1
ATOM 4865 C CA . ALA B 1 64 ? -35.352 10.220 42.251 1.00 10.02 2064 ALA B CA 1
ATOM 4866 C C . ALA B 1 64 ? -35.984 11.294 43.100 1.00 10.50 2064 ALA B C 1
ATOM 4867 O O . ALA B 1 64 ? -36.084 11.130 44.316 1.00 14.56 2064 ALA B O 1
ATOM 4874 N N . LEU B 1 65 ? -36.379 12.399 42.494 1.00 9.46 2065 LEU B N 1
ATOM 4875 C CA . LEU B 1 65 ? -36.953 13.510 43.227 1.00 9.66 2065 LEU B CA 1
ATOM 4876 C C . LEU B 1 65 ? -38.436 13.564 42.898 1.00 10.48 2065 LEU B C 1
ATOM 4877 O O . LEU B 1 65 ? -38.901 13.059 41.880 1.00 12.06 2065 LEU B O 1
ATOM 4893 N N . ASN B 1 66 ? -39.205 14.212 43.760 1.00 11.38 2066 ASN B N 1
ATOM 4894 C CA . ASN B 1 66 ? -40.583 14.548 43.408 1.00 12.21 2066 ASN B CA 1
ATOM 4895 C C . ASN B 1 66 ? -40.531 15.590 42.308 1.00 10.96 2066 ASN B C 1
ATOM 4896 O O . ASN B 1 66 ? -39.776 16.572 42.438 1.00 10.47 2066 ASN B O 1
ATOM 4907 N N . PRO B 1 67 ? -41.276 15.427 41.220 1.00 11.68 2067 PRO B N 1
ATOM 4908 C CA . PRO B 1 67 ? -41.150 16.388 40.121 1.00 11.89 2067 PRO B CA 1
ATOM 4909 C C . PRO B 1 67 ? -41.516 17.805 40.518 1.00 11.23 2067 PRO B C 1
ATOM 4910 O O . PRO B 1 67 ? -41.043 18.720 39.865 1.00 12.79 2067 PRO B O 1
ATOM 4921 N N . ALA B 1 68 ? -42.293 17.995 41.565 1.00 11.27 2068 ALA B N 1
ATOM 4922 C CA . ALA B 1 68 ? -42.609 19.337 42.056 1.00 11.45 2068 ALA B CA 1
ATOM 4923 C C . ALA B 1 68 ? -41.424 20.055 42.711 1.00 9.95 2068 ALA B C 1
ATOM 4924 O O . ALA B 1 68 ? -41.498 21.252 42.949 1.00 11.87 2068 ALA B O 1
ATOM 4931 N N . ASP B 1 69 ? -40.367 19.323 43.006 1.00 9.29 2069 ASP B N 1
ATOM 4932 C CA . ASP B 1 69 ? -39.270 19.820 43.792 1.00 8.24 2069 ASP B CA 1
ATOM 4933 C C . ASP B 1 69 ? -37.995 20.073 42.964 1.00 7.09 2069 ASP B C 1
ATOM 4934 O O . ASP B 1 69 ? -36.939 20.362 43.517 1.00 7.63 2069 ASP B O 1
ATOM 4943 N N . THR B 1 70 ? -38.096 19.960 41.639 1.00 7.15 2070 THR B N 1
ATOM 4944 C CA . THR B 1 70 ? -36.974 20.068 40.739 1.00 7.00 2070 THR B CA 1
ATOM 4945 C C . THR B 1 70 ? -37.495 20.552 39.385 1.00 7.81 2070 THR B C 1
ATOM 4946 O O . THR B 1 70 ? -38.711 20.642 39.213 1.00 10.44 2070 THR B O 1
ATOM 4957 N N . LEU B 1 71 ? -36.616 20.918 38.481 1.00 6.67 2071 LEU B N 1
ATOM 4958 C CA . LEU B 1 71 ? -37.054 21.349 37.164 1.00 6.52 2071 LEU B CA 1
ATOM 4959 C C . LEU B 1 71 ? -37.154 20.190 36.171 1.00 6.79 2071 LEU B C 1
ATOM 4960 O O . LEU B 1 71 ? -36.587 19.108 36.348 1.00 9.32 2071 LEU B O 1
ATOM 4976 N N . ALA B 1 72 ? -37.905 20.460 35.105 1.00 6.55 2072 ALA B N 1
ATOM 4977 C CA . ALA B 1 72 ? -38.054 19.592 33.964 1.00 6.55 2072 ALA B CA 1
ATOM 4978 C C . ALA B 1 72 ? -37.457 20.296 32.731 1.00 6.08 2072 ALA B C 1
ATOM 4979 O O . ALA B 1 72 ? -37.352 21.521 32.693 1.00 6.52 2072 ALA B O 1
ATOM 4986 N N . PRO B 1 73 ? -37.152 19.531 31.677 1.00 6.42 2073 PRO B N 1
ATOM 4987 C CA . PRO B 1 73 ? -36.540 20.187 30.494 1.00 6.66 2073 PRO B CA 1
ATOM 4988 C C . PRO B 1 73 ? -37.366 21.328 29.937 1.00 6.23 2073 PRO B C 1
ATOM 4989 O O . PRO B 1 73 ? -36.764 22.309 29.477 1.00 6.76 2073 PRO B O 1
ATOM 5000 N N . ALA B 1 74 ? -38.678 21.212 29.934 1.00 6.33 2074 ALA B N 1
ATOM 5001 C CA . ALA B 1 74 ? -39.522 22.277 29.433 1.00 7.06 2074 ALA B CA 1
ATOM 5002 C C . ALA B 1 74 ? -39.253 23.600 30.112 1.00 6.89 2074 ALA B C 1
ATOM 5003 O O . ALA B 1 74 ? -39.490 24.656 29.528 1.00 7.93 2074 ALA B O 1
ATOM 5010 N N . ASP B 1 75 ? -38.834 23.572 31.382 1.00 6.70 2075 ASP B N 1
ATOM 5011 C CA . ASP B 1 75 ? -38.693 24.804 32.143 1.00 7.04 2075 ASP B CA 1
ATOM 5012 C C . ASP B 1 75 ? -37.603 25.718 31.640 1.00 6.91 2075 ASP B C 1
ATOM 5013 O O . ASP B 1 75 ? -37.615 26.901 31.992 1.00 7.80 2075 ASP B O 1
ATOM 5022 N N . TYR B 1 76 ? -36.681 25.219 30.826 1.00 6.61 2076 TYR B N 1
ATOM 5023 C CA . TYR B 1 76 ? -35.603 25.996 30.239 1.00 6.87 2076 TYR B CA 1
ATOM 5024 C C . TYR B 1 76 ? -35.972 26.655 28.925 1.00 6.86 2076 TYR B C 1
ATOM 5025 O O . TYR B 1 76 ? -35.146 27.411 28.385 1.00 8.14 2076 TYR B O 1
ATOM 5043 N N . THR B 1 77 ? -37.178 26.469 28.410 1.00 7.87 2077 THR B N 1
ATOM 5044 C CA . THR B 1 77 ? -37.523 27.040 27.097 1.00 8.71 2077 THR B CA 1
ATOM 5045 C C . THR B 1 77 ? -37.405 28.559 27.167 1.00 8.15 2077 THR B C 1
ATOM 5046 O O . THR B 1 77 ? -37.955 29.181 28.077 1.00 8.76 2077 THR B O 1
ATOM 5057 N N . GLY B 1 78 ? -36.697 29.147 26.204 1.00 8.77 2078 GLY B N 1
ATOM 5058 C CA . GLY B 1 78 ? -36.541 30.582 26.134 1.00 8.97 2078 GLY B CA 1
ATOM 5059 C C . GLY B 1 78 ? -35.525 31.188 27.054 1.00 8.87 2078 GLY B C 1
ATOM 5060 O O . GLY B 1 78 ? -35.299 32.404 26.997 1.00 9.76 2078 GLY B O 1
ATOM 5064 N N . ALA B 1 79 ? -34.901 30.398 27.932 1.00 8.24 2079 ALA B N 1
ATOM 5065 C CA . ALA B 1 79 ? -34.020 30.970 28.937 1.00 8.10 2079 ALA B CA 1
ATOM 5066 C C . ALA B 1 79 ? -32.737 31.551 28.345 1.00 7.82 2079 ALA B C 1
ATOM 5067 O O . ALA B 1 79 ? -32.261 32.577 28.792 1.00 8.21 2079 ALA B O 1
ATOM 5074 N N . ASN B 1 80 ? -32.140 30.849 27.387 1.00 7.62 2080 ASN B N 1
ATOM 5075 C CA . ASN B 1 80 ? -30.932 31.360 26.782 1.00 8.48 2080 ASN B CA 1
ATOM 5076 C C . ASN B 1 80 ? -31.191 32.719 26.136 1.00 8.99 2080 ASN B C 1
ATOM 5077 O O . ASN B 1 80 ? -30.410 33.650 26.283 1.00 9.90 2080 ASN B O 1
ATOM 5088 N N . ALA B 1 81 ? -32.271 32.833 25.370 1.00 9.01 2081 ALA B N 1
ATOM 5089 C CA . ALA B 1 81 ? -32.552 34.083 24.697 1.00 10.11 2081 ALA B CA 1
ATOM 5090 C C . ALA B 1 81 ? -32.828 35.210 25.656 1.00 10.49 2081 ALA B C 1
ATOM 5091 O O . ALA B 1 81 ? -32.387 36.340 25.464 1.00 13.04 2081 ALA B O 1
ATOM 5098 N N . ALA B 1 82 ? -33.596 34.932 26.705 1.00 9.27 2082 ALA B N 1
ATOM 5099 C CA . ALA B 1 82 ? -34.032 35.992 27.630 1.00 9.53 2082 ALA B CA 1
ATOM 5100 C C . ALA B 1 82 ? -32.982 36.397 28.640 1.00 8.40 2082 ALA B C 1
ATOM 5101 O O . ALA B 1 82 ? -32.867 37.561 29.026 1.00 9.87 2082 ALA B O 1
ATOM 5108 N N . LEU B 1 83 ? -32.251 35.400 29.164 1.00 8.09 2083 LEU B N 1
ATOM 5109 C CA . LEU B 1 83 ? -31.383 35.585 30.312 1.00 7.83 2083 LEU B CA 1
ATOM 5110 C C . LEU B 1 83 ? -29.914 35.341 30.008 1.00 7.97 2083 LEU B C 1
ATOM 5111 O O . LEU B 1 83 ? -29.068 35.527 30.883 1.00 8.63 2083 LEU B O 1
ATOM 5127 N N . LYS B 1 84 ? -29.574 34.873 28.817 0.95 7.48 2084 LYS B N 1
ATOM 5128 C CA . LYS B 1 84 ? -28.197 34.580 28.453 0.95 7.97 2084 LYS B CA 1
ATOM 5129 C C . LYS B 1 84 ? -27.580 33.539 29.402 0.95 7.40 2084 LYS B C 1
ATOM 5130 O O . LYS B 1 84 ? -26.4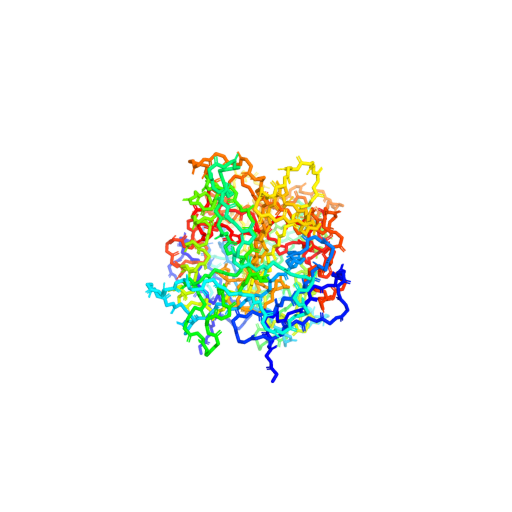17 33.629 29.777 0.95 8.37 2084 LYS B O 1
ATOM 5149 N N . VAL B 1 85 ? -28.377 32.537 29.713 1.00 7.29 2085 VAL B N 1
ATOM 5150 C CA . VAL B 1 85 ? -27.968 31.400 30.509 1.00 7.14 2085 VAL B CA 1
ATOM 5151 C C . VAL B 1 85 ? -27.935 30.135 29.665 1.00 7.23 2085 VAL B C 1
ATOM 5152 O O . VAL B 1 85 ? -28.688 29.966 28.688 1.00 8.60 2085 VAL B O 1
ATOM 5165 N N . ASP B 1 86 ? -27.090 29.215 30.126 1.00 7.17 2086 ASP B N 1
ATOM 5166 C CA . ASP B 1 86 ? -27.001 27.866 29.652 1.00 7.60 2086 ASP B CA 1
ATOM 5167 C C . ASP B 1 86 ? -27.514 26.921 30.721 1.00 6.88 2086 ASP B C 1
ATOM 5168 O O . ASP B 1 86 ? -27.608 27.259 31.903 1.00 8.07 2086 ASP B O 1
ATOM 5177 N N . ARG B 1 87 ? -27.773 25.685 30.320 1.00 7.06 2087 ARG B N 1
ATOM 5178 C CA . ARG B 1 87 ? -27.997 24.575 31.226 1.00 7.00 2087 ARG B CA 1
ATOM 5179 C C . ARG B 1 87 ? -26.629 24.158 31.744 1.00 7.01 2087 ARG B C 1
ATOM 5180 O O . ARG B 1 87 ? -25.919 23.408 31.100 1.00 9.50 2087 ARG B O 1
ATOM 5201 N N . GLY B 1 88 ? -26.220 24.713 32.879 1.00 6.18 2088 GLY B N 1
ATOM 5202 C CA . GLY B 1 88 ? -24.891 24.523 33.379 1.00 6.16 2088 GLY B CA 1
ATOM 5203 C C . GLY B 1 88 ? -24.781 23.369 34.369 1.00 5.64 2088 GLY B C 1
ATOM 5204 O O . GLY B 1 88 ? -25.495 23.322 35.365 1.00 6.19 2088 GLY B O 1
ATOM 5208 N N . HIS B 1 89 ? -23.857 22.474 34.105 1.00 5.36 2089 HIS B N 1
ATOM 5209 C CA . HIS B 1 89 ? -23.592 21.364 34.997 1.00 5.35 2089 HIS B CA 1
ATOM 5210 C C . HIS B 1 89 ? -22.950 21.871 36.287 1.00 5.36 2089 HIS B C 1
ATOM 5211 O O . HIS B 1 89 ? -22.072 22.731 36.282 1.00 5.99 2089 HIS B O 1
ATOM 5226 N N . GLN B 1 90 ? -23.359 21.227 37.397 1.00 5.13 2090 GLN B N 1
ATOM 5227 C CA . GLN B 1 90 ? -22.670 21.347 38.679 1.00 5.58 2090 GLN B CA 1
ATOM 5228 C C . GLN B 1 90 ? -21.551 20.307 38.830 1.00 5.71 2090 GLN B C 1
ATOM 5229 O O . GLN B 1 90 ? -20.388 20.678 38.960 1.00 12.70 2090 GLN B O 1
ATOM 5243 N N . ALA B 1 91 ? -21.828 19.025 38.831 1.00 5.13 2091 ALA B N 1
ATOM 5244 C CA . ALA B 1 91 ? -20.810 18.001 38.602 1.00 5.57 2091 ALA B CA 1
ATOM 5245 C C . ALA B 1 91 ? -20.532 17.949 37.103 1.00 5.66 2091 ALA B C 1
ATOM 5246 O O . ALA B 1 91 ? -21.473 17.805 36.302 1.00 6.09 2091 ALA B O 1
ATOM 5253 N N . PRO B 1 92 ? -19.265 18.057 36.677 1.00 6.14 2092 PRO B N 1
ATOM 5254 C CA . PRO B 1 92 ? -18.948 18.236 35.242 1.00 6.69 2092 PRO B CA 1
ATOM 5255 C C . PRO B 1 92 ? -18.999 16.931 34.480 1.00 6.65 2092 PRO B C 1
ATOM 5256 O O . PRO B 1 92 ? -18.392 15.929 34.841 1.00 7.91 2092 PRO B O 1
ATOM 5267 N N . LEU B 1 93 ? -19.691 16.963 33.351 1.00 6.94 2093 LEU B N 1
ATOM 5268 C CA . LEU B 1 93 ? -19.916 15.787 32.528 1.00 7.04 2093 LEU B CA 1
ATOM 5269 C C . LEU B 1 93 ? -18.644 15.100 32.130 1.00 6.54 2093 LEU B C 1
ATOM 5270 O O . LEU B 1 93 ? -18.473 13.891 32.342 1.00 7.88 2093 LEU B O 1
ATOM 5286 N N . ALA B 1 94 ? -17.719 15.818 31.505 1.00 7.43 2094 ALA B N 1
ATOM 5287 C CA . ALA B 1 94 ? -16.574 15.185 30.914 1.00 7.66 2094 ALA B CA 1
ATOM 5288 C C . ALA B 1 94 ? -15.573 14.653 31.926 1.00 7.20 2094 ALA B C 1
ATOM 5289 O O . ALA B 1 94 ? -14.716 13.838 31.574 1.00 9.29 2094 ALA B O 1
ATOM 5296 N N . SER B 1 95 ? -15.650 15.088 33.166 1.00 6.75 2095 SER B N 1
ATOM 5297 C CA . SER B 1 95 ? -14.767 14.593 34.200 1.00 6.54 2095 SER B CA 1
ATOM 5298 C C . SER B 1 95 ? -15.242 13.315 34.855 1.00 6.24 2095 SER B C 1
ATOM 5299 O O . SER B 1 95 ? -14.457 12.673 35.551 1.00 7.07 2095 SER B O 1
ATOM 5307 N N . LEU B 1 96 ? -16.516 12.991 34.672 1.00 5.90 2096 LEU B N 1
ATOM 5308 C CA . LEU B 1 96 ? -17.198 11.962 35.455 1.00 6.20 2096 LEU B CA 1
ATOM 5309 C C . LEU B 1 96 ? -17.911 10.931 34.633 1.00 7.16 2096 LEU B C 1
ATOM 5310 O O . LEU B 1 96 ? -18.374 9.940 35.189 1.00 8.98 2096 LEU B O 1
ATOM 5326 N N . ALA B 1 97 ? -18.099 11.137 33.321 1.00 7.01 2097 ALA B N 1
ATOM 5327 C CA . ALA B 1 97 ? -19.008 10.331 32.562 1.00 8.12 2097 ALA B CA 1
ATOM 5328 C C . ALA B 1 97 ? -18.514 8.926 32.232 1.00 8.47 2097 ALA B C 1
ATOM 5329 O O . ALA B 1 97 ? -19.237 8.179 31.538 1.00 10.39 2097 ALA B O 1
ATOM 5336 N N . GLY B 1 98 ? -17.343 8.552 32.720 1.00 8.42 2098 GLY B N 1
ATOM 5337 C CA . GLY B 1 98 ? -16.906 7.178 32.672 1.00 9.85 2098 GLY B CA 1
ATOM 5338 C C . GLY B 1 98 ? -17.590 6.281 33.700 1.00 10.85 2098 GLY B C 1
ATOM 5339 O O . GLY B 1 98 ? -17.431 5.068 33.625 1.00 12.16 2098 GLY B O 1
ATOM 5343 N N . VAL B 1 99 ? -18.303 6.830 34.665 1.00 9.66 2099 VAL B N 1
ATOM 5344 C CA . VAL B 1 99 ? -18.947 6.034 35.699 1.00 9.56 2099 VAL B CA 1
ATOM 5345 C C . VAL B 1 99 ? -20.199 5.374 35.185 1.00 9.09 2099 VAL B C 1
ATOM 5346 O O . VAL B 1 99 ? -20.749 5.733 34.138 1.00 9.96 2099 VAL B O 1
ATOM 5359 N N . SER B 1 100 ? -20.696 4.425 35.976 1.00 9.38 2100 SER B N 1
ATOM 5360 C CA A SER B 1 100 ? -21.824 3.643 35.512 0.59 10.79 2100 SER B CA 1
ATOM 5361 C CA B SER B 1 100 ? -21.841 3.613 35.676 0.41 10.65 2100 SER B CA 1
ATOM 5362 C C . SER B 1 100 ? -23.171 4.323 35.500 1.00 14.14 2100 SER B C 1
ATOM 5363 O O . SER B 1 100 ? -24.052 3.846 34.778 1.00 19.34 2100 SER B O 1
ATOM 5378 N N . ASP B 1 101 ? -23.361 5.399 36.203 1.00 15.01 2101 ASP B N 1
ATOM 5379 C CA . ASP B 1 101 ? -24.702 6.032 36.041 1.00 12.71 2101 ASP B CA 1
ATOM 5380 C C . ASP B 1 101 ? -24.638 7.323 35.311 1.00 11.14 2101 ASP B C 1
ATOM 5381 O O . ASP B 1 101 ? -25.298 8.217 35.745 1.00 10.75 2101 ASP B O 1
ATOM 5390 N N . TRP B 1 102 ? -23.773 7.412 34.280 1.00 10.06 2102 TRP B N 1
ATOM 5391 C CA . TRP B 1 102 ? -23.332 8.701 33.845 1.00 7.78 2102 TRP B CA 1
ATOM 5392 C C . TRP B 1 102 ? -24.442 9.587 33.356 1.00 6.57 2102 TRP B C 1
ATOM 5393 O O . TRP B 1 102 ? -24.307 10.820 33.445 1.00 6.75 2102 TRP B O 1
ATOM 5414 N N . GLU B 1 103 ? -25.526 9.031 32.812 1.00 6.52 2103 GLU B N 1
ATOM 5415 C CA . GLU B 1 103 ? -26.580 9.875 32.289 1.00 6.53 2103 GLU B CA 1
ATOM 5416 C C . GLU B 1 103 ? -27.204 10.764 33.355 1.00 6.07 2103 GLU B C 1
ATOM 5417 O O . GLU B 1 103 ? -27.801 11.797 33.049 1.00 6.26 2103 GLU B O 1
ATOM 5429 N N . SER B 1 104 ? -27.025 10.379 34.633 1.00 6.32 2104 SER B N 1
ATOM 5430 C CA . SER B 1 104 ? -27.475 11.212 35.734 1.00 6.46 2104 SER B CA 1
ATOM 5431 C C . SER B 1 104 ? -26.775 12.533 35.802 1.00 5.96 2104 SER B C 1
ATOM 5432 O O . SER B 1 104 ? -27.276 13.464 36.481 1.00 6.15 2104 SER B O 1
ATOM 5440 N N . LEU B 1 105 ? -25.631 12.687 35.145 1.00 5.57 2105 LEU B N 1
ATOM 5441 C CA . LEU B 1 105 ? -24.970 13.984 35.065 1.00 5.52 2105 LEU B CA 1
ATOM 5442 C C . LEU B 1 105 ? -25.811 15.017 34.308 1.00 5.43 2105 LEU B C 1
ATOM 5443 O O . LEU B 1 105 ? -25.617 16.206 34.472 1.00 5.72 2105 LEU B O 1
ATOM 5459 N N . ASN B 1 106 ? -26.734 14.529 33.456 1.00 5.26 2106 ASN B N 1
ATOM 5460 C CA . ASN B 1 106 ? -27.621 15.397 32.696 1.00 5.52 2106 ASN B CA 1
ATOM 5461 C C . ASN B 1 106 ? -29.025 15.436 33.257 1.00 5.13 2106 ASN B C 1
ATOM 5462 O O . ASN B 1 106 ? -29.933 16.017 32.653 1.00 6.38 2106 ASN B O 1
ATOM 5473 N N . TYR B 1 107 ? -29.229 14.878 34.474 1.00 5.51 2107 TYR B N 1
ATOM 5474 C CA . TYR B 1 107 ? -30.462 15.149 35.190 1.00 5.43 2107 TYR B CA 1
ATOM 5475 C C . TYR B 1 107 ? -30.462 16.581 35.672 1.00 4.95 2107 TYR B C 1
ATOM 5476 O O . TYR B 1 107 ? -29.431 17.107 36.058 1.00 5.72 2107 TYR B O 1
ATOM 5494 N N . LEU B 1 108 ? -31.645 17.210 35.699 1.00 5.44 2108 LEU B N 1
ATOM 5495 C CA . LEU B 1 108 ? -31.703 18.635 35.998 1.00 6.03 2108 LEU B CA 1
ATOM 5496 C C . LEU B 1 108 ? -31.442 18.973 37.455 1.00 5.30 2108 LEU B C 1
ATOM 5497 O O . LEU B 1 108 ? -31.201 20.124 37.772 1.00 6.31 2108 LEU B O 1
ATOM 5513 N N . SER B 1 109 ? -31.423 17.972 38.324 1.00 5.53 2109 SER B N 1
ATOM 5514 C CA . SER B 1 109 ? -30.904 18.182 39.688 1.00 5.65 2109 SER B CA 1
ATOM 5515 C C . SER B 1 109 ? -29.435 18.582 39.664 1.00 5.48 2109 SER B C 1
ATOM 5516 O O . SER B 1 109 ? -28.977 19.228 40.620 1.00 6.26 2109 SER B O 1
ATOM 5524 N N . ASN B 1 110 ? -28.685 18.227 38.609 1.00 5.14 2110 ASN B N 1
ATOM 5525 C CA . ASN B 1 110 ? -27.294 18.571 38.460 1.00 5.25 2110 ASN B CA 1
ATOM 5526 C C . ASN B 1 110 ? -27.068 19.788 37.555 1.00 5.04 2110 ASN B C 1
ATOM 5527 O O . ASN B 1 110 ? -25.936 20.047 37.158 1.00 6.21 2110 ASN B O 1
ATOM 5538 N N . ILE B 1 111 ? -28.127 20.514 37.218 1.00 5.15 2111 ILE B N 1
ATOM 5539 C CA . ILE B 1 111 ? -28.071 21.643 36.300 1.00 5.45 2111 ILE B CA 1
ATOM 5540 C C . ILE B 1 111 ? -28.623 22.885 36.965 1.00 5.38 2111 ILE B C 1
ATOM 5541 O O . ILE B 1 111 ? -29.576 22.788 37.784 1.00 5.82 2111 ILE B O 1
ATOM 5557 N N . THR B 1 112 ? -28.110 24.057 36.605 1.00 5.57 2112 THR B N 1
ATOM 5558 C CA . THR B 1 112 ? -28.747 25.310 36.984 1.00 5.83 2112 THR B CA 1
ATOM 5559 C C . THR B 1 112 ? -28.677 26.240 35.796 1.00 6.07 2112 THR B C 1
ATOM 5560 O O . THR B 1 112 ? -27.917 25.986 34.849 1.00 6.47 2112 THR B O 1
ATOM 5571 N N . PRO B 1 113 ? -29.407 27.356 35.826 1.00 6.06 2113 PRO B N 1
ATOM 5572 C CA . PRO B 1 113 ? -29.328 28.383 34.765 1.00 6.67 2113 PRO B CA 1
ATOM 5573 C C . PRO B 1 113 ? -28.127 29.257 35.023 1.00 6.36 2113 PRO B C 1
ATOM 5574 O O . PRO B 1 113 ? -28.178 30.179 35.826 1.00 7.71 2113 PRO B O 1
ATOM 5585 N N . GLN B 1 114 ? -27.017 28.923 34.356 1.00 6.67 2114 GLN B N 1
ATOM 5586 C CA . GLN B 1 114 ? -25.722 29.527 34.575 1.00 6.17 2114 GLN B CA 1
ATOM 5587 C C . GLN B 1 114 ? -25.396 30.440 33.390 1.00 6.09 2114 GLN B C 1
ATOM 5588 O O . GLN B 1 114 ? -25.468 30.007 32.241 1.00 6.92 2114 GLN B O 1
ATOM 5602 N N . LYS B 1 115 ? -25.045 31.689 33.653 1.00 6.29 2115 LYS B N 1
ATOM 5603 C CA . LYS B 1 115 ? -24.740 32.609 32.555 1.00 6.80 2115 LYS B CA 1
ATOM 5604 C C . LYS B 1 115 ? -23.762 31.961 31.603 1.00 7.39 2115 LYS B C 1
ATOM 5605 O O . LYS B 1 115 ? -22.742 31.384 32.016 1.00 7.61 2115 LYS B O 1
ATOM 5624 N N . SER B 1 116 ? -24.040 32.064 30.309 1.00 7.99 2116 SER B N 1
ATOM 5625 C CA . SER B 1 116 ? -23.231 31.421 29.282 1.00 8.70 2116 SER B CA 1
ATOM 5626 C C . SER B 1 116 ? -21.785 31.870 29.357 1.00 9.06 2116 SER B C 1
ATOM 5627 O O . SER B 1 116 ? -20.871 31.080 29.170 1.00 9.85 2116 SER B O 1
ATOM 5639 N N . ASP B 1 117 ? -21.554 33.150 29.626 1.00 8.98 2117 ASP B N 1
ATOM 5640 C CA . ASP B 1 117 ? -20.173 33.658 29.650 1.00 10.14 2117 ASP B CA 1
ATOM 5641 C C . ASP B 1 117 ? -19.381 33.051 30.811 1.00 9.06 2117 ASP B C 1
ATOM 5642 O O . ASP B 1 117 ? -18.166 32.928 30.715 1.00 10.31 2117 ASP B O 1
ATOM 5651 N N . LEU B 1 118 ? -20.037 32.675 31.901 1.00 8.50 2118 LEU B N 1
ATOM 5652 C CA . LEU B 1 118 ? -19.386 31.947 33.014 1.00 7.89 2118 LEU B CA 1
ATOM 5653 C C . LEU B 1 118 ? -19.201 30.490 32.633 1.00 7.47 2118 LEU B C 1
ATOM 5654 O O . LEU B 1 118 ? -18.095 29.969 32.711 1.00 7.79 2118 LEU B O 1
ATOM 5670 N N . ASN B 1 119 ? -20.275 29.819 32.214 1.00 7.38 2119 ASN B N 1
ATOM 5671 C CA . ASN B 1 119 ? -20.258 28.406 31.870 1.00 7.70 2119 ASN B CA 1
ATOM 5672 C C . ASN B 1 119 ? -19.168 28.089 30.868 1.00 8.57 2119 ASN B C 1
ATOM 5673 O O . ASN B 1 119 ? -18.437 27.111 31.016 1.00 9.08 2119 ASN B O 1
ATOM 5684 N N . GLN B 1 120 ? -19.076 28.918 29.829 1.00 8.18 2120 GLN B N 1
ATOM 5685 C CA . GLN B 1 120 ? -18.182 28.666 28.725 1.00 9.14 2120 GLN B CA 1
ATOM 5686 C C . GLN B 1 120 ? -16.821 29.321 28.909 1.00 9.56 2120 GLN B C 1
ATOM 5687 O O . GLN B 1 120 ? -15.929 29.094 28.094 1.00 12.90 2120 GLN B O 1
ATOM 5701 N N . GLY B 1 121 ? -16.636 30.111 29.956 1.00 8.41 2121 GLY B N 1
ATOM 5702 C CA . GLY B 1 121 ? -15.431 30.876 30.228 1.00 8.65 2121 GLY B CA 1
ATOM 5703 C C . GLY B 1 121 ? -14.688 30.332 31.421 1.00 8.17 2121 GLY B C 1
ATOM 5704 O O . GLY B 1 121 ? -14.220 29.203 31.393 1.00 8.79 2121 GLY B O 1
ATOM 5708 N N . ALA B 1 122 ? -14.578 31.131 32.465 1.00 8.12 2122 ALA B N 1
ATOM 5709 C CA . ALA B 1 122 ? -13.762 30.745 33.587 1.00 7.70 2122 ALA B CA 1
ATOM 5710 C C . ALA B 1 122 ? -14.202 29.450 34.249 1.00 6.97 2122 ALA B C 1
ATOM 5711 O O . ALA B 1 122 ? -13.368 28.706 34.754 1.00 7.22 2122 ALA B O 1
ATOM 5718 N N . TRP B 1 123 ? -15.505 29.188 34.314 1.00 7.25 2123 TRP B N 1
ATOM 5719 C CA . TRP B 1 123 ? -15.966 27.962 34.945 1.00 6.44 2123 TRP B CA 1
ATOM 5720 C C . TRP B 1 123 ? -15.444 26.751 34.196 1.00 6.30 2123 TRP B C 1
ATOM 5721 O O . TRP B 1 123 ? -15.010 25.770 34.793 1.00 6.64 2123 TRP B O 1
ATOM 5742 N N . ALA B 1 124 ? -15.493 26.800 32.860 1.00 6.92 2124 ALA B N 1
ATOM 5743 C CA . ALA B 1 124 ? -14.985 25.741 32.027 1.00 7.48 2124 ALA B CA 1
ATOM 5744 C C . ALA B 1 124 ? -13.480 25.607 32.128 1.00 7.04 2124 ALA B C 1
ATOM 5745 O O . ALA B 1 124 ? -12.955 24.506 32.151 1.00 7.91 2124 ALA B O 1
ATOM 5752 N N . ARG B 1 125 ? -12.750 26.706 32.187 1.00 7.10 2125 ARG B N 1
ATOM 5753 C CA A ARG B 1 125 ? -11.316 26.626 32.301 0.69 7.79 2125 ARG B CA 1
ATOM 5754 C CA B ARG B 1 125 ? -11.302 26.660 32.314 0.31 7.50 2125 ARG B CA 1
ATOM 5755 C C . ARG B 1 125 ? -10.897 26.017 33.642 1.00 7.61 2125 ARG B C 1
ATOM 5756 O O . ARG B 1 125 ? -9.945 25.252 33.675 1.00 8.22 2125 ARG B O 1
ATOM 5797 N N . LEU B 1 126 ? -11.620 26.341 34.715 1.00 7.06 2126 LEU B N 1
ATOM 5798 C CA . LEU B 1 126 ? -11.383 25.696 36.015 1.00 6.68 2126 LEU B CA 1
ATOM 5799 C C . LEU B 1 126 ? -11.686 24.217 35.929 1.00 6.64 2126 LEU B C 1
ATOM 5800 O O . LEU B 1 126 ? -10.897 23.382 36.370 1.00 7.32 2126 LEU B O 1
ATOM 5816 N N . GLU B 1 127 ? -12.811 23.822 35.317 1.00 6.71 2127 GLU B N 1
ATOM 5817 C CA . GLU B 1 127 ? -13.124 22.413 35.141 1.00 6.67 2127 GLU B CA 1
ATOM 5818 C C . GLU B 1 127 ? -12.014 21.700 34.400 1.00 6.65 2127 GLU B C 1
ATOM 5819 O O . GLU B 1 127 ? -11.656 20.560 34.728 1.00 7.21 2127 GLU B O 1
ATOM 5831 N N . ASP B 1 128 ? -11.453 22.307 33.374 1.00 7.18 2128 ASP B N 1
ATOM 5832 C CA . ASP B 1 128 ? -10.404 21.665 32.611 1.00 7.81 2128 ASP B CA 1
ATOM 5833 C C . ASP B 1 128 ? -9.180 21.421 33.467 1.00 7.53 2128 ASP B C 1
ATOM 5834 O O . ASP B 1 128 ? -8.569 20.362 33.398 1.00 8.74 2128 ASP B O 1
ATOM 5843 N N . GLN B 1 129 ? -8.770 22.401 34.266 1.00 7.40 2129 GLN B N 1
ATOM 5844 C CA . GLN B 1 129 ? -7.597 22.218 35.113 1.00 7.88 2129 GLN B CA 1
ATOM 5845 C C . GLN B 1 129 ? -7.868 21.236 36.252 1.00 7.39 2129 GLN B C 1
ATOM 5846 O O . GLN B 1 129 ? -6.964 20.485 36.650 1.00 8.31 2129 GLN B O 1
ATOM 5860 N N . GLU B 1 130 ? -9.074 21.254 36.789 1.00 7.12 2130 GLU B N 1
ATOM 5861 C CA . GLU B 1 130 ? -9.465 20.326 37.818 1.00 7.50 2130 GLU B CA 1
ATOM 5862 C C . GLU B 1 130 ? -9.325 18.912 37.310 1.00 7.68 2130 GLU B C 1
ATOM 5863 O O . GLU B 1 130 ? -8.746 18.029 37.962 1.00 9.34 2130 GLU B O 1
ATOM 5875 N N . ARG B 1 131 ? -9.823 18.641 36.108 1.00 7.95 2131 ARG B N 1
ATOM 5876 C CA . ARG B 1 131 ? -9.716 17.332 35.536 1.00 9.35 2131 ARG B CA 1
ATOM 5877 C C . ARG B 1 131 ? -8.307 16.945 35.194 1.00 9.68 2131 ARG B C 1
ATOM 5878 O O . ARG B 1 131 ? -7.913 15.802 35.384 1.00 11.57 2131 ARG B O 1
ATOM 5899 N N . LYS B 1 132 ? -7.479 17.881 34.732 1.00 8.74 2132 LYS B N 1
ATOM 5900 C CA . LYS B 1 132 ? -6.117 17.602 34.380 0.94 8.97 2132 LYS B CA 1
ATOM 5901 C C . LYS B 1 132 ? -5.258 17.218 35.582 0.96 9.51 2132 LYS B C 1
ATOM 5902 O O . LYS B 1 132 ? -4.234 16.561 35.402 0.95 10.86 2132 LYS B O 1
ATOM 5921 N N . LEU B 1 133 ? -5.636 17.583 36.790 1.00 8.83 2133 LEU B N 1
ATOM 5922 C CA . LEU B 1 133 ? -4.892 17.162 37.967 1.00 9.53 2133 LEU B CA 1
ATOM 5923 C C . LEU B 1 133 ? -4.715 15.649 38.001 1.00 10.85 2133 LEU B C 1
ATOM 5924 O O . LEU B 1 133 ? -3.677 15.171 38.452 1.00 12.24 2133 LEU B O 1
ATOM 5940 N N . ILE B 1 134 ? -5.748 14.902 37.565 1.00 11.92 2134 ILE B N 1
ATOM 5941 C CA . ILE B 1 134 ? -5.769 13.439 37.690 1.00 14.72 2134 ILE B CA 1
ATOM 5942 C C . ILE B 1 134 ? -4.706 12.808 36.778 1.00 17.60 2134 ILE B C 1
ATOM 5943 O O . ILE B 1 134 ? -4.382 11.642 36.971 1.00 19.91 2134 ILE B O 1
ATOM 5959 N N . ASP B 1 135 ? -4.165 13.584 35.805 1.00 18.81 2135 ASP B N 1
ATOM 5960 C CA . ASP B 1 135 ? -3.071 13.095 34.950 1.00 21.01 2135 ASP B CA 1
ATOM 5961 C C . ASP B 1 135 ? -1.691 13.186 35.611 1.00 23.10 2135 ASP B C 1
ATOM 5962 O O . ASP B 1 135 ? -0.727 12.605 35.093 1.00 25.58 2135 ASP B O 1
ATOM 5971 N N . ARG B 1 136 ? -1.559 13.898 36.734 1.00 23.19 2136 ARG B N 1
ATOM 5972 C CA . ARG B 1 136 ? -0.290 13.909 37.481 1.00 24.73 2136 ARG B CA 1
ATOM 5973 C C . ARG B 1 136 ? -0.137 12.470 38.128 1.00 25.86 2136 ARG B C 1
ATOM 5974 O O . ARG B 1 136 ? -1.058 11.898 38.730 1.00 26.30 2136 ARG B O 1
ATOM 5995 N N . ALA B 1 137 ? 1.031 11.833 37.978 1.00 25.73 2137 ALA B N 1
ATOM 5996 C CA . ALA B 1 137 ? 1.218 10.434 38.462 1.00 26.20 2137 ALA B CA 1
ATOM 5997 C C . ALA B 1 137 ? 0.959 10.249 39.970 1.00 24.27 2137 ALA B C 1
ATOM 5998 O O . ALA B 1 137 ? 0.498 9.165 40.412 1.00 26.25 2137 ALA B O 1
ATOM 6005 N N . ASP B 1 138 ? 1.224 11.286 40.771 1.00 20.72 2138 ASP B N 1
ATOM 6006 C CA . ASP B 1 138 ? 1.025 11.179 42.224 1.00 17.61 2138 ASP B CA 1
ATOM 6007 C C . ASP B 1 138 ? -0.323 11.644 42.726 1.00 13.02 2138 ASP B C 1
ATOM 6008 O O . ASP B 1 138 ? -0.554 11.645 43.906 1.00 11.06 2138 ASP B O 1
ATOM 6017 N N . ILE B 1 139 ? -1.178 12.045 41.818 1.00 13.10 2139 ILE B N 1
ATOM 6018 C CA . ILE B 1 139 ? -2.537 12.386 42.149 1.00 11.97 2139 ILE B CA 1
ATOM 6019 C C . ILE B 1 139 ? -3.463 11.275 41.718 1.00 12.41 2139 ILE B C 1
ATOM 6020 O O . ILE B 1 139 ? -3.628 11.019 40.528 1.00 15.87 2139 ILE B O 1
ATOM 6036 N N . SER B 1 140 ? -4.086 10.615 42.683 1.00 12.11 2140 SER B N 1
ATOM 6037 C CA . SER B 1 140 ? -4.990 9.514 42.404 1.00 12.98 2140 SER B CA 1
ATOM 6038 C C . SER B 1 140 ? -6.470 9.831 42.551 1.00 10.95 2140 SER B C 1
ATOM 6039 O O . SER B 1 140 ? -7.311 9.070 42.037 1.00 13.14 2140 SER B O 1
ATOM 6047 N N . SER B 1 141 ? -6.771 10.961 43.158 1.00 8.66 2141 SER B N 1
ATOM 6048 C CA . SER B 1 141 ? -8.161 11.384 43.312 1.00 8.14 2141 SER B CA 1
ATOM 6049 C C . SER B 1 141 ? -8.207 12.897 43.332 1.00 6.56 2141 SER B C 1
ATOM 6050 O O . SER B 1 141 ? -7.320 13.561 43.871 1.00 6.97 2141 SER B O 1
ATOM 6058 N N . VAL B 1 142 ? -9.323 13.439 42.827 1.00 6.16 2142 VAL B N 1
ATOM 6059 C CA . VAL B 1 142 ? -9.738 14.804 43.068 1.00 6.15 2142 VAL B CA 1
ATOM 6060 C C . VAL B 1 142 ? -11.113 14.732 43.688 1.00 5.66 2142 VAL B C 1
ATOM 6061 O O . VAL B 1 142 ? -12.020 14.134 43.111 1.00 7.39 2142 VAL B O 1
ATOM 6074 N N . TYR B 1 143 ? -11.289 15.312 44.870 1.00 5.17 2143 TYR B N 1
ATOM 6075 C CA . TYR B 1 143 ? -12.565 15.391 45.544 1.00 4.72 2143 TYR B CA 1
ATOM 6076 C C . TYR B 1 143 ? -13.045 16.836 45.540 1.00 4.66 2143 TYR B C 1
ATOM 6077 O O . TYR B 1 143 ? -12.342 17.702 46.058 1.00 5.30 2143 TYR B O 1
ATOM 6095 N N . THR B 1 144 ? -14.227 17.068 44.988 1.00 4.66 2144 THR B N 1
ATOM 6096 C CA . THR B 1 144 ? -14.750 18.400 44.818 1.00 4.94 2144 THR B CA 1
ATOM 6097 C C . THR B 1 144 ? -16.147 18.493 45.414 1.00 4.44 2144 THR B C 1
ATOM 6098 O O . THR B 1 144 ? -16.935 17.525 45.353 1.00 4.86 2144 THR B O 1
ATOM 6109 N N . VAL B 1 145 ? -16.481 19.663 45.951 1.00 4.27 2145 VAL B N 1
ATOM 6110 C CA . VAL B 1 145 ? -17.852 20.016 46.282 1.00 4.33 2145 VAL B CA 1
ATOM 6111 C C . VAL B 1 145 ? -18.132 21.328 45.579 1.00 4.61 2145 VAL B C 1
ATOM 6112 O O . VAL B 1 145 ? -17.293 22.236 45.616 1.00 5.11 2145 VAL B O 1
ATOM 6125 N N . THR B 1 146 ? -19.288 21.450 44.968 1.00 4.49 2146 THR B N 1
ATOM 6126 C CA . THR B 1 146 ? -19.655 22.662 44.235 1.00 4.21 2146 THR B CA 1
ATOM 6127 C C . THR B 1 146 ? -21.111 22.997 44.527 1.00 4.20 2146 THR B C 1
ATOM 6128 O O . THR B 1 146 ? -21.886 22.136 44.898 1.00 4.99 2146 THR B O 1
ATOM 6139 N N . GLY B 1 147 ? -21.477 24.254 44.346 1.00 4.39 2147 GLY B N 1
ATOM 6140 C CA . GLY B 1 147 ? -22.849 24.632 44.512 1.00 4.97 2147 GLY B CA 1
ATOM 6141 C C . GLY B 1 147 ? -23.081 26.086 44.199 1.00 4.70 2147 GLY B C 1
ATOM 6142 O O . GLY B 1 147 ? -22.163 26.831 43.853 1.00 5.16 2147 GLY B O 1
ATOM 6146 N N . PRO B 1 148 ? -24.338 26.500 44.370 1.00 5.32 2148 PRO B N 1
ATOM 6147 C CA . PRO B 1 148 ? -24.768 27.866 44.101 1.00 5.59 2148 PRO B CA 1
ATOM 6148 C C . PRO B 1 148 ? -24.795 28.720 45.359 1.00 5.89 2148 PRO B C 1
ATOM 6149 O O . PRO B 1 148 ? -24.767 28.244 46.499 1.00 6.74 2148 PRO B O 1
ATOM 6160 N N . LEU B 1 149 ? -24.908 30.016 45.114 1.00 6.81 2149 LEU B N 1
ATOM 6161 C CA . LEU B 1 149 ? -25.270 31.043 46.109 1.00 6.68 2149 LEU B CA 1
ATOM 6162 C C . LEU B 1 149 ? -26.467 31.802 45.608 1.00 6.35 2149 LEU B C 1
ATOM 6163 O O . LEU B 1 149 ? -26.665 31.933 44.418 1.00 7.01 2149 LEU B O 1
ATOM 6179 N N . TYR B 1 150 ? -27.214 32.374 46.561 1.00 7.35 2150 TYR B N 1
ATOM 6180 C CA . TYR B 1 150 ? -28.445 33.103 46.267 1.00 8.10 2150 TYR B CA 1
ATOM 6181 C C . TYR B 1 150 ? -28.306 34.376 47.086 1.00 9.30 2150 TYR B C 1
ATOM 6182 O O . TYR B 1 150 ? -28.558 34.374 48.294 1.00 13.96 2150 TYR B O 1
ATOM 6200 N N . GLU B 1 151 ? -27.781 35.42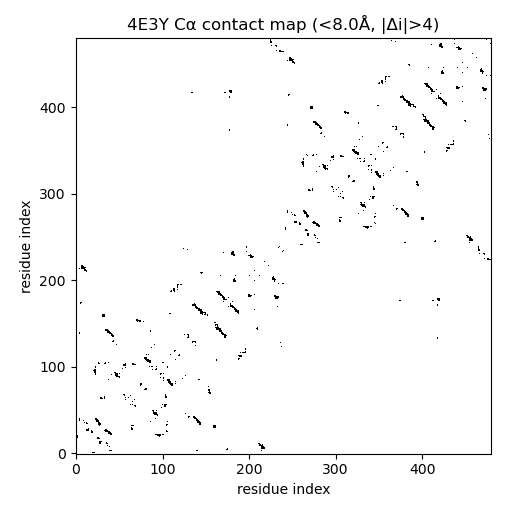6 46.442 1.00 8.03 2151 GLU B N 1
ATOM 6201 C CA . GLU B 1 151 ? -27.517 36.680 47.163 1.00 8.67 2151 GLU B CA 1
ATOM 6202 C C . GLU B 1 151 ? -28.098 37.926 46.516 1.00 9.36 2151 GLU B C 1
ATOM 6203 O O . GLU B 1 151 ? -28.015 38.994 47.133 1.00 11.83 2151 GLU B O 1
ATOM 6215 N N . ARG B 1 152 ? -28.727 37.815 45.369 1.00 9.65 2152 ARG B N 1
ATOM 6216 C CA . ARG B 1 152 ? -29.438 38.956 44.764 1.00 10.18 2152 ARG B CA 1
ATOM 6217 C C . ARG B 1 152 ? -30.462 38.390 43.805 1.00 10.40 2152 ARG B C 1
ATOM 6218 O O . ARG B 1 152 ? -30.376 37.225 43.406 1.00 11.43 2152 ARG B O 1
ATOM 6239 N N . ASP B 1 153 ? -31.440 39.213 43.480 0.80 10.72 2153 ASP B N 1
ATOM 6240 C CA . ASP B 1 153 ? -32.480 38.821 42.568 0.80 11.45 2153 ASP B CA 1
ATOM 6241 C C . ASP B 1 153 ? -31.913 38.684 41.160 0.80 10.03 2153 ASP B C 1
ATOM 6242 O O . ASP B 1 153 ? -31.349 39.632 40.573 0.80 11.73 2153 ASP B O 1
ATOM 6251 N N . MET B 1 154 ? -32.057 37.498 40.603 1.00 10.91 2154 MET B N 1
ATOM 6252 C CA . MET B 1 154 ? -31.531 37.200 39.313 1.00 11.13 2154 MET B CA 1
ATOM 6253 C C . MET B 1 154 ? -32.575 37.071 38.218 1.00 11.64 2154 MET B C 1
ATOM 6254 O O . MET B 1 154 ? -32.243 36.753 37.096 1.00 14.23 2154 MET B O 1
ATOM 6268 N N . GLY B 1 155 ? -33.840 37.293 38.520 1.00 11.40 2155 GLY B N 1
ATOM 6269 C CA . GLY B 1 155 ? -34.891 37.105 37.528 1.00 10.95 2155 GLY B CA 1
ATOM 6270 C C . GLY B 1 155 ? -35.336 35.661 37.501 1.00 9.74 2155 GLY B C 1
ATOM 6271 O O . GLY B 1 155 ? -34.923 34.814 38.317 1.00 11.18 2155 GLY B O 1
ATOM 6275 N N . LYS B 1 156 ? -36.249 35.349 36.594 1.00 9.21 2156 LYS B N 1
ATOM 6276 C CA . LYS B 1 156 ? -36.941 34.063 36.546 1.00 8.82 2156 LYS B CA 1
ATOM 6277 C C . LYS B 1 156 ? -36.836 33.456 35.161 1.00 8.69 2156 LYS B C 1
ATOM 6278 O O . LYS B 1 156 ? -36.889 34.146 34.118 1.00 9.60 2156 LYS B O 1
ATOM 6297 N N . LEU B 1 157 ? -36.767 32.134 35.110 1.00 8.46 2157 LEU B N 1
ATOM 6298 C CA . LEU B 1 157 ? -36.865 31.415 33.859 1.00 7.80 2157 LEU B CA 1
ATOM 6299 C C . LEU B 1 157 ? -38.215 31.751 33.239 1.00 8.68 2157 LEU B C 1
ATOM 6300 O O . LEU B 1 157 ? -39.245 31.553 33.882 1.00 9.69 2157 LEU B O 1
ATOM 6316 N N . PRO B 1 158 ? -38.259 32.156 31.969 1.00 8.30 2158 PRO B N 1
ATOM 6317 C CA . PRO B 1 158 ? -39.540 32.567 31.381 1.00 10.40 2158 PRO B CA 1
ATOM 6318 C C . PRO B 1 158 ? -40.429 31.387 31.059 1.00 10.30 2158 PRO B C 1
ATOM 6319 O O . PRO B 1 158 ? -41.612 31.565 30.831 1.00 13.13 2158 PRO B O 1
ATOM 6330 N N . GLY B 1 159 ? -39.856 30.193 30.916 1.00 9.90 2159 GLY B N 1
ATOM 6331 C CA . GLY B 1 159 ? -40.534 29.016 30.446 1.00 10.60 2159 GLY B CA 1
ATOM 6332 C C . GLY B 1 159 ? -41.185 28.163 31.465 1.00 11.14 2159 GLY B C 1
ATOM 6333 O O . GLY B 1 159 ? -41.529 27.036 31.163 1.00 12.03 2159 GLY B O 1
ATOM 6337 N N . THR B 1 160 ? -41.301 28.661 32.690 1.00 11.59 2160 THR B N 1
ATOM 6338 C CA . THR B 1 160 ? -41.921 27.859 33.757 1.00 11.65 2160 THR B CA 1
ATOM 6339 C C . THR B 1 160 ? -42.838 28.698 34.600 1.00 11.41 2160 THR B C 1
ATOM 6340 O O . THR B 1 160 ? -42.638 29.897 34.764 1.00 13.67 2160 THR B O 1
ATOM 6351 N N . GLN B 1 161 ? -43.823 28.031 35.192 1.00 13.00 2161 GLN B N 1
ATOM 6352 C CA . GLN B 1 161 ? -44.631 28.609 36.228 1.00 14.01 2161 GLN B CA 1
ATOM 6353 C C . GLN B 1 161 ? -44.203 28.193 37.637 1.00 13.53 2161 GLN B C 1
ATOM 6354 O O . GLN B 1 161 ? -44.764 28.648 38.623 1.00 15.16 2161 GLN B O 1
ATOM 6368 N N . LYS B 1 162 ? -43.231 27.314 37.743 1.00 11.95 2162 LYS B N 1
ATOM 6369 C CA A LYS B 1 162 ? -42.802 26.811 39.000 0.50 12.08 2162 LYS B CA 1
ATOM 6370 C CA B LYS B 1 162 ? -42.714 26.834 39.056 0.50 11.74 2162 LYS B CA 1
ATOM 6371 C C . LYS B 1 162 ? -42.028 27.937 39.746 1.00 11.46 2162 LYS B C 1
ATOM 6372 O O . LYS B 1 162 ? -41.253 28.670 39.138 1.00 12.24 2162 LYS B O 1
ATOM 6409 N N . ALA B 1 163 ? -42.209 28.013 41.062 1.00 11.48 2163 ALA B N 1
ATOM 6410 C CA . ALA B 1 163 ? -41.390 28.874 41.906 1.00 11.12 2163 ALA B CA 1
ATOM 6411 C C . ALA B 1 163 ? -39.960 28.340 41.916 1.00 8.54 2163 ALA B C 1
ATOM 6412 O O . ALA B 1 163 ? -39.762 27.139 42.080 1.00 8.97 2163 ALA B O 1
ATOM 6419 N N . HIS B 1 164 ? -38.982 29.211 41.746 1.00 8.24 2164 HIS B N 1
ATOM 6420 C CA . HIS B 1 164 ? -37.593 28.799 41.707 1.00 7.52 2164 HIS B CA 1
ATOM 6421 C C . HIS B 1 164 ? -36.724 30.014 41.987 1.00 7.54 2164 HIS B C 1
ATOM 6422 O O . HIS B 1 164 ? -37.206 31.138 41.944 1.00 8.99 2164 HIS B O 1
ATOM 6437 N N . THR B 1 165 ? -35.447 29.780 42.226 1.00 7.08 2165 THR B N 1
ATOM 6438 C CA . THR B 1 165 ? -34.540 30.879 42.499 1.00 6.92 2165 THR B CA 1
ATOM 6439 C C . THR B 1 165 ? -33.280 30.648 41.709 1.00 6.34 2165 THR B C 1
ATOM 6440 O O . THR B 1 165 ? -32.561 29.697 41.950 1.00 7.08 2165 THR B O 1
ATOM 6451 N N . ILE B 1 166 ? -32.998 31.533 40.759 1.00 6.40 2166 ILE B N 1
ATOM 6452 C CA . ILE B 1 166 ? -31.775 31.418 39.988 1.00 6.68 2166 ILE B CA 1
ATOM 6453 C C . ILE B 1 166 ? -30.570 31.821 40.830 1.00 5.94 2166 ILE B C 1
ATOM 6454 O O . ILE B 1 166 ? -30.607 32.875 41.501 1.00 6.67 2166 ILE B O 1
ATOM 6470 N N . PRO B 1 167 ? -29.493 31.053 40.837 1.00 6.00 2167 PRO B N 1
ATOM 6471 C CA . PRO B 1 167 ? -28.287 31.440 41.575 1.00 6.15 2167 PRO B CA 1
ATOM 6472 C C . PRO B 1 167 ? -27.734 32.756 41.129 1.00 5.85 2167 PRO B C 1
ATOM 6473 O O . PRO B 1 167 ? -27.780 33.109 39.957 1.00 6.10 2167 PRO B O 1
ATOM 6484 N N . SER B 1 168 ? -27.048 33.453 42.051 1.00 5.85 2168 SER B N 1
ATOM 6485 C CA . SER B 1 168 ? -26.288 34.631 41.739 1.00 6.13 2168 SER B CA 1
ATOM 6486 C C . SER B 1 168 ? -24.797 34.393 41.588 1.00 6.11 2168 SER B C 1
ATOM 6487 O O . SER B 1 168 ? -24.079 35.261 41.116 1.00 6.31 2168 SER B O 1
ATOM 6495 N N . ALA B 1 169 ? -24.317 33.217 42.039 1.00 6.04 2169 ALA B N 1
ATOM 6496 C CA . ALA B 1 169 ? -22.899 32.889 42.026 1.00 5.73 2169 ALA B CA 1
ATOM 6497 C C . ALA B 1 169 ? -22.761 31.393 42.211 1.00 5.24 2169 ALA B C 1
ATOM 6498 O O . ALA B 1 169 ? -23.704 30.705 42.591 1.00 5.57 2169 ALA B O 1
ATOM 6505 N N . TYR B 1 170 ? -21.544 30.903 41.974 1.00 5.46 2170 TYR B N 1
ATOM 6506 C CA . TYR B 1 170 ? -21.200 29.501 42.116 1.00 5.70 2170 TYR B CA 1
ATOM 6507 C C . TYR B 1 170 ? -19.849 29.355 42.799 1.00 6.08 2170 TYR B C 1
ATOM 6508 O O . TYR B 1 170 ? -18.967 30.204 42.617 1.00 8.18 2170 TYR B O 1
ATOM 6526 N N . TRP B 1 171 ? -19.668 28.277 43.525 1.00 6.00 2171 TRP B N 1
ATOM 6527 C CA . TRP B 1 171 ? -18.446 28.051 44.273 1.00 6.20 2171 TRP B CA 1
ATOM 6528 C C . TRP B 1 171 ? -17.989 26.609 44.023 1.00 5.22 2171 TRP B C 1
ATOM 6529 O O . TRP B 1 171 ? -18.794 25.735 43.675 1.00 5.06 2171 TRP B O 1
ATOM 6550 N N . LYS B 1 172 ? -16.710 26.384 44.249 1.00 5.72 2172 LYS B N 1
ATOM 6551 C CA . LYS B 1 172 ? -16.116 25.064 44.077 1.00 5.38 2172 LYS B CA 1
ATOM 6552 C C . LYS B 1 172 ? -14.948 24.924 45.058 1.00 5.45 2172 LYS B C 1
ATOM 6553 O O . LYS B 1 172 ? -14.091 25.773 45.107 1.00 7.13 2172 LYS B O 1
ATOM 6572 N N . VAL B 1 173 ? -14.972 23.823 45.811 1.00 4.80 2173 VAL B N 1
ATOM 6573 C CA . VAL B 1 173 ? -13.958 23.492 46.824 1.00 4.93 2173 VAL B CA 1
ATOM 6574 C C . VAL B 1 173 ? -13.345 22.163 46.418 1.00 4.86 2173 VAL B C 1
ATOM 6575 O O . VAL B 1 173 ? -14.082 21.204 46.214 1.00 5.45 2173 VAL B O 1
ATOM 6588 N N . ILE B 1 174 ? -12.032 22.085 46.334 1.00 4.94 2174 ILE B N 1
ATOM 6589 C CA . ILE B 1 174 ? -11.324 20.947 45.770 1.00 4.92 2174 ILE B CA 1
ATOM 6590 C C . ILE B 1 174 ? -10.197 20.506 46.697 1.00 4.41 2174 ILE B C 1
ATOM 6591 O O . ILE B 1 174 ? -9.480 21.349 47.229 1.00 5.39 2174 ILE B O 1
ATOM 6607 N N . PHE B 1 175 ? -9.973 19.212 46.810 1.00 4.63 2175 PHE B N 1
ATOM 6608 C CA . PHE B 1 175 ? -8.705 18.730 47.356 1.00 4.87 2175 PHE B CA 1
ATOM 6609 C C . PHE B 1 175 ? -8.301 17.480 46.616 1.00 4.68 2175 PHE B C 1
ATOM 6610 O O . PHE B 1 175 ? -9.096 16.868 45.883 1.00 5.61 2175 PHE B O 1
ATOM 6627 N N . ILE B 1 176 ? -7.051 17.088 46.798 1.00 5.32 2176 ILE B N 1
ATOM 6628 C CA . ILE B 1 176 ? -6.498 15.929 46.098 1.00 5.98 2176 ILE B CA 1
ATOM 6629 C C . ILE B 1 176 ? -6.232 14.786 47.106 1.00 5.86 2176 ILE B C 1
ATOM 6630 O O . ILE B 1 176 ? -5.939 14.991 48.282 1.00 6.29 2176 ILE B O 1
ATOM 6646 N N . ASN B 1 177 ? -6.271 13.577 46.555 1.00 6.40 2177 ASN B N 1
ATOM 6647 C CA . ASN B 1 177 ? -5.838 12.352 47.217 1.00 6.23 2177 ASN B CA 1
ATOM 6648 C C . ASN B 1 177 ? -6.681 11.942 48.428 1.00 8.87 2177 ASN B C 1
ATOM 6649 O O . ASN B 1 177 ? -7.652 11.260 48.252 1.00 16.13 2177 ASN B O 1
ATOM 6660 N N . ASN B 1 178 ? -6.290 12.199 49.648 1.00 7.89 2178 ASN B N 1
ATOM 6661 C CA . ASN B 1 178 ? -6.901 11.673 50.833 1.00 9.15 2178 ASN B CA 1
ATOM 6662 C C . ASN B 1 178 ? -7.775 12.626 51.602 1.00 7.38 2178 ASN B C 1
ATOM 6663 O O . ASN B 1 178 ? -8.902 12.286 52.014 1.00 7.71 2178 ASN B O 1
ATOM 6674 N N . SER B 1 179 ? -7.239 13.793 51.895 1.00 6.56 2179 SER B N 1
ATOM 6675 C CA . SER B 1 179 ? -7.909 14.678 52.845 1.00 6.02 2179 SER B CA 1
ATOM 6676 C C . SER B 1 179 ? -7.238 16.009 52.813 1.00 5.97 2179 SER B C 1
ATOM 6677 O O . SER B 1 179 ? -6.007 16.060 52.800 1.00 6.41 2179 SER B O 1
ATOM 6685 N N . PRO B 1 180 ? -7.989 17.103 52.927 1.00 5.99 2180 PRO B N 1
ATOM 6686 C CA . PRO B 1 180 ? -7.356 18.415 53.079 1.00 7.70 2180 PRO B CA 1
ATOM 6687 C C . PRO B 1 180 ? -6.582 18.559 54.392 1.00 6.55 2180 PRO B C 1
ATOM 6688 O O . PRO B 1 180 ? -5.813 19.484 54.517 1.00 7.62 2180 PRO B O 1
ATOM 6699 N N . ALA B 1 181 ? -6.762 17.634 55.325 1.00 6.34 2181 ALA B N 1
ATOM 6700 C CA . ALA B 1 181 ? -5.952 17.654 56.532 1.00 7.36 2181 ALA B CA 1
ATOM 6701 C C . ALA B 1 181 ? -4.472 17.494 56.224 1.00 6.42 2181 ALA B C 1
ATOM 6702 O O . ALA B 1 181 ? -3.625 17.935 56.992 1.00 7.77 2181 ALA B O 1
ATOM 6709 N N . VAL B 1 182 ? -4.154 16.807 55.107 1.00 6.04 2182 VAL B N 1
ATOM 6710 C CA . VAL B 1 182 ? -2.770 16.552 54.717 1.00 5.99 2182 VAL B CA 1
ATOM 6711 C C . VAL B 1 182 ? -2.417 16.908 53.271 1.00 5.34 2182 VAL B C 1
ATOM 6712 O O . VAL B 1 182 ? -1.239 16.948 52.952 1.00 6.03 2182 VAL B O 1
ATOM 6725 N N . ASN B 1 183 ? -3.421 17.148 52.427 1.00 5.43 2183 ASN B N 1
ATOM 6726 C CA . ASN B 1 183 ? -3.241 17.329 50.985 1.00 5.53 2183 ASN B CA 1
ATOM 6727 C C . ASN B 1 183 ? -3.675 18.716 50.554 1.00 5.29 2183 ASN B C 1
ATOM 6728 O O . ASN B 1 183 ? -4.557 19.329 51.112 1.00 5.81 2183 ASN B O 1
ATOM 6739 N N . HIS B 1 184 ? -3.079 19.154 49.422 1.00 5.28 2184 HIS B N 1
ATOM 6740 C CA . HIS B 1 184 ? -3.392 20.449 48.868 1.00 5.05 2184 HIS B CA 1
ATOM 6741 C C . HIS B 1 184 ? -4.884 20.601 48.559 1.00 5.25 2184 HIS B C 1
ATOM 6742 O O . HIS B 1 184 ? -5.563 19.658 48.125 1.00 5.61 2184 HIS B O 1
ATOM 6757 N N . TYR B 1 185 ? -5.353 21.838 48.707 1.00 5.11 2185 TYR B N 1
ATOM 6758 C CA . TYR B 1 185 ? -6.735 22.167 48.476 1.00 4.79 2185 TYR B CA 1
ATOM 6759 C C . TYR B 1 185 ? -6.871 23.557 47.845 1.00 4.93 2185 TYR B C 1
ATOM 6760 O O . TYR B 1 185 ? -5.927 24.337 47.790 1.00 5.48 2185 TYR B O 1
ATOM 6778 N N . ALA B 1 186 ? -8.087 23.828 47.360 1.00 5.22 2186 ALA B N 1
ATOM 6779 C CA . ALA B 1 186 ? -8.421 25.070 46.695 1.00 5.76 2186 ALA B CA 1
ATOM 6780 C C . ALA B 1 186 ? -9.879 25.407 46.939 1.00 5.47 2186 ALA B C 1
ATOM 6781 O O . ALA B 1 186 ? -10.721 24.517 47.128 1.00 5.67 2186 ALA B O 1
ATOM 6788 N N . ALA B 1 187 ? -10.224 26.679 46.805 1.00 5.45 2187 ALA B N 1
ATOM 6789 C CA . ALA B 1 187 ? -11.608 27.110 46.793 1.00 5.81 2187 ALA B CA 1
ATOM 6790 C C . ALA B 1 187 ? -11.743 28.317 45.854 1.00 5.63 2187 ALA B C 1
ATOM 6791 O O . ALA B 1 187 ? -10.887 29.202 45.854 1.00 5.95 2187 ALA B O 1
ATOM 6798 N N . PHE B 1 188 ? -12.827 28.328 45.100 1.00 5.47 2188 PHE B N 1
ATOM 6799 C CA . PHE B 1 188 ? -13.106 29.368 44.120 1.00 5.81 2188 PHE B CA 1
ATOM 6800 C C . PHE B 1 188 ? -14.560 29.795 44.252 1.00 5.86 2188 PHE B C 1
ATOM 6801 O O . PHE B 1 188 ? -15.433 28.998 44.609 1.00 6.27 2188 PHE B O 1
ATOM 6818 N N . LEU B 1 189 ? -14.844 31.040 43.869 1.00 6.01 2189 LEU B N 1
ATOM 6819 C CA . LEU B 1 189 ? -16.208 31.553 43.902 1.00 5.86 2189 LEU B CA 1
ATOM 6820 C C . LEU B 1 189 ? -16.330 32.576 42.751 1.00 5.95 2189 LEU B C 1
ATOM 6821 O O . LEU B 1 189 ? -15.509 33.478 42.653 1.00 6.57 2189 LEU B O 1
ATOM 6837 N N . PHE B 1 190 ? -17.355 32.390 41.924 1.00 5.81 2190 PHE B N 1
ATOM 6838 C CA . PHE B 1 190 ? -17.592 33.244 40.752 1.00 6.61 2190 PHE B CA 1
ATOM 6839 C C . PHE B 1 190 ? -18.999 33.804 40.744 1.00 6.49 2190 PHE B C 1
ATOM 6840 O O . PHE B 1 190 ? -19.962 33.056 40.768 1.00 6.81 2190 PHE B O 1
ATOM 6857 N N . ASP B 1 191 ? -19.118 35.112 40.585 1.00 7.36 2191 ASP B N 1
ATOM 6858 C CA . ASP B 1 191 ? -20.409 35.711 40.312 1.00 7.63 2191 ASP B CA 1
ATOM 6859 C C . ASP B 1 191 ? -20.936 35.209 38.968 1.00 7.10 2191 ASP B C 1
ATOM 6860 O O . ASP B 1 191 ? -20.160 34.996 38.033 1.00 7.75 2191 ASP B O 1
ATOM 6869 N N . GLN B 1 192 ? -22.238 35.122 38.843 1.00 7.07 2192 GLN B N 1
ATOM 6870 C CA . GLN B 1 192 ? -22.859 34.857 37.546 1.00 7.73 2192 GLN B CA 1
ATOM 6871 C C . GLN B 1 192 ? -22.340 35.734 36.431 1.00 9.03 2192 GLN B C 1
ATOM 6872 O O . GLN B 1 192 ? -22.257 35.284 35.285 1.00 10.96 2192 GLN B O 1
ATOM 6886 N N . ASN B 1 193 ? -22.078 36.986 36.723 1.00 9.56 2193 ASN B N 1
ATOM 6887 C CA . ASN B 1 193 ? -21.728 37.949 35.668 1.00 11.52 2193 ASN B CA 1
ATOM 6888 C C . ASN B 1 193 ? -20.238 38.039 35.387 1.00 11.40 2193 ASN B C 1
ATOM 6889 O O . ASN B 1 193 ? -19.771 38.967 34.730 1.00 13.48 2193 ASN B O 1
ATOM 6900 N N . THR B 1 194 ? -19.481 37.043 35.814 1.00 10.07 2194 THR B N 1
ATOM 6901 C CA . THR B 1 194 ? -18.062 36.979 35.482 1.00 9.48 2194 THR B CA 1
ATOM 6902 C C . THR B 1 194 ? -17.865 37.100 33.978 1.00 11.05 2194 THR B C 1
ATOM 6903 O O . THR B 1 194 ? -18.492 36.348 33.217 1.00 11.72 2194 THR B O 1
ATOM 6914 N N . PRO B 1 195 ? -16.961 37.967 33.531 1.00 11.49 2195 PRO B N 1
ATOM 6915 C CA . PRO B 1 195 ? -16.713 38.111 32.089 1.00 13.14 2195 PRO B CA 1
ATOM 6916 C C . PRO B 1 195 ? -16.216 36.844 31.405 1.00 12.05 2195 PRO B C 1
ATOM 6917 O O . PRO B 1 195 ? -15.484 36.071 32.007 1.00 11.28 2195 PRO B O 1
ATOM 6928 N N . LYS B 1 196 ? -16.540 36.670 30.122 0.82 11.76 2196 LYS B N 1
ATOM 6929 C CA . LYS B 1 196 ? -16.173 35.441 29.421 0.82 13.22 2196 LYS B CA 1
ATOM 6930 C C . LYS B 1 196 ? -14.674 35.139 29.438 0.82 12.11 2196 LYS B C 1
ATOM 6931 O O . LYS B 1 196 ? -14.260 33.980 29.530 0.82 13.11 2196 LYS B O 1
ATOM 6950 N N . GLY B 1 197 ? -13.844 36.177 29.292 1.00 12.56 2197 GLY B N 1
ATOM 6951 C CA . GLY B 1 197 ? -12.419 36.045 29.261 1.00 12.89 2197 GLY B CA 1
A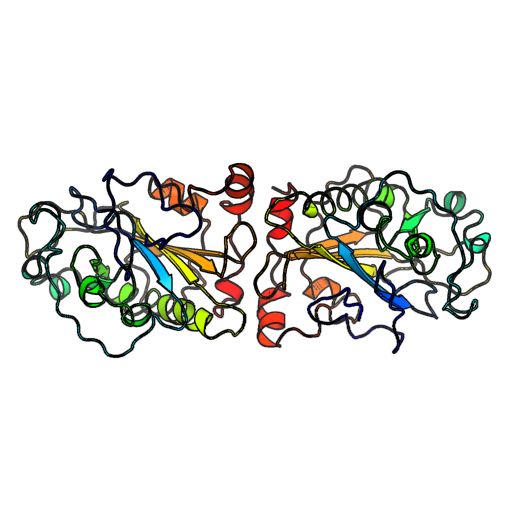TOM 6952 C C . GLY B 1 197 ? -11.710 36.071 30.587 1.00 12.71 2197 GLY B C 1
ATOM 6953 O O . GLY B 1 197 ? -10.492 36.105 30.632 1.00 13.57 2197 GLY B O 1
ATOM 6957 N N . ALA B 1 198 ? -12.456 35.964 31.674 1.00 11.21 2198 ALA B N 1
ATOM 6958 C CA . ALA B 1 198 ? -11.871 36.024 32.990 1.00 11.26 2198 ALA B CA 1
ATOM 6959 C C . ALA B 1 198 ? -10.907 34.877 33.263 1.00 10.84 2198 ALA B C 1
ATOM 6960 O O . ALA B 1 198 ? -11.091 33.761 32.813 1.00 12.15 2198 ALA B O 1
ATOM 6967 N N . ASP B 1 199 ? -9.910 35.174 34.086 1.00 11.47 2199 ASP B N 1
ATOM 6968 C CA . ASP B 1 199 ? -8.902 34.209 34.529 1.00 11.75 2199 ASP B CA 1
ATOM 6969 C C . ASP B 1 199 ? -9.379 33.607 35.844 1.00 10.66 2199 ASP B C 1
ATOM 6970 O O . ASP B 1 199 ? -9.497 34.328 36.826 1.00 10.82 2199 ASP B O 1
ATOM 6979 N N . PHE B 1 200 ? -9.638 32.284 35.856 1.00 10.75 2200 PHE B N 1
ATOM 6980 C CA . PHE B 1 200 ? -10.214 31.683 37.049 1.00 10.58 2200 PHE B CA 1
ATOM 6981 C C . PHE B 1 200 ? -9.287 31.833 38.258 1.00 10.62 2200 PHE B C 1
ATOM 6982 O O . PHE B 1 200 ? -9.757 31.778 39.391 1.00 10.64 2200 PHE B O 1
ATOM 6999 N N . CYS B 1 201 ? -7.988 32.049 38.030 1.00 10.32 2201 CYS B N 1
ATOM 7000 C CA A CYS B 1 201 ? -7.056 32.207 39.127 0.48 10.79 2201 CYS B CA 1
ATOM 7001 C CA B CYS B 1 201 ? -7.005 32.267 39.078 0.52 12.71 2201 CYS B CA 1
ATOM 7002 C C . CYS B 1 201 ? -7.319 33.464 39.961 1.00 10.80 2201 CYS B C 1
ATOM 7003 O O . CYS B 1 201 ? -6.814 33.542 41.078 1.00 13.10 2201 CYS B O 1
ATOM 7017 N N . GLN B 1 202 ? -8.112 34.388 39.452 1.00 9.89 2202 GLN B N 1
ATOM 7018 C CA A GLN B 1 202 ? -8.452 35.617 40.147 0.56 10.63 2202 GLN B CA 1
ATOM 7019 C CA B GLN B 1 202 ? -8.439 35.613 40.152 0.44 10.09 2202 GLN B CA 1
ATOM 7020 C C . GLN B 1 202 ? -9.665 35.481 41.051 1.00 9.39 2202 GLN B C 1
ATOM 7021 O O . GLN B 1 202 ? -10.100 36.458 41.649 1.00 12.12 2202 GLN B O 1
ATOM 7048 N N . PHE B 1 203 ? -10.181 34.262 41.210 1.00 8.28 2203 PHE B N 1
ATOM 7049 C CA . PHE B 1 203 ? -11.412 34.006 41.956 1.00 7.78 2203 PHE B CA 1
ATOM 7050 C C . PHE B 1 203 ? -11.226 33.004 43.111 1.00 6.92 2203 PHE B C 1
ATOM 7051 O O . PHE B 1 203 ? -12.139 32.370 43.572 1.00 7.57 2203 PHE B O 1
ATOM 7068 N N . ARG B 1 204 ? -10.000 32.960 43.622 1.00 7.21 2204 ARG B N 1
ATOM 7069 C CA . ARG B 1 204 ? -9.669 32.114 44.769 1.00 7.43 2204 ARG B CA 1
ATOM 7070 C C . ARG B 1 204 ? -10.208 32.734 46.043 1.00 7.81 2204 ARG B C 1
ATOM 7071 O O . ARG B 1 204 ? -10.058 33.928 46.253 1.00 10.30 2204 ARG B O 1
ATOM 7092 N N . VAL B 1 205 ? -10.802 31.895 46.905 1.00 7.30 2205 VAL B N 1
ATOM 7093 C CA . VAL B 1 205 ? -11.364 32.308 48.191 1.00 7.41 2205 VAL B CA 1
ATOM 7094 C C . VAL B 1 205 ? -10.993 31.272 49.261 1.00 7.24 2205 VAL B C 1
ATOM 7095 O O . VAL B 1 205 ? -10.371 30.255 48.978 1.00 9.32 2205 VAL B O 1
ATOM 7108 N N . THR B 1 206 ? -11.391 31.529 50.477 1.00 7.67 2206 THR B N 1
ATOM 7109 C CA . THR B 1 206 ? -11.321 30.532 51.515 1.00 7.72 2206 THR B CA 1
ATOM 7110 C C . THR B 1 206 ? -12.599 29.699 51.612 1.00 6.52 2206 THR B C 1
ATOM 7111 O O . THR B 1 206 ? -13.693 30.130 51.243 1.00 6.95 2206 THR B O 1
ATOM 7122 N N . VAL B 1 207 ? -12.438 28.489 52.165 1.00 6.44 2207 VAL B N 1
ATOM 7123 C CA . VAL B 1 207 ? -13.584 27.668 52.450 1.00 6.30 2207 VAL B CA 1
ATOM 7124 C C . VAL B 1 207 ? -14.508 28.361 53.432 1.00 6.50 2207 VAL B C 1
ATOM 7125 O O . VAL B 1 207 ? -15.721 28.279 53.303 1.00 6.93 2207 VAL B O 1
ATOM 7138 N N . ASP B 1 208 ? -13.958 29.054 54.442 1.00 7.15 2208 ASP B N 1
ATOM 7139 C CA . ASP B 1 208 ? -14.800 29.765 55.387 1.00 7.58 2208 ASP B CA 1
ATOM 7140 C C . ASP B 1 208 ? -15.703 30.759 54.702 1.00 7.41 2208 ASP B C 1
ATOM 7141 O O . ASP B 1 208 ? -16.875 30.878 55.095 1.00 8.12 2208 ASP B O 1
ATOM 7150 N N . GLU B 1 209 ? -15.204 31.522 53.737 1.00 6.84 2209 GLU B N 1
ATOM 7151 C CA . GLU B 1 209 ? -16.056 32.481 53.041 1.00 6.97 2209 GLU B CA 1
ATOM 7152 C C . GLU B 1 209 ? -17.250 31.768 52.410 1.00 6.39 2209 GLU B C 1
ATOM 7153 O O . GLU B 1 209 ? -18.393 32.214 52.491 1.00 7.06 2209 GLU B O 1
ATOM 7165 N N . ILE B 1 210 ? -16.990 30.647 51.728 1.00 5.93 2210 ILE B N 1
ATOM 7166 C CA . ILE B 1 210 ? -18.062 29.884 51.134 1.00 6.06 2210 ILE B CA 1
ATOM 7167 C C . ILE B 1 210 ? -19.065 29.396 52.180 1.00 6.55 2210 ILE B C 1
ATOM 7168 O O . ILE B 1 210 ? -20.279 29.504 51.967 1.00 6.66 2210 ILE B O 1
ATOM 7184 N N . GLU B 1 211 ? -18.576 28.864 53.280 1.00 6.25 2211 GLU B N 1
ATOM 7185 C CA . GLU B 1 211 ? -19.461 28.399 54.347 1.00 6.42 2211 GLU B CA 1
ATOM 7186 C C . GLU B 1 211 ? -20.351 29.524 54.862 1.00 6.20 2211 GLU B C 1
ATOM 7187 O O . GLU B 1 211 ? -21.548 29.334 55.068 1.00 7.12 2211 GLU B O 1
ATOM 7199 N N . LYS B 1 212 ? -19.757 30.681 55.127 1.00 6.44 2212 LYS B N 1
ATOM 7200 C CA . LYS B 1 212 ? -20.514 31.793 55.689 1.00 6.37 2212 LYS B CA 1
ATOM 7201 C C . LYS B 1 212 ? -21.571 32.297 54.729 1.00 6.68 2212 LYS B C 1
ATOM 7202 O O . LYS B 1 212 ? -22.625 32.763 55.134 1.00 8.23 2212 LYS B O 1
ATOM 7227 N N . ARG B 1 213 ? -21.284 32.211 53.426 1.00 7.25 2213 ARG B N 1
ATOM 7228 C CA . ARG B 1 213 ? -22.203 32.691 52.409 1.00 7.67 2213 ARG B CA 1
ATOM 7229 C C . ARG B 1 213 ? -23.288 31.684 52.054 1.00 8.21 2213 ARG B C 1
ATOM 7230 O O . ARG B 1 213 ? -24.339 32.061 51.554 1.00 12.79 2213 ARG B O 1
ATOM 7251 N N . THR B 1 214 ? -23.055 30.407 52.268 1.00 7.34 2214 THR B N 1
ATOM 7252 C CA . THR B 1 214 ? -23.964 29.347 51.884 1.00 7.59 2214 THR B CA 1
ATOM 7253 C C . THR B 1 214 ? -24.766 28.747 53.011 1.00 8.14 2214 THR B C 1
ATOM 7254 O O . THR B 1 214 ? -25.787 28.076 52.769 1.00 9.97 2214 THR B O 1
ATOM 7265 N N . GLY B 1 215 ? -24.298 28.879 54.260 1.00 7.62 2215 GLY B N 1
ATOM 7266 C CA . GLY B 1 215 ? -24.890 28.164 55.368 1.00 8.40 2215 GLY B CA 1
ATOM 7267 C C . GLY B 1 215 ? -24.498 26.695 55.487 1.00 7.38 2215 GLY B C 1
ATOM 7268 O O . GLY B 1 215 ? -25.135 25.973 56.240 1.00 8.59 2215 GLY B O 1
ATOM 7272 N N . LEU B 1 216 ? -23.495 26.267 54.734 1.00 6.42 2216 LEU B N 1
ATOM 7273 C CA . LEU B 1 216 ? -23.017 24.891 54.776 1.00 6.23 2216 LEU B CA 1
ATOM 7274 C C . LEU B 1 216 ? -21.768 24.782 55.634 1.00 6.30 2216 LEU B C 1
ATOM 7275 O O . LEU B 1 216 ? -21.056 25.752 55.839 1.00 7.83 2216 LEU B O 1
ATOM 7291 N N . ILE B 1 217 ? -21.499 23.563 56.083 1.00 6.09 2217 ILE B N 1
ATOM 7292 C CA . ILE B 1 217 ? -20.167 23.184 56.568 1.00 6.23 2217 ILE B CA 1
ATOM 7293 C C . ILE B 1 217 ? -19.638 22.114 55.609 1.00 5.99 2217 ILE B C 1
ATOM 7294 O O . ILE B 1 217 ? -20.191 21.037 55.503 1.00 6.94 2217 ILE B O 1
ATOM 7316 N N . ILE B 1 218 ? -18.590 22.463 54.885 1.00 6.06 2218 ILE B N 1
ATOM 7317 C CA A ILE B 1 218 ? -17.989 21.551 53.945 0.53 6.46 2218 ILE B CA 1
ATOM 7318 C CA B ILE B 1 218 ? -17.912 21.608 53.918 0.47 6.31 2218 ILE B CA 1
ATOM 7319 C C . ILE B 1 218 ? -16.931 20.708 54.675 1.00 6.10 2218 ILE B C 1
ATOM 7320 O O . ILE B 1 218 ? -16.391 21.118 55.702 1.00 7.58 2218 ILE B O 1
ATOM 7351 N N . TRP B 1 219 ? -16.671 19.497 54.185 1.00 5.80 2219 TRP B N 1
ATOM 7352 C CA . TRP B 1 219 ? -15.645 18.641 54.804 1.00 6.10 2219 TRP B CA 1
ATOM 7353 C C . TRP B 1 219 ? -15.999 18.443 56.301 1.00 6.32 2219 TRP B C 1
ATOM 7354 O O . TRP B 1 219 ? -15.165 18.540 57.199 1.00 7.00 2219 TRP B O 1
ATOM 7375 N N . ALA B 1 220 ? -17.270 18.133 56.520 1.00 6.55 2220 ALA B N 1
ATOM 7376 C CA . ALA B 1 220 ? -17.829 18.248 57.890 1.00 6.77 2220 ALA B CA 1
ATOM 7377 C C . ALA B 1 220 ? -17.384 17.130 58.811 1.00 6.60 2220 ALA B C 1
ATOM 7378 O O . ALA B 1 220 ? -17.659 17.206 60.010 1.00 8.76 2220 ALA B O 1
ATOM 7385 N N . GLY B 1 221 ? -16.708 16.103 58.320 1.00 6.61 2221 GLY B N 1
ATOM 7386 C CA . GLY B 1 221 ? -16.144 15.060 59.142 1.00 6.91 2221 GLY B CA 1
ATOM 7387 C C . GLY B 1 221 ? -14.755 15.361 59.659 1.00 7.22 2221 GLY B C 1
ATOM 7388 O O . GLY B 1 221 ? -14.210 14.564 60.434 1.00 8.57 2221 GLY B O 1
ATOM 7392 N N . LEU B 1 222 ? -14.130 16.455 59.252 1.00 7.18 2222 LEU B N 1
ATOM 7393 C CA . LEU B 1 222 ? -12.784 16.755 59.718 1.00 7.66 2222 LEU B CA 1
ATOM 7394 C C . LEU B 1 222 ? -12.807 17.103 61.210 1.00 7.17 2222 LEU B C 1
ATOM 7395 O O . LEU B 1 222 ? -13.743 17.725 61.697 1.00 7.09 2222 LEU B O 1
ATOM 7411 N N . PRO B 1 223 ? -11.715 16.819 61.927 1.00 8.73 2223 PRO B N 1
ATOM 7412 C CA . PRO B 1 223 ? -11.599 17.293 63.310 1.00 10.04 2223 PRO B CA 1
ATOM 7413 C C . PRO B 1 223 ? -11.721 18.792 63.407 1.00 8.45 2223 PRO B C 1
ATOM 7414 O O . PRO B 1 223 ? -11.329 19.511 62.493 1.00 8.32 2223 PRO B O 1
ATOM 7425 N N . ASP B 1 224 ? -12.220 19.273 64.540 1.00 9.31 2224 ASP B N 1
ATOM 7426 C CA . ASP B 1 224 ? -12.434 20.695 64.728 1.00 10.07 2224 ASP B CA 1
ATOM 7427 C C . ASP B 1 224 ? -11.159 21.495 64.519 1.00 10.10 2224 ASP B C 1
ATOM 7428 O O . ASP B 1 224 ? -11.203 22.572 63.907 1.00 11.27 2224 ASP B O 1
ATOM 7437 N N . ASP B 1 225 ? -10.039 21.031 65.036 1.00 11.82 2225 ASP B N 1
ATOM 7438 C CA . ASP B 1 225 ? -8.805 21.793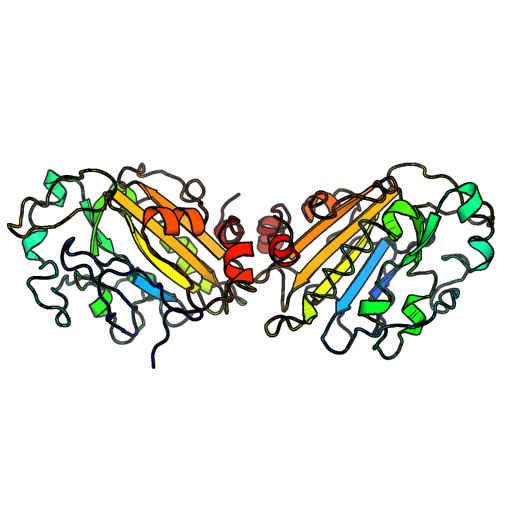 64.945 1.00 13.69 2225 ASP B CA 1
ATOM 7439 C C . ASP B 1 225 ? -8.355 21.945 63.515 1.00 11.45 2225 ASP B C 1
ATOM 7440 O O . ASP B 1 225 ? -7.866 22.988 63.101 1.00 13.54 2225 ASP B O 1
ATOM 7447 N N . VAL B 1 226 ? -8.552 20.899 62.726 1.00 10.36 2226 VAL B N 1
ATOM 7448 C CA . VAL B 1 226 ? -8.217 20.934 61.307 1.00 9.97 2226 VAL B CA 1
ATOM 7449 C C . VAL B 1 226 ? -9.119 21.935 60.580 1.00 9.04 2226 VAL B C 1
ATOM 7450 O O . VAL B 1 226 ? -8.646 22.766 59.791 1.00 9.98 2226 VAL B O 1
ATOM 7463 N N . GLN B 1 227 ? -10.404 21.863 60.853 1.00 8.76 2227 GLN B N 1
ATOM 7464 C CA . GLN B 1 227 ? -11.337 22.796 60.245 1.00 9.52 2227 GLN B CA 1
ATOM 7465 C C . GLN B 1 227 ? -10.937 24.235 60.564 1.00 12.28 2227 GLN B C 1
ATOM 7466 O O . GLN B 1 227 ? -10.897 25.103 59.670 1.00 15.34 2227 GLN B O 1
ATOM 7480 N N . ALA B 1 228 ? -10.706 24.516 61.832 1.00 13.34 2228 ALA B N 1
ATOM 7481 C CA . ALA B 1 228 ? -10.385 25.866 62.276 1.00 16.53 2228 ALA B CA 1
ATOM 7482 C C . ALA B 1 228 ? -9.049 26.336 61.722 1.00 18.05 2228 ALA B C 1
ATOM 7483 O O . ALA B 1 228 ? -8.843 27.503 61.470 1.00 21.99 2228 ALA B O 1
ATOM 7490 N N . SER B 1 229 ? -8.105 25.440 61.570 1.00 16.31 2229 SER B N 1
ATOM 7491 C CA . SER B 1 229 ? -6.765 25.790 61.109 1.00 16.39 2229 SER B CA 1
ATOM 7492 C C . SER B 1 229 ? -6.800 26.157 59.643 1.00 13.47 2229 SER B C 1
ATOM 7493 O O . SER B 1 229 ? -6.075 27.048 59.304 1.00 15.41 2229 SER B O 1
ATOM 7501 N N . LEU B 1 230 ? -7.495 25.397 58.786 1.00 10.85 2230 LEU B N 1
ATOM 7502 C CA . LEU B 1 230 ? -7.366 25.462 57.353 1.00 11.26 2230 LEU B CA 1
ATOM 7503 C C . LEU B 1 230 ? -8.475 26.147 56.569 1.00 11.09 2230 LEU B C 1
ATOM 7504 O O . LEU B 1 230 ? -8.232 26.672 55.491 1.00 12.28 2230 LEU B O 1
ATOM 7520 N N . LYS B 1 231 ? -9.650 26.220 57.099 1.00 10.56 2231 LYS B N 1
ATOM 7521 C CA . LYS B 1 231 ? -10.714 26.833 56.330 1.00 10.36 2231 LYS B CA 1
ATOM 7522 C C . LYS B 1 231 ? -10.548 28.319 56.192 1.00 9.68 2231 LYS B C 1
ATOM 7523 O O . LYS B 1 231 ? -11.200 28.888 55.326 1.00 11.89 2231 LYS B O 1
ATOM 7542 N N . SER B 1 232 ? -9.788 28.998 56.999 1.00 10.76 2232 SER B N 1
ATOM 7543 C CA . SER B 1 232 ? -9.616 30.423 56.793 1.00 12.19 2232 SER B CA 1
ATOM 7544 C C . SER B 1 232 ? -8.323 30.707 56.064 1.00 11.14 2232 SER B C 1
ATOM 7545 O O . SER B 1 232 ? -7.954 31.851 55.916 1.00 13.03 2232 SER B O 1
ATOM 7557 N N . LYS B 1 233 ? -7.666 29.675 55.551 0.89 10.09 2233 LYS B N 1
ATOM 7558 C CA . LYS B 1 233 ? -6.411 29.820 54.912 0.89 9.75 2233 LYS B CA 1
ATOM 7559 C C . LYS B 1 233 ? -6.550 29.436 53.463 0.89 8.98 2233 LYS B C 1
ATOM 7560 O O . LYS B 1 233 ? -6.875 28.292 53.157 0.89 8.95 2233 LYS B O 1
ATOM 7579 N N . PRO B 1 234 ? -6.321 30.325 52.528 1.00 10.50 2234 PRO B N 1
ATOM 7580 C CA . PRO B 1 234 ? -6.434 29.961 51.121 1.00 10.58 2234 PRO B CA 1
ATOM 7581 C C . PRO B 1 234 ? -5.415 28.826 50.807 1.00 10.56 2234 PRO B C 1
ATOM 7582 O O . PRO B 1 234 ? -4.278 28.843 51.315 1.00 11.24 2234 PRO B O 1
ATOM 7593 N N . GLY B 1 235 ? -5.781 27.880 49.979 1.00 9.56 2235 GLY B N 1
ATOM 7594 C CA . GLY B 1 235 ? -4.895 26.741 49.692 1.00 8.46 2235 GLY B CA 1
ATOM 7595 C C . GLY B 1 235 ? -3.960 26.975 48.530 1.00 7.97 2235 GLY B C 1
ATOM 7596 O O . GLY B 1 235 ? -4.053 28.014 47.817 1.00 9.28 2235 GLY B O 1
ATOM 7600 N N . VAL B 1 236 ? -3.062 26.006 48.331 1.00 7.07 2236 VAL B N 1
ATOM 7601 C CA . VAL B 1 236 ? -2.026 26.085 47.299 1.00 7.71 2236 VAL B CA 1
ATOM 7602 C C . VAL B 1 236 ? -2.301 25.168 46.108 1.00 7.29 2236 VAL B C 1
ATOM 7603 O O . VAL B 1 236 ? -1.525 25.218 45.125 1.00 8.32 2236 VAL B O 1
ATOM 7616 N N . LEU B 1 237 ? -3.367 24.376 46.119 1.00 6.50 2237 LEU B N 1
ATOM 7617 C CA . LEU B 1 237 ? -3.661 23.585 44.951 1.00 6.40 2237 LEU B CA 1
ATOM 7618 C C . LEU B 1 237 ? -3.734 24.427 43.657 1.00 7.27 2237 LEU B C 1
ATOM 7619 O O . LEU B 1 237 ? -3.328 23.913 42.588 1.00 7.97 2237 LEU B O 1
ATOM 7635 N N . PRO B 1 238 ? -4.259 25.640 43.673 1.00 7.51 2238 PRO B N 1
ATOM 7636 C CA . PRO B 1 238 ? -4.313 26.392 42.382 1.00 8.16 2238 PRO B CA 1
ATOM 7637 C C . PRO B 1 238 ? -2.943 26.588 41.764 1.00 8.12 2238 PRO B C 1
ATOM 7638 O O . PRO B 1 238 ? -2.887 26.731 40.532 1.00 9.07 2238 PRO B O 1
ATOM 7649 N N . GLU B 1 239 ? -1.876 26.624 42.516 1.00 8.87 2239 GLU B N 1
ATOM 7650 C CA . GLU B 1 239 ? -0.546 26.763 41.906 1.00 9.71 2239 GLU B CA 1
ATOM 7651 C C . GLU B 1 239 ? -0.228 25.583 41.023 1.00 9.96 2239 GLU B C 1
ATOM 7652 O O . GLU B 1 239 ? 0.563 25.727 40.091 1.00 13.07 2239 GLU B O 1
ATOM 7664 N N . LEU B 1 240 ? -0.799 24.413 41.233 1.00 9.94 2240 LEU B N 1
ATOM 7665 C CA . LEU B 1 240 ? -0.636 23.251 40.363 1.00 10.79 2240 LEU B CA 1
ATOM 7666 C C . LEU B 1 240 ? -1.608 23.252 39.198 1.00 11.83 2240 LEU B C 1
ATOM 7667 O O . LEU B 1 240 ? -1.504 22.384 38.318 1.00 14.20 2240 LEU B O 1
ATOM 7683 N N . MET B 1 241 ? -2.481 24.222 39.134 1.00 11.73 2241 MET B N 1
ATOM 7684 C CA A MET B 1 241 ? -3.522 24.339 38.126 0.76 10.62 2241 MET B CA 1
ATOM 7685 C CA B MET B 1 241 ? -3.473 24.282 38.072 0.24 12.67 2241 MET B CA 1
ATOM 7686 C C . MET B 1 241 ? -3.202 25.492 37.193 1.00 12.68 2241 MET B C 1
ATOM 7687 O O . MET B 1 241 ? -4.071 25.970 36.494 1.00 14.47 2241 MET B O 1
ATOM 7714 N N . GLY B 1 242 ? -1.942 25.961 37.222 1.00 15.70 2242 GLY B N 1
ATOM 7715 C CA . GLY B 1 242 ? -1.486 27.027 36.360 1.00 18.59 2242 GLY B CA 1
ATOM 7716 C C . GLY B 1 242 ? -1.554 28.408 36.945 1.00 18.85 2242 GLY B C 1
ATOM 7717 O O . GLY B 1 242 ? -1.210 29.339 36.234 1.00 21.39 2242 GLY B O 1
ATOM 7721 N N . CYS B 1 243 ? -1.999 28.594 38.185 1.00 17.00 2243 CYS B N 1
ATOM 7722 C CA . CYS B 1 243 ? -2.090 29.942 38.739 1.00 17.31 2243 CYS B CA 1
ATOM 7723 C C . CYS B 1 243 ? -0.736 30.451 39.271 1.00 20.46 2243 CYS B C 1
ATOM 7724 O O . CYS B 1 243 ? 0.068 29.689 39.816 1.00 22.97 2243 CYS B O 1
ATOM 7731 N N . LYS B 1 244 ? -0.495 31.748 39.132 0.41 20.77 2244 LYS B N 1
ATOM 7732 C CA . LYS B 1 244 ? 0.780 32.335 39.507 0.41 23.11 2244 LYS B CA 1
ATOM 7733 C C . LYS B 1 244 ? 0.549 33.583 40.343 0.41 24.32 2244 LYS B C 1
ATOM 7734 O O . LYS B 1 244 ? 1.485 34.321 40.667 0.41 24.82 2244 LYS B O 1
#

Foldseek 3Di:
DDDLAQLDAKPQAPDPDWDDDQQWIFAFAQQQQETLKIKGKFFPQFFDPDDDADAAADPVDDPSRHDGPLLQVCVCVVQQWDFAFFRDLRRGCSDPPSNCSRYSNRTAGFHPLVRQAQVVLVVVLQSVVNVDPPFGMKMKMKHFFQDDQRDGRPRDPRRHGGGQKMKMKIWTDRAPLPTWIWMFMGGSPDGNHDHRLVGTAFQVVVCVRRVMDGSVNDDPVSCVVGRRPGTDVVVVSVRD/DDDLAQLDAKPQAPDPDWDDDQQWIFGFAQQQQETLKIKGKFFPQFFDPDDDADAAADPVDDPSRHDGPQLQPCCCVPQQWDFAFFRDLRRGCSDDVSNCSRYRNRTAGFHPLCRQAQVVLVVVLQSCVNVPPPFGMKIKMKRFFQDDQRDGRPRDPRRHGHGQKMKMKIWTDRAPLPTWIWMFMGGSPPGNHDHRLVGTAFQVVVCVRSVMDGSVNDDPVSCVVGRRPGTDVVVSSVHD

Radius of gyration: 27.15 Å; Cα contacts (8 Å, |Δi|>4): 1151; chains: 2; bounding box: 87×37×54 Å

B-factor: mean 12.18, std 6.85, range [3.59, 48.48]

InterPro domains:
  IPR001604 DNA/RNA non-specific endonuclease/pyrophosphatase/phosphodiesterase domain [PF01223] (28-245)
  IPR001604 DNA/RNA non-specific endonuclease/pyrophosphatase/phosphodiesterase domain [SM00892] (45-246)
  IPR018524 DNA/RNA non-specific endonuclease, active site [PS01070] (107-115)
  IPR020821 ENPP1-3/EXOG-like, endonuclease/phosphodiesterase domain [SM00477] (46-246)
  IPR040255 Non-specific endonuclease [PTHR13966] (27-247)
  IPR044925 His-Me finger superfamily [SSF54060] (28-265)
  IPR044929 DNA/RNA non-specific endonuclease superfamily [G3DSA:3.40.570.10] (22-266)